Protein AF-A0A0F9J7R7-F1 (afdb_monomer_lite)

InterPro domains:
  IPR000182 GNAT domain [PF00583] (286-374)
  IPR000182 GNAT domain [PS51186] (246-392)
  IPR016181 Acyl-CoA N-acyltransferase [SSF55729] (292-378)

Sequence (401 aa):
MNINEILKNLDVWSNAIPILGFIITIIIFRVSQKKKKEIYKKLANREVYLKLELASIDLFRFEATNVEIIRPIWQANIEMPKKGTAEYLVIMNYVCQILNLFELAIKFRQSKDKILPPDLFSSWVAWFHSLATAPGFQYIWDDIHLHYIIDLRNIMYGGIRISKENSNPKIVEEKFYEYVSFALKCKIIKHWTSENEHKIYNNFRKSEKKELTSKSQYKIDSTIEINWIRDTTEIEEYVDFFIKNTTENYISHGEIQFGRATSANEWSKNLKSKLISDFNTVVENEKRGNLISAHTQDNILVGLILLEYFDSPNGVYATLADIVVADAYRKNGIGNQMVNWVFKEVEKKNITNLYAESNINNISAHNFLTKHGFNTISKVLKKDLKVKKTAENRVDGSAIK

Foldseek 3Di:
DDPVVVVVVVVVVVVVVVVVVVVVVVVVVVVVVVVVVVVVLLVVLVVLVVVLVVLVVVLVVCCVVCVVLQVCQADQPDDADDPPDPSNVVNLVSLVSLLVSLLSLLCCCLDPSNSDDLVNSLVSLVVLLSNLLGNCNVVSCVPCVVVGDPLSSQLSVQLVVLNVVDPDSLSSCLSSQVSNCVSSVRVVSNPSDCPVVCCVVVVVVVVVVVVVPDDDDDDPPQPKDKDWDQDLPCQLVVLVQVVVQDALQFQDVVCVVLQCAVDSHGGDPCNSVSSSVVQCVCSVPVQQWTKMFIAGPVRHTFWIWTKGWDQDPVGIAIEREDTTGHPVCPPVCPSVVNVVVVVVVCVVVVHPHYHYDGRPPPVVVVVVCVVVVDDDPDDDDDDDDDDDPDDDDPPPPPDDD

Secondary structure (DSSP, 8-state):
--HHHHHHHHHHHHHHHHHHHHHHHHHHHHHHHHHHHHHHHHHHHHHHHHHHHHHHHHHHHHHHH-HHHHHHHH-TTSPPPPTTSHHHHHHHHHHHHHHHHHHHHHHHHHSTT--S-HHHHHHHHHHHHHHHT-TTHHHHHHHHGGGS-HHHHHHHHHHHHHHHH---HHHHHHHHHHHHHHHTT-HHHHT-STHHHHHHHHHHHHHHHHHTT-----------EEEE---STTHHHHHHHHHHH--GGG--HHHHHTTSEEETTEE-TTHHHHHHHHHHHHHH-TTTEEEEEEE-TT--EEEEEEEEEEEETTEEEEEEEEEEE-GGGTTSSHHHHHHHHHHHHHHHTT---EEE---TT-HHHHHHHHHTT----------------------------

Radius of gyration: 31.22 Å; chains: 1; bounding box: 67×102×96 Å

Organism: NCBI:txid412755

pLDDT: mean 84.17, std 16.33, range [30.91, 98.12]

Structure (mmCIF, N/CA/C/O backbone):
data_AF-A0A0F9J7R7-F1
#
_entry.id   AF-A0A0F9J7R7-F1
#
loop_
_atom_site.group_PDB
_atom_site.id
_atom_site.type_symbol
_atom_site.label_atom_id
_atom_site.label_alt_id
_atom_site.label_comp_id
_atom_site.label_asym_id
_atom_site.label_entity_id
_atom_site.label_seq_id
_atom_site.pdbx_PDB_ins_code
_atom_site.Cartn_x
_atom_site.Cartn_y
_atom_site.Cartn_z
_atom_site.occupancy
_atom_site.B_iso_or_equiv
_atom_site.auth_seq_id
_atom_site.auth_comp_id
_atom_site.auth_asym_id
_atom_site.auth_atom_id
_atom_site.pdbx_PDB_model_num
ATOM 1 N N . MET A 1 1 ? -28.489 -5.078 71.597 1.00 56.84 1 MET A N 1
ATOM 2 C CA . MET A 1 1 ? -27.259 -4.974 70.783 1.00 56.84 1 MET A CA 1
ATOM 3 C C . MET A 1 1 ? -26.522 -3.726 71.246 1.00 56.84 1 MET A C 1
ATOM 5 O O . MET A 1 1 ? -27.146 -2.674 71.314 1.00 56.84 1 MET A O 1
ATOM 9 N N . ASN A 1 2 ? -25.289 -3.867 71.736 1.00 74.75 2 ASN A N 1
ATOM 10 C CA . ASN A 1 2 ? -24.606 -2.838 72.524 1.00 74.75 2 ASN A CA 1
ATOM 11 C C . ASN A 1 2 ? -24.060 -1.729 71.600 1.00 74.75 2 ASN A C 1
ATOM 13 O O . ASN A 1 2 ? -23.379 -2.026 70.621 1.00 74.75 2 ASN A O 1
ATOM 17 N N . ILE A 1 3 ? -24.352 -0.457 71.889 1.00 67.75 3 ILE A N 1
ATOM 18 C CA . ILE A 1 3 ? -23.943 0.697 71.058 1.00 67.75 3 ILE A CA 1
ATOM 19 C C . ILE A 1 3 ? -22.416 0.732 70.870 1.00 67.75 3 ILE A C 1
ATOM 21 O O . ILE A 1 3 ? -21.923 1.049 69.789 1.00 67.75 3 ILE A O 1
ATOM 25 N N . ASN A 1 4 ? -21.664 0.288 71.879 1.00 71.88 4 ASN A N 1
ATOM 26 C CA . ASN A 1 4 ? -20.204 0.189 71.818 1.00 71.88 4 ASN A CA 1
ATOM 27 C C . ASN A 1 4 ? -19.691 -0.888 70.841 1.00 71.88 4 ASN A C 1
ATOM 29 O O . ASN A 1 4 ? -18.584 -0.769 70.321 1.00 71.88 4 ASN A O 1
ATOM 33 N N . GLU A 1 5 ? -20.481 -1.925 70.560 1.00 67.19 5 GLU A N 1
ATOM 34 C CA . GLU A 1 5 ? -20.157 -2.962 69.567 1.00 67.19 5 GLU A CA 1
ATOM 35 C C . GLU A 1 5 ? -20.379 -2.455 68.136 1.00 67.19 5 GLU A C 1
ATOM 37 O O . GLU A 1 5 ? -19.592 -2.739 67.233 1.00 67.19 5 GLU A O 1
ATOM 42 N N . ILE A 1 6 ? -21.425 -1.647 67.940 1.00 65.38 6 ILE A N 1
ATOM 43 C CA . ILE A 1 6 ? -21.740 -1.008 66.657 1.00 65.38 6 ILE A CA 1
ATOM 44 C C . ILE A 1 6 ? -20.673 0.041 66.309 1.00 65.38 6 ILE A C 1
ATOM 46 O O . ILE A 1 6 ? -20.194 0.071 65.177 1.00 65.38 6 ILE A O 1
ATOM 50 N N . LEU A 1 7 ? -20.236 0.842 67.289 1.00 59.91 7 LEU A N 1
ATOM 51 C CA . LEU A 1 7 ? -19.182 1.846 67.106 1.00 59.91 7 LEU A CA 1
ATOM 52 C C . LEU A 1 7 ? -17.806 1.222 66.824 1.00 59.91 7 LEU A C 1
ATOM 54 O O . LEU A 1 7 ? -17.096 1.705 65.946 1.00 59.91 7 LEU A O 1
ATOM 58 N N . LYS A 1 8 ? -17.452 0.106 67.480 1.00 66.44 8 LYS A N 1
ATOM 59 C CA . LYS A 1 8 ? -16.220 -0.641 67.157 1.00 66.44 8 LYS A CA 1
ATOM 60 C C . LYS A 1 8 ? -16.223 -1.193 65.735 1.00 66.44 8 LYS A C 1
ATOM 62 O O . LYS A 1 8 ? -15.198 -1.138 65.064 1.00 66.44 8 LYS A O 1
ATOM 67 N N . ASN A 1 9 ? -17.359 -1.703 65.261 1.00 64.12 9 ASN A N 1
ATOM 68 C CA . ASN A 1 9 ? -17.468 -2.165 63.879 1.00 64.12 9 ASN A CA 1
ATOM 69 C C . ASN A 1 9 ? -17.352 -1.000 62.886 1.00 64.12 9 ASN A C 1
ATOM 71 O O . ASN A 1 9 ? -16.639 -1.129 61.897 1.00 64.12 9 ASN A O 1
ATOM 75 N N . LEU A 1 10 ? -17.974 0.151 63.161 1.00 61.34 10 LEU A N 1
ATOM 76 C CA . LEU A 1 10 ? -17.859 1.358 62.328 1.00 61.34 10 LEU A CA 1
ATOM 77 C C . LEU A 1 10 ? -16.407 1.837 62.156 1.00 61.34 10 LEU A C 1
ATOM 79 O O . LEU A 1 10 ? -16.037 2.234 61.053 1.00 61.34 10 LEU A O 1
ATOM 83 N N . ASP A 1 11 ? -15.576 1.731 63.194 1.00 67.06 11 ASP A N 1
ATOM 84 C CA . ASP A 1 11 ? -14.158 2.122 63.149 1.00 67.06 11 ASP A CA 1
ATOM 85 C C . ASP A 1 11 ? -13.268 1.126 62.377 1.00 67.06 11 ASP A C 1
ATOM 87 O O . ASP A 1 11 ? -12.252 1.478 61.775 1.00 67.06 11 ASP A O 1
ATOM 91 N N . VAL A 1 12 ? -13.670 -0.145 62.336 1.00 67.44 12 VAL A N 1
ATOM 92 C CA . VAL A 1 12 ? -13.029 -1.155 61.481 1.00 67.44 12 VAL A CA 1
ATOM 93 C C . VAL A 1 12 ? -13.393 -0.912 60.012 1.00 67.44 12 VAL A C 1
ATOM 95 O O . VAL A 1 12 ? -12.527 -0.985 59.138 1.00 67.44 12 VAL A O 1
ATOM 98 N N . TRP A 1 13 ? -14.649 -0.555 59.728 1.00 61.00 13 TRP A N 1
ATOM 99 C CA . TRP A 1 13 ? -15.103 -0.236 58.371 1.00 61.00 13 TRP A CA 1
ATOM 100 C C . TRP A 1 13 ? -14.531 1.092 57.848 1.00 61.00 13 TRP A C 1
ATOM 102 O O . TRP A 1 13 ? -14.191 1.167 56.665 1.00 61.00 13 TRP A O 1
ATOM 112 N N . SER A 1 14 ? -14.344 2.102 58.708 1.00 70.12 14 SER A N 1
ATOM 113 C CA . SER A 1 14 ? -13.751 3.399 58.335 1.00 70.12 14 SER A CA 1
ATOM 114 C C . SER A 1 14 ? -12.309 3.257 57.829 1.00 70.12 14 SER A C 1
ATOM 116 O O . SER A 1 14 ? -11.918 3.932 56.878 1.00 70.12 14 SER A O 1
ATOM 118 N N . ASN A 1 15 ? -11.552 2.311 58.394 1.00 69.94 15 ASN A N 1
ATOM 119 C CA . ASN A 1 15 ? -10.177 2.007 57.997 1.00 69.94 15 ASN A CA 1
ATOM 120 C C . ASN A 1 15 ? -10.080 0.981 56.852 1.00 69.94 15 ASN A C 1
ATOM 122 O O . ASN A 1 15 ? -9.116 1.001 56.085 1.00 69.94 15 ASN A O 1
ATOM 126 N N . ALA A 1 16 ? -11.076 0.107 56.682 1.00 66.56 16 ALA A N 1
ATOM 127 C CA . ALA A 1 16 ? -11.094 -0.892 55.611 1.00 66.56 16 ALA A CA 1
ATOM 128 C C . ALA A 1 16 ? -11.418 -0.295 54.226 1.00 66.56 16 ALA A C 1
ATOM 130 O O . ALA A 1 16 ? -10.856 -0.731 53.217 1.00 66.56 16 ALA A O 1
ATOM 131 N N . ILE A 1 17 ? -12.290 0.718 54.161 1.00 73.19 17 ILE A N 1
ATOM 132 C CA . ILE A 1 17 ? -12.722 1.349 52.899 1.00 73.19 17 ILE A CA 1
ATOM 133 C C . ILE A 1 17 ? -11.550 2.007 52.129 1.00 73.19 17 ILE A C 1
ATOM 135 O O . ILE A 1 17 ? -11.404 1.728 50.934 1.00 73.19 17 ILE A O 1
ATOM 139 N N . PRO A 1 18 ? -10.666 2.811 52.759 1.00 76.50 18 PRO A N 1
ATOM 140 C CA . PRO A 1 18 ? -9.504 3.398 52.087 1.00 76.50 18 PRO A CA 1
ATOM 141 C C . PRO A 1 18 ? -8.516 2.349 51.564 1.00 76.50 18 PRO A C 1
ATOM 143 O O . PRO A 1 18 ? -7.988 2.490 50.460 1.00 76.50 18 PRO A O 1
ATOM 146 N N . ILE A 1 19 ? -8.296 1.269 52.325 1.00 75.75 19 ILE A N 1
ATOM 147 C CA . ILE A 1 19 ? -7.395 0.170 51.944 1.00 75.75 19 ILE A CA 1
ATOM 148 C C . ILE A 1 19 ? -7.935 -0.551 50.704 1.00 75.75 19 ILE A C 1
ATOM 150 O O . ILE A 1 19 ? -7.189 -0.807 49.756 1.00 75.75 19 ILE A O 1
ATOM 154 N N . LEU A 1 20 ? -9.241 -0.828 50.669 1.00 73.06 20 LEU A N 1
ATOM 155 C CA . LEU A 1 20 ? -9.890 -1.455 49.520 1.00 73.06 20 LEU A CA 1
ATOM 156 C C . LEU A 1 20 ? -9.818 -0.554 48.274 1.00 73.06 20 LEU A C 1
ATOM 158 O O . LEU A 1 20 ? -9.479 -1.026 47.186 1.00 73.06 20 LEU A O 1
ATOM 162 N N . GLY A 1 21 ? -10.049 0.753 48.440 1.00 78.44 21 GLY A N 1
ATOM 163 C CA . GLY A 1 21 ? -9.902 1.745 47.370 1.00 78.44 21 GLY A CA 1
ATOM 164 C C . GLY A 1 21 ? -8.474 1.824 46.815 1.00 78.44 21 GLY A C 1
ATOM 165 O O . GLY A 1 21 ? -8.272 1.896 45.598 1.00 78.44 21 GLY A O 1
ATOM 166 N N . PHE A 1 22 ? -7.464 1.728 47.683 1.00 80.12 22 PHE A N 1
ATOM 167 C CA . PHE A 1 22 ? -6.056 1.705 47.285 1.00 80.12 22 PHE A CA 1
ATOM 168 C C . PHE A 1 22 ? -5.696 0.440 46.489 1.00 80.12 22 PHE A C 1
ATOM 170 O O . PHE A 1 22 ? -5.057 0.528 45.437 1.00 80.12 22 PHE A O 1
ATOM 177 N N . ILE A 1 23 ? -6.169 -0.734 46.924 1.00 79.06 23 ILE A N 1
ATOM 178 C CA . ILE A 1 23 ? -5.968 -2.005 46.208 1.00 79.06 23 ILE A CA 1
ATOM 179 C C . ILE A 1 23 ? -6.608 -1.954 44.814 1.00 79.06 23 ILE A C 1
ATOM 181 O O . ILE A 1 23 ? -5.960 -2.314 43.827 1.00 79.06 23 ILE A O 1
ATOM 185 N N . ILE A 1 24 ? -7.843 -1.454 44.706 1.00 84.12 24 ILE A N 1
ATOM 186 C CA . ILE A 1 24 ? -8.540 -1.283 43.421 1.00 84.12 24 ILE A CA 1
ATOM 187 C C . ILE A 1 24 ? -7.751 -0.344 42.501 1.00 84.12 24 ILE A C 1
ATOM 189 O O . ILE A 1 24 ? -7.550 -0.655 41.326 1.00 84.12 24 ILE A O 1
ATOM 193 N N . THR A 1 25 ? -7.222 0.758 43.036 1.00 79.50 25 THR A N 1
ATOM 194 C CA . THR A 1 25 ? -6.404 1.711 42.272 1.00 79.50 25 THR A CA 1
ATOM 195 C C . THR A 1 25 ? -5.122 1.064 41.742 1.00 79.50 25 THR A C 1
ATOM 197 O O . THR A 1 25 ? -4.789 1.237 40.569 1.00 79.50 25 THR A O 1
ATOM 200 N N . ILE A 1 26 ? -4.432 0.246 42.547 1.00 83.19 26 ILE A N 1
ATOM 201 C CA . ILE A 1 26 ? -3.249 -0.512 42.104 1.00 83.19 26 ILE A CA 1
ATOM 202 C C . ILE A 1 26 ? -3.609 -1.508 40.997 1.00 83.19 26 ILE A C 1
ATOM 204 O O . ILE A 1 26 ? -2.859 -1.648 40.026 1.00 83.19 26 ILE A O 1
ATOM 208 N N . ILE A 1 27 ? -4.745 -2.201 41.116 1.00 81.94 27 ILE A N 1
ATOM 209 C CA . ILE A 1 27 ? -5.214 -3.155 40.103 1.00 81.94 27 ILE A CA 1
ATOM 210 C C . ILE A 1 27 ? -5.523 -2.424 38.792 1.00 81.94 27 ILE A C 1
ATOM 212 O O . ILE A 1 27 ? -4.998 -2.815 37.746 1.00 81.94 27 ILE A O 1
ATOM 216 N N . ILE A 1 28 ? -6.293 -1.333 38.838 1.00 83.94 28 ILE A N 1
ATOM 217 C CA . ILE A 1 28 ? -6.615 -0.502 37.667 1.00 83.94 28 ILE A CA 1
ATOM 218 C C . ILE A 1 28 ? -5.333 0.047 37.034 1.00 83.94 28 ILE A C 1
ATOM 220 O O . ILE A 1 28 ? -5.162 -0.033 35.816 1.00 83.94 28 ILE A O 1
ATOM 224 N N . PHE A 1 29 ? -4.392 0.534 37.846 1.00 80.38 29 PHE A N 1
ATOM 225 C CA . PHE A 1 29 ? -3.101 1.021 37.372 1.00 80.38 29 PHE A CA 1
ATOM 226 C C . PHE A 1 29 ? -2.305 -0.087 36.672 1.00 80.38 29 PHE A C 1
ATOM 228 O O . PHE A 1 29 ? -1.834 0.113 35.554 1.00 80.38 29 PHE A O 1
ATOM 235 N N . ARG A 1 30 ? -2.211 -1.291 37.253 1.00 77.31 30 ARG A N 1
ATOM 236 C CA . ARG A 1 30 ? -1.522 -2.430 36.618 1.00 77.31 30 ARG A CA 1
ATOM 237 C C . ARG A 1 30 ? -2.192 -2.882 35.322 1.00 77.31 30 ARG A C 1
ATOM 239 O O . ARG A 1 30 ? -1.485 -3.198 34.364 1.00 77.31 30 ARG A O 1
ATOM 246 N N . VAL A 1 31 ? -3.523 -2.898 35.262 1.00 82.19 31 VAL A N 1
ATOM 247 C CA . VAL A 1 31 ? -4.278 -3.225 34.039 1.00 82.19 31 VAL A CA 1
ATOM 248 C C . VAL A 1 31 ? -4.048 -2.162 32.960 1.00 82.19 31 VAL A C 1
ATOM 250 O O . VAL A 1 31 ? -3.772 -2.505 31.811 1.00 82.19 31 VAL A O 1
ATOM 253 N N . SER A 1 32 ? -4.080 -0.880 33.329 1.00 76.31 32 SER A N 1
ATOM 254 C CA . SER A 1 32 ? -3.799 0.243 32.428 1.00 76.31 32 SER A CA 1
ATOM 255 C C . SER A 1 32 ? -2.367 0.192 31.883 1.00 76.31 32 SER A C 1
ATOM 257 O O . SER A 1 32 ? -2.158 0.311 30.677 1.00 76.31 32 SER A O 1
ATOM 259 N N . GLN A 1 33 ? -1.380 -0.097 32.737 1.00 78.31 33 GLN A N 1
ATOM 260 C CA . GLN A 1 33 ? 0.019 -0.260 32.327 1.00 78.31 33 GLN A CA 1
ATOM 261 C C . GLN A 1 33 ? 0.216 -1.454 31.383 1.00 78.31 33 GLN A C 1
ATOM 263 O O . GLN A 1 33 ? 0.923 -1.335 30.381 1.00 78.31 33 GLN A O 1
ATOM 268 N N . LYS A 1 34 ? -0.449 -2.591 31.641 1.00 76.62 34 LYS A N 1
ATOM 269 C CA . LYS A 1 34 ? -0.436 -3.741 30.721 1.00 76.62 34 LYS A CA 1
ATOM 270 C C . LYS A 1 34 ? -1.028 -3.384 29.355 1.00 76.62 34 LYS A C 1
ATOM 272 O O . LYS A 1 34 ? -0.381 -3.652 28.346 1.00 76.62 34 LYS A O 1
ATOM 277 N N . LYS A 1 35 ? -2.190 -2.718 29.315 1.00 73.88 35 LYS A N 1
ATOM 278 C CA . LYS A 1 35 ? -2.819 -2.266 28.059 1.00 73.88 35 LYS A CA 1
ATOM 279 C C . LYS A 1 35 ? -1.930 -1.293 27.285 1.00 73.88 35 LYS A C 1
ATOM 281 O O . LYS A 1 35 ? -1.747 -1.467 26.084 1.00 73.88 35 LYS A O 1
ATOM 286 N N . LYS A 1 36 ? -1.324 -0.310 27.963 1.00 71.88 36 LYS A N 1
ATOM 287 C CA . LYS A 1 36 ? -0.362 0.612 27.336 1.00 71.88 36 LYS A CA 1
ATOM 288 C C . LYS A 1 36 ? 0.808 -0.158 26.726 1.00 71.88 36 LYS A C 1
ATOM 290 O O . LYS A 1 36 ? 1.114 0.044 25.556 1.00 71.88 36 LYS A O 1
ATOM 295 N N . LYS A 1 37 ? 1.412 -1.091 27.471 1.00 71.50 37 LYS A N 1
ATOM 296 C CA . LYS A 1 37 ? 2.529 -1.916 26.983 1.00 71.50 37 LYS A CA 1
ATOM 297 C C . LYS A 1 37 ? 2.150 -2.754 25.755 1.00 71.50 37 LYS A C 1
ATOM 299 O O . LYS A 1 37 ? 2.950 -2.855 24.831 1.00 71.50 37 LYS A O 1
ATOM 304 N N . GLU A 1 38 ? 0.946 -3.322 25.713 1.00 74.38 38 GLU A N 1
ATOM 305 C CA . GLU A 1 38 ? 0.454 -4.061 24.541 1.00 74.38 38 GLU A CA 1
ATOM 306 C C . GLU A 1 38 ? 0.251 -3.166 23.316 1.00 74.38 38 GLU A C 1
ATOM 308 O O . GLU A 1 38 ? 0.621 -3.559 22.211 1.00 74.38 38 GLU A O 1
ATOM 313 N N . ILE A 1 39 ? -0.292 -1.960 23.497 1.00 70.06 39 ILE A N 1
ATOM 314 C CA . ILE A 1 39 ? -0.470 -0.993 22.406 1.00 70.06 39 ILE A CA 1
ATOM 315 C C . ILE A 1 39 ? 0.889 -0.541 21.867 1.00 70.06 39 ILE A C 1
ATOM 317 O O . ILE A 1 39 ? 1.112 -0.622 20.661 1.00 70.06 39 ILE A O 1
ATOM 321 N N . TYR A 1 40 ? 1.824 -0.154 22.741 1.00 67.25 40 TYR A N 1
ATOM 322 C CA . TYR A 1 40 ? 3.185 0.214 22.333 1.00 67.25 40 TYR A CA 1
ATOM 323 C C . TYR A 1 40 ? 3.892 -0.931 21.604 1.00 67.25 40 TYR A C 1
ATOM 325 O O . TYR A 1 40 ? 4.538 -0.701 20.588 1.00 67.25 40 TYR A O 1
ATOM 333 N N . LYS A 1 41 ? 3.711 -2.177 22.059 1.00 71.50 41 LYS A N 1
ATOM 334 C CA . LYS A 1 41 ? 4.244 -3.361 21.375 1.00 71.50 41 LYS A CA 1
ATOM 335 C C . LYS A 1 41 ? 3.632 -3.546 19.984 1.00 71.50 41 LYS A C 1
ATOM 337 O O . LYS A 1 41 ? 4.358 -3.817 19.035 1.00 71.50 41 LYS A O 1
ATOM 342 N N . LYS A 1 42 ? 2.312 -3.377 19.833 1.00 72.44 42 LYS A N 1
ATOM 343 C CA . LYS A 1 42 ? 1.641 -3.447 18.521 1.00 72.44 42 LYS A CA 1
ATOM 344 C C . LYS A 1 42 ? 2.124 -2.347 17.573 1.00 72.44 42 LYS A C 1
ATOM 346 O O . LYS A 1 42 ? 2.346 -2.629 16.399 1.00 72.44 42 LYS A O 1
ATOM 351 N N . LEU A 1 43 ? 2.308 -1.127 18.077 1.00 68.12 43 LEU A N 1
ATOM 352 C CA . LEU A 1 43 ? 2.829 -0.002 17.299 1.00 68.12 43 LEU A CA 1
ATOM 353 C C . LEU A 1 43 ? 4.274 -0.248 16.855 1.00 68.12 43 LEU A C 1
ATOM 355 O O . LEU A 1 43 ? 4.555 -0.136 15.666 1.00 68.12 43 LEU A O 1
ATOM 359 N N . ALA A 1 44 ? 5.149 -0.680 17.767 1.00 67.75 44 ALA A N 1
ATOM 360 C CA . ALA A 1 44 ? 6.533 -1.023 17.444 1.00 67.75 44 ALA A CA 1
ATOM 361 C C . ALA A 1 44 ? 6.613 -2.161 16.411 1.00 67.75 44 ALA A C 1
ATOM 363 O O . ALA A 1 44 ? 7.355 -2.065 15.438 1.00 67.75 44 ALA A O 1
ATOM 364 N N . ASN A 1 45 ? 5.792 -3.207 16.558 1.00 72.94 45 ASN A N 1
ATOM 365 C CA . ASN A 1 45 ? 5.731 -4.301 15.584 1.00 72.94 45 ASN A CA 1
ATOM 366 C C . ASN A 1 45 ? 5.266 -3.819 14.199 1.00 72.94 45 ASN A C 1
ATOM 368 O O . ASN A 1 45 ? 5.790 -4.274 13.183 1.00 72.94 45 ASN A O 1
ATOM 372 N N . ARG A 1 46 ? 4.305 -2.886 14.146 1.00 73.12 46 ARG A N 1
ATOM 373 C CA . ARG A 1 46 ? 3.831 -2.290 12.888 1.00 73.12 46 ARG A CA 1
ATOM 374 C C . ARG A 1 46 ? 4.904 -1.423 12.233 1.00 73.12 46 ARG A C 1
ATOM 376 O O . ARG A 1 46 ? 5.070 -1.493 11.022 1.00 73.12 46 ARG A O 1
ATOM 383 N N . GLU A 1 47 ? 5.633 -0.635 13.015 1.00 74.06 47 GLU A N 1
ATOM 384 C CA . GLU A 1 47 ? 6.737 0.194 12.522 1.00 74.06 47 GLU A CA 1
ATOM 385 C C . GLU A 1 47 ? 7.865 -0.664 11.933 1.00 74.06 47 GLU A C 1
ATOM 387 O O . GLU A 1 47 ? 8.369 -0.384 10.848 1.00 74.06 47 GLU A O 1
ATOM 392 N N . VAL A 1 48 ? 8.220 -1.750 12.621 1.00 72.44 48 VAL A N 1
ATOM 393 C CA . VAL A 1 48 ? 9.214 -2.723 12.156 1.00 72.44 48 VAL A CA 1
ATOM 394 C C . VAL A 1 48 ? 8.797 -3.357 10.825 1.00 72.44 48 VAL A C 1
ATOM 396 O O . VAL A 1 48 ? 9.618 -3.476 9.917 1.00 72.44 48 VAL A O 1
ATOM 399 N N . TYR A 1 49 ? 7.521 -3.721 10.684 1.00 75.25 49 TYR A N 1
ATOM 400 C CA . TYR A 1 49 ? 6.986 -4.251 9.430 1.00 75.25 49 TYR A CA 1
ATOM 401 C C . TYR A 1 49 ? 7.012 -3.213 8.298 1.00 75.25 49 TYR A C 1
ATOM 403 O O . TYR A 1 49 ? 7.480 -3.519 7.206 1.00 75.25 49 TYR A O 1
ATOM 411 N N . LEU A 1 50 ? 6.585 -1.975 8.565 1.00 74.88 50 LEU A N 1
ATOM 412 C CA . LEU A 1 50 ? 6.633 -0.889 7.580 1.00 74.88 50 LEU A CA 1
ATOM 413 C C . LEU A 1 50 ? 8.060 -0.645 7.076 1.00 74.88 50 LEU A C 1
ATOM 415 O O . LEU A 1 50 ? 8.265 -0.440 5.885 1.00 74.88 50 LEU A O 1
ATOM 419 N N . LYS A 1 51 ? 9.057 -0.716 7.963 1.00 76.56 51 LYS A N 1
ATOM 420 C CA . LYS A 1 51 ? 10.472 -0.596 7.586 1.00 76.56 51 LYS A CA 1
ATOM 421 C C . LYS A 1 51 ? 10.927 -1.727 6.660 1.00 76.56 51 LYS A C 1
ATOM 423 O O . LYS A 1 51 ? 11.648 -1.456 5.706 1.00 76.56 51 LYS A O 1
ATOM 428 N N . LEU A 1 52 ? 10.493 -2.965 6.910 1.00 80.12 52 LEU A N 1
ATOM 429 C CA . LEU A 1 52 ? 10.763 -4.097 6.016 1.00 80.12 52 LEU A CA 1
ATOM 430 C C . LEU A 1 52 ? 10.111 -3.914 4.642 1.00 80.12 52 LEU A C 1
ATOM 432 O O . LEU A 1 52 ? 10.753 -4.156 3.624 1.00 80.12 52 LEU A O 1
ATOM 436 N N . GLU A 1 53 ? 8.855 -3.468 4.615 1.00 78.06 53 GLU A N 1
ATOM 437 C CA . GLU A 1 53 ? 8.115 -3.230 3.375 1.00 78.06 53 GLU A CA 1
ATOM 438 C C . GLU A 1 53 ? 8.773 -2.121 2.543 1.00 78.06 53 GLU A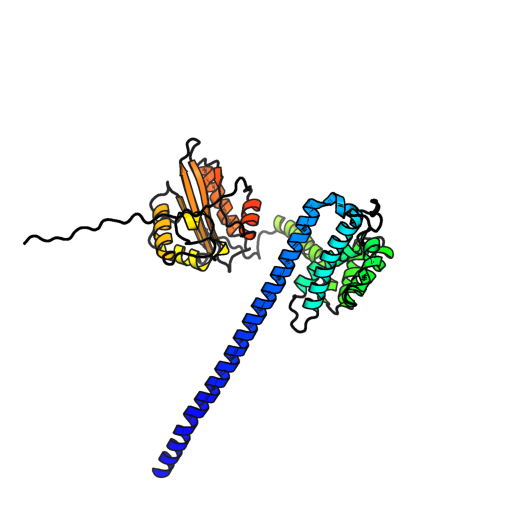 C 1
ATOM 440 O O . GLU A 1 53 ? 9.067 -2.328 1.367 1.00 78.06 53 GLU A O 1
ATOM 445 N N . LEU A 1 54 ? 9.121 -0.989 3.161 1.00 79.19 54 LEU A N 1
ATOM 446 C CA . LEU A 1 54 ? 9.829 0.105 2.489 1.00 79.19 54 LEU A CA 1
ATOM 447 C C . LEU A 1 54 ? 11.198 -0.330 1.950 1.00 79.19 54 LEU A C 1
ATOM 449 O O . LEU A 1 54 ? 11.512 -0.046 0.797 1.00 79.19 54 LEU A O 1
ATOM 453 N N . ALA A 1 55 ? 11.976 -1.079 2.734 1.00 81.81 55 ALA A N 1
ATOM 454 C CA . ALA A 1 55 ? 13.270 -1.583 2.280 1.00 81.81 55 ALA A CA 1
ATOM 455 C C . ALA A 1 55 ? 13.134 -2.572 1.105 1.00 81.81 55 ALA A C 1
ATOM 457 O O . ALA A 1 55 ? 13.964 -2.569 0.198 1.00 81.81 55 ALA A O 1
ATOM 458 N N . SER A 1 56 ? 12.067 -3.381 1.074 1.00 84.56 56 SER A N 1
ATOM 459 C CA . SER A 1 56 ? 11.778 -4.248 -0.077 1.00 84.56 56 SER A CA 1
ATOM 460 C C . SER A 1 56 ? 11.383 -3.457 -1.331 1.00 84.56 56 SER A C 1
ATOM 462 O O . SER A 1 56 ? 11.766 -3.824 -2.437 1.00 84.56 56 SER A O 1
ATOM 464 N N . ILE A 1 57 ? 10.683 -2.328 -1.173 1.00 82.31 57 ILE A N 1
ATOM 465 C CA . ILE A 1 57 ? 10.325 -1.439 -2.287 1.00 82.31 57 ILE A CA 1
ATOM 466 C C . ILE A 1 57 ? 11.574 -0.811 -2.907 1.00 82.31 57 ILE A C 1
ATOM 468 O O . ILE A 1 57 ? 11.667 -0.720 -4.132 1.00 82.31 57 ILE A O 1
ATOM 472 N N . ASP A 1 58 ? 12.535 -0.384 -2.091 1.00 82.06 58 ASP A N 1
ATOM 473 C CA . ASP A 1 58 ? 13.778 0.194 -2.605 1.00 82.06 58 ASP A CA 1
ATOM 474 C C . ASP A 1 58 ? 14.604 -0.836 -3.382 1.00 82.06 58 ASP A C 1
ATOM 476 O O . ASP A 1 58 ? 15.156 -0.510 -4.435 1.00 82.06 58 ASP A O 1
ATOM 480 N N . LEU A 1 59 ? 14.595 -2.098 -2.943 1.00 87.50 59 LEU A N 1
ATOM 481 C CA . LEU A 1 59 ? 15.180 -3.199 -3.700 1.00 87.50 59 LEU A CA 1
ATOM 482 C C . LEU A 1 59 ? 14.493 -3.368 -5.067 1.00 87.50 59 LEU A C 1
ATOM 484 O O . LEU A 1 59 ? 15.168 -3.419 -6.090 1.00 87.50 59 LEU A O 1
ATOM 488 N N . PHE A 1 60 ? 13.160 -3.364 -5.117 1.00 85.94 60 PHE A N 1
ATOM 489 C CA . PHE A 1 60 ? 12.431 -3.460 -6.386 1.00 85.94 60 PHE A CA 1
ATOM 490 C C . PHE A 1 60 ? 12.680 -2.285 -7.327 1.00 85.94 60 PHE A C 1
ATOM 492 O O . PHE A 1 60 ? 12.773 -2.462 -8.541 1.00 85.94 60 PHE A O 1
ATOM 499 N N . ARG A 1 61 ? 12.820 -1.072 -6.788 1.00 82.50 61 ARG A N 1
ATOM 500 C CA . ARG A 1 61 ? 13.214 0.097 -7.583 1.00 82.50 61 ARG A CA 1
ATOM 501 C C . ARG A 1 61 ? 14.617 -0.069 -8.151 1.00 82.50 61 ARG A C 1
ATOM 503 O O . ARG A 1 61 ? 14.850 0.288 -9.307 1.00 82.50 61 ARG A O 1
ATOM 510 N N . PHE A 1 62 ? 15.537 -0.615 -7.358 1.00 88.00 62 PHE A N 1
ATOM 511 C CA . PHE A 1 62 ? 16.880 -0.926 -7.824 1.00 88.00 62 PHE A CA 1
ATOM 512 C C . PHE A 1 62 ? 16.841 -1.954 -8.961 1.00 88.00 62 PHE A C 1
ATOM 514 O O . PHE A 1 62 ? 17.446 -1.714 -10.003 1.00 88.00 62 PHE A O 1
ATOM 521 N N . GLU A 1 63 ? 16.072 -3.038 -8.818 1.00 86.56 63 GLU A N 1
ATOM 522 C CA . GLU A 1 63 ? 15.897 -4.051 -9.868 1.00 86.56 63 GLU A CA 1
ATOM 523 C C . GLU A 1 63 ? 15.341 -3.451 -11.157 1.00 86.56 63 GLU A C 1
ATOM 525 O O . GLU A 1 63 ? 15.911 -3.654 -12.226 1.00 86.56 63 GLU A O 1
ATOM 530 N N . ALA A 1 64 ? 14.276 -2.651 -11.052 1.00 86.94 64 ALA A N 1
ATOM 531 C CA . ALA A 1 64 ? 13.628 -2.023 -12.198 1.00 86.94 64 ALA A CA 1
ATOM 532 C C . ALA A 1 64 ? 14.553 -1.055 -12.955 1.00 86.94 64 ALA A C 1
ATOM 534 O O . ALA A 1 64 ? 14.422 -0.898 -14.167 1.00 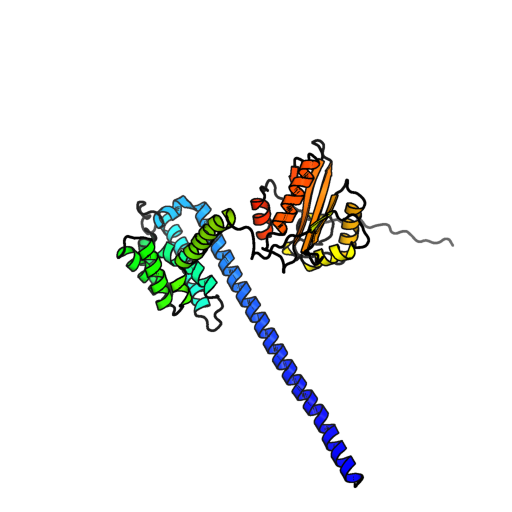86.94 64 ALA A O 1
ATOM 535 N N . THR A 1 65 ? 15.492 -0.411 -12.258 1.00 90.81 65 THR A N 1
ATOM 536 C CA . THR A 1 65 ? 16.436 0.546 -12.857 1.00 90.81 65 THR A CA 1
ATOM 537 C C . THR A 1 65 ? 17.742 -0.095 -13.326 1.00 90.81 65 THR A C 1
ATOM 539 O O . THR A 1 65 ? 18.404 0.468 -14.193 1.00 90.81 65 THR A O 1
ATOM 542 N N . ASN A 1 66 ? 18.104 -1.274 -12.808 1.00 91.62 66 ASN A N 1
ATOM 543 C CA . ASN A 1 66 ? 19.389 -1.936 -13.069 1.00 91.62 66 ASN A CA 1
ATOM 544 C C . ASN A 1 66 ? 19.230 -3.353 -13.644 1.00 91.62 66 ASN A C 1
ATOM 546 O O . ASN A 1 66 ? 20.100 -4.201 -13.438 1.00 91.62 66 ASN A O 1
ATOM 550 N N . VAL A 1 67 ? 18.140 -3.614 -14.379 1.00 91.50 67 VAL A N 1
ATOM 551 C CA . VAL A 1 67 ? 17.787 -4.941 -14.923 1.00 91.50 67 VAL A CA 1
ATOM 552 C C . VAL A 1 67 ? 18.962 -5.611 -15.637 1.00 91.50 67 VAL A C 1
ATOM 554 O O . VAL A 1 67 ? 19.227 -6.784 -15.396 1.00 91.50 67 VAL A O 1
ATOM 557 N N . GLU A 1 68 ? 19.683 -4.874 -16.487 1.00 91.62 68 GLU A N 1
ATOM 558 C CA . GLU A 1 68 ? 20.834 -5.393 -17.243 1.00 91.62 68 GLU A CA 1
ATOM 559 C C . GLU A 1 68 ? 21.954 -5.905 -16.327 1.00 91.62 68 GLU A C 1
ATOM 561 O O . GLU A 1 68 ? 22.533 -6.957 -16.588 1.00 91.62 68 GLU A O 1
ATOM 566 N N . ILE A 1 69 ? 22.229 -5.185 -15.234 1.00 91.88 69 ILE A N 1
ATOM 567 C CA . ILE A 1 69 ? 23.324 -5.492 -14.307 1.00 91.88 69 ILE A CA 1
ATOM 568 C C . ILE A 1 69 ? 23.005 -6.750 -13.499 1.00 91.88 69 ILE A C 1
ATOM 570 O O . ILE A 1 69 ? 23.880 -7.582 -13.293 1.00 91.88 69 ILE A O 1
ATOM 574 N N . ILE A 1 70 ? 21.758 -6.915 -13.049 1.00 93.94 70 ILE A N 1
ATOM 575 C CA . ILE A 1 70 ? 21.360 -8.056 -12.206 1.00 93.94 70 ILE A CA 1
ATOM 576 C C . ILE A 1 70 ? 20.905 -9.282 -13.005 1.00 93.94 70 ILE A C 1
ATOM 578 O O . ILE A 1 70 ? 20.737 -10.360 -12.437 1.00 93.94 70 ILE A O 1
ATOM 582 N N . ARG A 1 71 ? 20.715 -9.149 -14.323 1.00 93.69 71 ARG A N 1
ATOM 583 C CA . ARG A 1 71 ? 20.267 -10.234 -15.205 1.00 93.69 71 ARG A CA 1
ATOM 584 C C . ARG A 1 71 ? 21.071 -11.541 -15.077 1.00 93.69 71 ARG A C 1
ATOM 586 O O . ARG A 1 71 ? 20.420 -12.590 -15.076 1.00 93.69 71 ARG A O 1
ATOM 593 N N . PRO A 1 72 ? 22.415 -11.526 -14.928 1.00 95.50 72 PRO A N 1
ATOM 594 C CA . PRO A 1 72 ? 23.208 -12.748 -14.761 1.00 95.50 72 PRO A CA 1
ATOM 595 C C . PRO A 1 72 ? 22.783 -13.617 -13.567 1.00 95.50 72 PRO A C 1
ATOM 597 O O . PRO A 1 72 ? 22.959 -14.830 -13.588 1.00 95.50 72 PRO A O 1
ATOM 600 N N . ILE A 1 73 ? 22.175 -13.023 -12.534 1.00 95.62 73 ILE A N 1
ATOM 601 C CA . ILE A 1 73 ? 21.681 -13.763 -11.364 1.00 95.62 73 ILE A CA 1
ATOM 602 C C . ILE A 1 73 ? 20.488 -14.641 -11.754 1.00 95.62 73 ILE A C 1
ATOM 604 O O . ILE A 1 73 ? 20.392 -15.796 -11.339 1.00 95.62 73 ILE A O 1
ATOM 608 N N . TRP A 1 74 ? 19.572 -14.084 -12.547 1.00 94.44 74 TRP A N 1
ATOM 609 C CA . TRP A 1 74 ? 18.234 -14.632 -12.759 1.00 94.44 74 TRP A CA 1
ATOM 610 C C . TRP A 1 74 ? 18.104 -15.490 -14.026 1.00 94.44 74 TRP A C 1
ATOM 612 O O . TRP A 1 74 ? 17.145 -16.251 -14.139 1.00 94.44 74 TRP A O 1
ATOM 622 N N . GLN A 1 75 ? 19.034 -15.397 -14.984 1.00 92.81 75 GLN A N 1
ATOM 623 C CA . GLN A 1 75 ? 18.937 -16.089 -16.277 1.00 92.81 75 GLN A CA 1
ATOM 624 C C . GLN A 1 75 ? 20.043 -17.132 -16.478 1.00 92.81 75 GLN A C 1
ATOM 626 O O . GLN A 1 75 ? 21.225 -16.825 -16.394 1.00 92.81 75 GLN A O 1
ATOM 631 N N . ALA A 1 76 ? 19.655 -18.362 -16.834 1.00 83.38 76 ALA A N 1
ATOM 632 C CA . ALA A 1 76 ? 20.546 -19.529 -16.892 1.00 83.38 76 ALA A CA 1
ATOM 633 C C . ALA A 1 76 ? 21.621 -19.504 -18.001 1.00 83.38 76 ALA A C 1
ATOM 635 O O . ALA A 1 76 ? 22.488 -20.369 -18.014 1.00 83.38 76 ALA A O 1
ATOM 636 N N . ASN A 1 77 ? 21.586 -18.525 -18.911 1.00 88.88 77 ASN A N 1
ATOM 637 C CA . ASN A 1 77 ? 22.468 -18.452 -20.085 1.00 88.88 77 ASN A CA 1
ATOM 638 C C . ASN A 1 77 ? 23.322 -17.179 -20.126 1.00 88.88 77 ASN A C 1
ATOM 640 O O . ASN A 1 77 ? 23.848 -16.823 -21.179 1.00 88.88 77 ASN A O 1
ATOM 644 N N . ILE A 1 78 ? 23.420 -16.459 -19.010 1.00 91.56 78 ILE A N 1
ATOM 645 C CA . ILE A 1 78 ? 24.211 -15.235 -18.922 1.00 91.56 78 ILE A CA 1
ATOM 646 C C . ILE A 1 78 ? 25.335 -15.470 -17.929 1.00 91.56 78 ILE A C 1
ATOM 648 O O . ILE A 1 78 ? 25.099 -15.844 -16.784 1.00 91.56 78 ILE A O 1
ATOM 652 N N . GLU A 1 79 ? 26.564 -15.275 -18.395 1.00 92.75 79 GLU A N 1
ATOM 653 C CA . GLU A 1 79 ? 27.748 -15.484 -17.575 1.00 92.75 79 GLU A CA 1
ATOM 654 C C . GLU A 1 79 ? 27.822 -14.434 -16.461 1.00 92.75 79 GLU A C 1
ATOM 656 O O . GLU A 1 79 ? 27.564 -13.245 -16.670 1.00 92.75 79 GLU A O 1
ATOM 661 N N . MET A 1 80 ? 28.183 -14.883 -15.260 1.00 95.38 80 MET A N 1
ATOM 662 C CA . MET A 1 80 ? 28.414 -13.987 -14.135 1.00 95.38 80 MET A CA 1
ATOM 663 C C . MET A 1 80 ? 29.653 -13.120 -14.393 1.00 95.38 80 MET A C 1
ATOM 665 O O . MET A 1 80 ? 30.670 -13.635 -14.865 1.00 95.38 80 MET A O 1
ATOM 669 N N . PRO A 1 81 ? 29.631 -11.824 -14.030 1.00 94.50 81 PRO A N 1
ATOM 670 C CA . PRO A 1 81 ? 30.825 -10.995 -14.088 1.00 94.50 81 PRO A CA 1
ATOM 671 C C . PRO A 1 81 ? 31.981 -11.603 -13.284 1.00 94.50 81 PRO A C 1
ATOM 673 O O . PRO A 1 81 ? 31.786 -12.252 -12.248 1.00 94.50 81 PRO A O 1
ATOM 676 N N . LYS A 1 82 ? 33.212 -11.373 -13.752 1.00 95.06 82 LYS A N 1
ATOM 677 C CA . LYS A 1 82 ? 34.419 -11.845 -13.062 1.00 95.06 82 LYS A CA 1
ATOM 678 C C . LYS A 1 82 ? 34.485 -11.250 -11.656 1.00 95.06 82 LYS A C 1
ATOM 680 O O . LYS A 1 82 ? 34.195 -10.073 -11.451 1.00 95.06 82 LYS A O 1
ATOM 685 N N . LYS A 1 83 ? 34.910 -12.055 -10.680 1.00 94.81 83 LYS A N 1
ATOM 686 C CA . LYS A 1 83 ? 35.066 -11.582 -9.299 1.00 94.81 83 LYS A CA 1
ATOM 687 C C . LYS A 1 83 ? 36.018 -10.385 -9.251 1.00 94.81 83 LYS A C 1
ATOM 689 O O . LYS A 1 83 ? 37.058 -10.387 -9.906 1.00 94.81 83 LYS A O 1
ATOM 694 N N . GLY A 1 84 ? 35.646 -9.373 -8.471 1.00 91.56 84 GLY A N 1
ATOM 695 C CA . GLY A 1 84 ? 36.423 -8.144 -8.296 1.00 91.56 84 GLY A CA 1
ATOM 696 C C . GLY A 1 84 ? 36.150 -7.033 -9.316 1.00 91.56 84 GLY A C 1
ATOM 697 O O . GLY A 1 84 ? 36.683 -5.940 -9.137 1.00 91.56 84 GLY A O 1
ATOM 698 N N . THR A 1 85 ? 35.318 -7.249 -10.345 1.00 96.06 85 THR A N 1
ATOM 699 C CA . THR A 1 85 ? 34.867 -6.137 -11.203 1.00 96.06 85 THR A CA 1
ATOM 700 C C . THR A 1 85 ? 33.798 -5.292 -10.508 1.00 96.06 85 THR A C 1
ATOM 702 O O . THR A 1 85 ? 33.175 -5.720 -9.531 1.00 96.06 85 THR A O 1
ATOM 705 N N . ALA A 1 86 ? 33.561 -4.080 -11.014 1.00 93.19 86 ALA A N 1
ATOM 706 C CA . ALA A 1 86 ? 32.534 -3.193 -10.474 1.00 93.19 86 ALA A CA 1
ATOM 707 C C . ALA A 1 86 ? 31.132 -3.819 -10.575 1.00 93.19 86 ALA A C 1
ATOM 709 O O . ALA A 1 86 ? 30.359 -3.760 -9.622 1.00 93.19 86 ALA A O 1
ATOM 710 N N . GLU A 1 87 ? 30.825 -4.485 -11.689 1.00 93.62 87 GLU A N 1
ATOM 711 C CA . GLU A 1 87 ? 29.547 -5.161 -11.920 1.00 93.62 87 GLU A CA 1
ATOM 712 C C . GLU A 1 87 ? 29.338 -6.302 -10.922 1.00 93.62 87 GLU A C 1
ATOM 714 O O . GLU A 1 87 ? 28.259 -6.425 -10.342 1.00 93.62 87 GLU A O 1
ATOM 719 N N . TYR A 1 88 ? 30.388 -7.091 -10.657 1.00 95.62 88 TYR A N 1
ATOM 720 C CA . TYR A 1 88 ? 30.349 -8.136 -9.636 1.00 95.62 88 TYR A CA 1
ATOM 721 C C . TYR A 1 88 ? 30.029 -7.563 -8.253 1.00 95.62 88 TYR A C 1
ATOM 723 O O . TYR A 1 88 ? 29.167 -8.086 -7.551 1.00 95.62 88 TYR A O 1
ATOM 731 N N . LEU A 1 89 ? 30.690 -6.466 -7.866 1.00 94.31 89 LEU A N 1
ATOM 732 C CA . LEU A 1 89 ? 30.456 -5.815 -6.576 1.00 94.31 89 LEU A CA 1
ATOM 733 C C . LEU A 1 89 ? 29.026 -5.275 -6.454 1.00 94.31 89 LEU A C 1
ATOM 735 O O . LEU A 1 89 ? 28.421 -5.393 -5.388 1.00 94.31 89 LEU A O 1
ATOM 739 N N . VAL A 1 90 ? 28.466 -4.718 -7.531 1.00 93.38 90 VAL A N 1
ATOM 740 C CA . VAL A 1 90 ? 27.074 -4.244 -7.554 1.00 93.38 90 VAL A CA 1
ATOM 741 C C . VAL A 1 90 ? 26.099 -5.409 -7.378 1.00 93.38 90 VAL A C 1
ATOM 743 O O . VAL A 1 90 ? 25.222 -5.335 -6.516 1.00 93.38 90 VAL A O 1
ATOM 746 N N . ILE A 1 91 ? 26.283 -6.501 -8.125 1.00 95.44 91 ILE A N 1
ATOM 747 C CA . ILE A 1 91 ? 25.470 -7.719 -7.995 1.00 95.44 91 ILE A CA 1
ATOM 748 C C . ILE A 1 91 ? 25.568 -8.295 -6.580 1.00 95.44 91 ILE A C 1
ATOM 750 O O . ILE A 1 91 ? 24.547 -8.581 -5.956 1.00 95.44 91 ILE A O 1
ATOM 754 N N . MET A 1 92 ? 26.784 -8.437 -6.054 1.00 96.12 92 MET A N 1
ATOM 755 C CA . MET A 1 92 ? 27.019 -8.960 -4.712 1.00 96.12 92 MET A CA 1
ATOM 756 C C . MET A 1 92 ? 26.322 -8.095 -3.657 1.00 96.12 92 MET A C 1
ATOM 758 O O . MET A 1 92 ? 25.621 -8.628 -2.803 1.00 96.12 92 MET A O 1
ATOM 762 N N . ASN A 1 93 ? 26.438 -6.766 -3.742 1.00 93.44 93 ASN A N 1
ATOM 763 C CA . ASN A 1 93 ? 25.761 -5.848 -2.823 1.00 93.44 93 ASN A CA 1
ATOM 764 C C . ASN A 1 93 ? 24.236 -5.953 -2.904 1.00 93.44 93 ASN A C 1
ATOM 766 O O . ASN A 1 93 ? 23.563 -5.893 -1.875 1.00 93.44 93 ASN A O 1
ATOM 770 N N . TYR A 1 94 ? 23.691 -6.115 -4.106 1.00 95.00 94 TYR A N 1
ATOM 771 C CA . TYR A 1 94 ? 22.263 -6.328 -4.315 1.00 95.00 94 TYR A CA 1
ATOM 772 C C . TYR A 1 94 ? 21.786 -7.645 -3.674 1.00 95.00 94 TYR A C 1
ATOM 774 O O . TYR A 1 94 ? 20.846 -7.638 -2.879 1.00 95.00 94 TYR A O 1
ATOM 782 N N . VAL A 1 95 ? 22.490 -8.758 -3.910 1.00 96.25 95 VAL A N 1
ATOM 783 C CA . VAL A 1 95 ? 22.183 -10.053 -3.275 1.00 96.25 95 VAL A CA 1
ATOM 784 C C . VAL A 1 95 ? 22.307 -9.961 -1.751 1.00 96.25 95 VAL A C 1
ATOM 786 O O . VAL A 1 95 ? 21.434 -10.446 -1.030 1.00 96.25 95 VAL A O 1
ATOM 789 N N . CYS A 1 96 ? 23.337 -9.282 -1.239 1.00 95.31 96 CYS A N 1
ATOM 790 C CA . CYS A 1 96 ? 23.507 -9.061 0.195 1.00 95.31 96 CYS A CA 1
ATOM 791 C C . CYS A 1 96 ? 22.325 -8.301 0.813 1.00 95.31 96 CYS A C 1
ATOM 793 O O . CYS A 1 96 ? 21.901 -8.633 1.920 1.00 95.31 96 CYS A O 1
ATOM 795 N N . GLN A 1 97 ? 21.769 -7.304 0.117 1.00 93.94 97 GLN A N 1
ATOM 796 C CA . GLN A 1 97 ? 20.593 -6.566 0.588 1.00 93.94 97 GLN A CA 1
ATOM 797 C C . GLN A 1 97 ? 19.357 -7.465 0.687 1.00 93.94 97 GLN A C 1
ATOM 799 O O . GLN A 1 97 ? 18.666 -7.423 1.707 1.00 93.94 97 GLN A O 1
ATOM 804 N N . ILE A 1 98 ? 19.124 -8.333 -0.304 1.00 94.94 98 ILE A N 1
ATOM 805 C CA . ILE A 1 98 ? 18.048 -9.334 -0.243 1.00 94.94 98 ILE A CA 1
ATOM 806 C C . ILE A 1 98 ? 18.227 -10.238 0.977 1.00 94.94 98 ILE A C 1
ATOM 808 O O . ILE A 1 98 ? 17.313 -10.409 1.786 1.00 94.94 98 ILE A O 1
ATOM 812 N N . LEU A 1 99 ? 19.426 -10.793 1.143 1.00 96.44 99 LEU A N 1
ATOM 813 C CA . LEU A 1 99 ? 19.725 -11.724 2.226 1.00 96.44 99 LEU A CA 1
ATOM 814 C C . LEU A 1 99 ? 19.636 -11.060 3.608 1.00 96.44 99 LEU A C 1
ATOM 816 O O . LEU A 1 99 ? 19.174 -11.693 4.555 1.00 96.44 99 LEU A O 1
ATOM 820 N N . ASN A 1 100 ? 19.993 -9.778 3.729 1.00 92.94 100 ASN A N 1
ATOM 821 C CA . ASN A 1 100 ? 19.808 -9.008 4.962 1.00 92.94 100 ASN A CA 1
ATOM 822 C C . ASN A 1 100 ? 18.323 -8.888 5.333 1.00 92.94 100 ASN A C 1
ATOM 824 O O . ASN A 1 100 ? 17.964 -9.048 6.503 1.00 92.94 100 ASN A O 1
ATOM 828 N N . LEU A 1 101 ? 17.448 -8.652 4.349 1.00 93.38 101 LEU A N 1
ATOM 829 C CA . LEU A 1 101 ? 16.001 -8.637 4.573 1.00 93.38 101 LEU A CA 1
ATOM 830 C C . LEU A 1 101 ? 15.486 -10.018 4.991 1.00 93.38 101 LEU A C 1
ATOM 832 O O . LEU A 1 101 ? 14.689 -10.121 5.925 1.00 93.38 101 LEU A O 1
ATOM 836 N N . PHE A 1 102 ? 15.972 -11.083 4.352 1.00 95.00 102 PHE A N 1
ATOM 837 C CA . PHE A 1 102 ? 15.590 -12.456 4.685 1.00 95.00 102 PHE A CA 1
ATOM 838 C C . PHE A 1 102 ? 16.023 -12.840 6.100 1.00 95.00 102 PHE A C 1
ATOM 840 O O . PHE A 1 102 ? 15.232 -13.398 6.863 1.00 95.00 102 PHE A O 1
ATOM 847 N N . GLU A 1 103 ? 17.250 -12.489 6.486 1.00 94.25 103 GLU A N 1
ATOM 848 C CA . GLU A 1 103 ? 17.751 -12.703 7.840 1.00 94.25 103 GLU A CA 1
ATOM 849 C C . GLU A 1 103 ? 16.882 -11.976 8.871 1.00 94.25 103 GLU A C 1
ATOM 851 O O . GLU A 1 103 ? 16.512 -12.549 9.901 1.00 94.25 103 GLU A O 1
ATOM 856 N N . LEU A 1 104 ? 16.521 -10.724 8.589 1.00 90.81 104 LEU A N 1
ATOM 857 C CA . LEU A 1 104 ? 15.678 -9.930 9.470 1.00 90.81 104 LEU A CA 1
ATOM 858 C C . LEU A 1 104 ? 14.268 -10.532 9.599 1.00 90.81 104 LEU A C 1
ATOM 860 O O . LEU A 1 104 ? 13.746 -10.645 10.712 1.00 90.81 104 LEU A O 1
ATOM 864 N N . ALA A 1 105 ? 13.685 -10.999 8.492 1.00 91.00 105 ALA A N 1
ATOM 865 C CA . ALA A 1 105 ? 12.401 -11.695 8.487 1.00 91.00 105 ALA A CA 1
ATOM 866 C C . ALA A 1 105 ? 12.440 -12.981 9.334 1.00 91.00 105 ALA A C 1
ATOM 868 O O . ALA A 1 105 ? 11.539 -13.208 10.148 1.00 91.00 105 ALA A O 1
ATOM 869 N N . ILE A 1 106 ? 13.505 -13.787 9.219 1.00 92.56 106 ILE A N 1
ATOM 870 C CA . ILE A 1 106 ? 13.712 -14.989 10.046 1.00 92.56 106 ILE A CA 1
ATOM 871 C C . ILE A 1 106 ? 13.824 -14.608 11.527 1.00 92.56 106 ILE A C 1
ATOM 873 O O . ILE A 1 106 ? 13.105 -15.166 12.361 1.00 92.56 106 ILE A O 1
ATOM 877 N N . LYS A 1 107 ? 14.657 -13.614 11.865 1.00 91.00 107 LYS A N 1
ATOM 878 C CA . LYS A 1 107 ? 14.835 -13.136 13.247 1.00 91.00 107 LYS A CA 1
ATOM 879 C C . LYS A 1 107 ? 13.516 -12.666 13.858 1.00 91.00 107 LYS A C 1
ATOM 881 O O . LYS A 1 107 ? 13.187 -13.041 14.984 1.00 91.00 107 LYS A O 1
ATOM 886 N N . PHE A 1 108 ? 12.713 -11.894 13.126 1.00 89.00 108 PHE A N 1
ATOM 887 C CA . PHE A 1 108 ? 11.405 -11.451 13.614 1.00 89.00 108 PHE A CA 1
ATOM 888 C C . PHE A 1 108 ? 10.401 -12.586 13.739 1.00 89.00 108 PHE A C 1
ATOM 890 O O . PHE A 1 108 ? 9.592 -12.584 14.673 1.00 89.00 108 PHE A O 1
ATOM 897 N N . ARG A 1 109 ? 10.474 -13.584 12.859 1.00 89.19 109 ARG A N 1
ATOM 898 C CA . ARG A 1 109 ? 9.627 -14.768 12.942 1.00 89.19 109 ARG A CA 1
ATOM 899 C C . ARG A 1 109 ? 9.949 -15.627 14.165 1.00 89.19 109 ARG A C 1
ATOM 901 O O . ARG A 1 109 ? 9.030 -16.084 14.844 1.00 89.19 109 ARG A O 1
ATOM 908 N N . GLN A 1 110 ? 11.232 -15.832 14.445 1.00 88.00 110 GLN A N 1
ATOM 909 C CA . GLN A 1 110 ? 11.719 -16.646 15.561 1.00 88.00 110 GLN A CA 1
ATOM 910 C C . GLN A 1 110 ? 11.761 -15.892 16.896 1.00 88.00 110 GLN A C 1
ATOM 912 O O . GLN A 1 110 ? 11.914 -16.513 17.949 1.00 88.00 110 GLN A O 1
ATOM 917 N N . SER A 1 111 ? 11.611 -14.564 16.875 1.00 85.44 111 SER A N 1
ATOM 918 C CA . SER A 1 111 ? 11.542 -13.753 18.090 1.00 85.44 111 SER A CA 1
ATOM 919 C C . SER A 1 111 ? 10.455 -14.275 19.040 1.00 85.44 111 SER A C 1
ATOM 921 O O . SER A 1 111 ? 9.385 -14.715 18.610 1.00 85.44 111 SER A O 1
ATOM 923 N N . LYS A 1 112 ? 10.692 -14.188 20.358 1.00 79.38 112 LYS A N 1
ATOM 924 C CA . LYS A 1 112 ? 9.704 -14.596 21.382 1.00 79.38 112 LYS A CA 1
ATOM 925 C C . LYS A 1 112 ? 8.350 -13.907 21.196 1.00 79.38 112 LYS A C 1
ATOM 927 O O . LYS A 1 112 ? 7.309 -14.483 21.497 1.00 79.38 112 LYS A O 1
ATOM 932 N N . ASP A 1 113 ? 8.385 -12.687 20.674 1.00 76.12 113 ASP A N 1
ATOM 933 C CA . ASP A 1 113 ? 7.220 -11.846 20.444 1.00 76.12 113 ASP A CA 1
ATOM 934 C C . ASP A 1 113 ? 6.503 -12.128 19.120 1.00 76.12 113 ASP A C 1
ATOM 936 O O . ASP A 1 113 ? 5.442 -11.546 18.895 1.00 76.12 113 ASP A O 1
ATOM 940 N N . LYS A 1 114 ? 7.052 -13.020 18.277 1.00 76.69 114 LYS A N 1
ATOM 941 C CA . LYS A 1 114 ? 6.535 -13.391 16.950 1.00 76.69 114 LYS A CA 1
ATOM 942 C C . LYS A 1 114 ? 6.099 -12.161 16.157 1.00 76.69 114 LYS A C 1
ATOM 944 O O . LYS A 1 114 ? 4.983 -12.107 15.644 1.00 76.69 114 LYS A O 1
ATOM 949 N N . ILE A 1 115 ? 6.996 -11.172 16.110 1.00 81.06 115 ILE A N 1
ATOM 950 C CA . ILE A 1 115 ? 6.760 -9.850 15.515 1.00 81.06 115 ILE A CA 1
ATOM 951 C C . ILE A 1 115 ? 6.202 -9.989 14.098 1.00 81.06 115 ILE A C 1
ATOM 953 O O . ILE A 1 115 ? 5.285 -9.255 13.740 1.00 81.06 115 ILE A O 1
ATOM 957 N N . LEU A 1 116 ? 6.712 -10.960 13.332 1.00 81.94 116 LEU A N 1
ATOM 958 C CA . LEU A 1 116 ? 6.223 -11.270 11.995 1.00 81.94 116 LEU A CA 1
ATOM 959 C C . LEU A 1 116 ? 5.186 -12.418 12.027 1.00 81.94 116 LEU A C 1
ATOM 961 O O . LEU A 1 116 ? 5.534 -13.568 12.356 1.00 81.94 116 LEU A O 1
ATOM 965 N N . PRO A 1 117 ? 3.910 -12.138 11.682 1.00 83.38 117 PRO A N 1
ATOM 966 C CA . PRO A 1 117 ? 2.863 -13.148 11.568 1.00 83.38 117 PRO A CA 1
ATOM 967 C C . PRO A 1 117 ? 3.238 -14.268 10.588 1.00 83.38 117 PRO A C 1
ATOM 969 O O . PRO A 1 117 ? 3.949 -14.020 9.616 1.00 83.38 117 PRO A O 1
ATOM 972 N N . PRO A 1 118 ? 2.770 -15.508 10.822 1.00 82.12 118 PRO A N 1
ATOM 973 C CA . PRO A 1 118 ? 3.137 -16.654 9.991 1.00 82.12 118 PRO A CA 1
ATOM 974 C C . PRO A 1 118 ? 2.696 -16.513 8.535 1.00 82.12 118 PRO A C 1
ATOM 976 O O . PRO A 1 118 ? 3.450 -16.894 7.646 1.00 82.12 118 PRO A O 1
ATOM 979 N N . ASP A 1 119 ? 1.509 -15.960 8.296 1.00 79.31 119 ASP A N 1
ATOM 980 C CA . ASP A 1 119 ? 0.956 -15.823 6.946 1.00 79.31 119 ASP A CA 1
ATOM 981 C C . ASP A 1 119 ? 1.771 -14.811 6.136 1.00 79.31 119 ASP A C 1
ATOM 983 O O . ASP A 1 119 ? 2.159 -15.082 5.005 1.00 79.31 119 ASP A O 1
ATOM 987 N N . LEU A 1 120 ? 2.139 -13.687 6.763 1.00 81.62 120 LEU A N 1
ATOM 988 C CA . LEU A 1 120 ? 3.037 -12.706 6.156 1.00 81.62 120 LEU A CA 1
ATOM 989 C C . LEU A 1 120 ? 4.423 -13.299 5.926 1.00 81.62 120 LEU A C 1
ATOM 991 O O . LEU A 1 120 ? 4.961 -13.169 4.842 1.00 81.62 120 LEU A O 1
ATOM 995 N N . PHE A 1 121 ? 5.004 -14.001 6.898 1.00 89.06 121 PHE A N 1
ATOM 996 C CA . PHE A 1 121 ? 6.305 -14.636 6.686 1.00 89.06 121 PHE A CA 1
ATOM 997 C C . PHE A 1 121 ? 6.283 -15.646 5.527 1.00 89.06 121 PHE A C 1
ATOM 999 O O . PHE A 1 121 ? 7.259 -15.760 4.795 1.00 89.06 121 PHE A O 1
ATOM 1006 N N . SER A 1 122 ? 5.166 -16.346 5.321 1.00 85.00 122 SER A N 1
ATOM 1007 C CA . SER A 1 122 ? 5.037 -17.335 4.246 1.00 85.00 122 SER A CA 1
ATOM 1008 C C . SER A 1 122 ? 5.080 -16.703 2.849 1.00 85.00 122 SER A C 1
ATOM 1010 O O . SER A 1 122 ? 5.622 -17.323 1.937 1.00 85.00 122 SER A O 1
ATOM 1012 N N . SER A 1 123 ? 4.626 -15.452 2.678 1.00 84.81 123 SER A N 1
ATOM 1013 C CA . SER A 1 123 ? 4.795 -14.738 1.402 1.00 84.81 123 SER A CA 1
ATOM 1014 C C . SER A 1 123 ? 6.259 -14.394 1.105 1.00 84.81 123 SER A C 1
ATOM 1016 O O . SER A 1 123 ? 6.658 -14.393 -0.056 1.00 84.81 123 SER A O 1
ATOM 1018 N N . TRP A 1 124 ? 7.085 -14.177 2.134 1.00 89.44 124 TRP A N 1
ATOM 1019 C CA . TRP A 1 124 ? 8.527 -13.951 1.975 1.00 89.44 124 TRP A CA 1
ATOM 1020 C C . TRP A 1 124 ? 9.277 -15.231 1.598 1.00 89.44 124 TRP A C 1
ATOM 1022 O O . TRP A 1 124 ? 10.248 -15.171 0.849 1.00 89.44 124 TRP A O 1
ATOM 1032 N N . VAL A 1 125 ? 8.811 -16.401 2.051 1.00 92.56 125 VAL A N 1
ATOM 1033 C CA . VAL A 1 125 ? 9.414 -17.698 1.686 1.00 92.56 125 VAL A CA 1
ATOM 1034 C C . VAL A 1 125 ? 9.382 -17.930 0.172 1.00 92.56 125 VAL A C 1
ATOM 1036 O O . VAL A 1 125 ? 10.311 -18.532 -0.363 1.00 92.56 125 VAL A O 1
ATOM 1039 N N . ALA A 1 126 ? 8.388 -17.386 -0.536 1.00 91.19 126 ALA A N 1
ATOM 1040 C CA . ALA A 1 126 ? 8.357 -17.415 -1.999 1.00 91.19 126 ALA A CA 1
ATOM 1041 C C . ALA A 1 126 ? 9.590 -16.743 -2.617 1.00 91.19 126 ALA A C 1
ATOM 1043 O O . ALA A 1 126 ? 10.163 -17.245 -3.576 1.00 91.19 126 ALA A O 1
ATOM 1044 N N . TRP A 1 127 ? 10.056 -15.634 -2.042 1.00 93.12 127 TRP A N 1
ATOM 1045 C CA . TRP A 1 127 ? 11.255 -14.958 -2.537 1.00 93.12 127 TRP A CA 1
ATOM 1046 C C . TRP A 1 127 ? 12.529 -15.693 -2.143 1.00 93.12 127 TRP A C 1
ATOM 1048 O O . TRP A 1 127 ? 13.502 -15.673 -2.893 1.00 93.12 127 TRP A O 1
ATOM 1058 N N . PHE A 1 128 ? 12.522 -16.372 -0.993 1.00 95.94 128 PHE A N 1
ATOM 1059 C CA . PHE A 1 128 ? 13.638 -17.222 -0.586 1.00 95.94 128 PHE A CA 1
ATOM 1060 C C . PHE A 1 128 ? 13.816 -18.340 -1.614 1.00 95.94 128 PHE A C 1
ATOM 1062 O O . PHE A 1 128 ? 14.938 -18.612 -2.028 1.00 95.94 128 PHE A O 1
ATOM 1069 N N . HIS A 1 129 ? 12.703 -18.939 -2.050 1.00 95.75 129 HIS A N 1
ATOM 1070 C CA . HIS A 1 129 ? 12.677 -19.925 -3.122 1.00 95.75 129 HIS A CA 1
ATOM 1071 C C . HIS A 1 129 ? 13.219 -19.337 -4.428 1.00 95.75 129 HIS A C 1
ATOM 1073 O O . HIS A 1 129 ? 14.147 -19.903 -5.004 1.00 95.75 129 HIS A O 1
ATOM 1079 N N . SER A 1 130 ? 12.700 -18.184 -4.864 1.00 94.44 130 SER A N 1
ATOM 1080 C CA . SER A 1 130 ? 13.143 -17.539 -6.105 1.00 94.44 130 SER A CA 1
ATOM 1081 C C . SER A 1 130 ? 14.647 -17.277 -6.114 1.00 94.44 130 SER A C 1
ATOM 1083 O O . SER A 1 130 ? 15.315 -17.633 -7.078 1.00 94.44 130 SER A O 1
ATOM 1085 N N . LEU A 1 131 ? 15.203 -16.707 -5.039 1.00 96.62 131 LEU A N 1
ATOM 1086 C CA . LEU A 1 131 ? 16.640 -16.442 -4.966 1.00 96.62 131 LEU A CA 1
ATOM 1087 C C . LEU A 1 131 ? 17.454 -17.740 -4.894 1.00 96.62 131 LEU A C 1
ATOM 1089 O O . LEU A 1 131 ? 18.422 -17.893 -5.631 1.00 96.62 131 LEU A O 1
ATOM 1093 N N . ALA A 1 132 ? 17.064 -18.691 -4.040 1.00 96.50 132 ALA A N 1
ATOM 1094 C CA . ALA A 1 132 ? 17.819 -19.930 -3.841 1.00 96.50 132 ALA A CA 1
ATOM 1095 C C . ALA A 1 132 ? 17.847 -20.837 -5.085 1.00 96.50 132 ALA A C 1
ATOM 1097 O O . ALA A 1 132 ? 18.743 -21.670 -5.213 1.00 96.50 132 ALA A O 1
ATOM 1098 N N . THR A 1 133 ? 16.872 -20.678 -5.983 1.00 95.06 133 THR A N 1
ATOM 1099 C CA . THR A 1 133 ? 16.780 -21.392 -7.267 1.00 95.06 133 THR A CA 1
ATOM 1100 C C . THR A 1 133 ? 17.325 -20.581 -8.446 1.00 95.06 133 THR A C 1
ATOM 1102 O O . THR A 1 133 ? 17.399 -21.098 -9.561 1.00 95.06 133 THR A O 1
ATOM 1105 N N . ALA A 1 134 ? 17.736 -19.327 -8.226 1.00 95.44 134 ALA A N 1
ATOM 1106 C CA . ALA A 1 134 ? 18.259 -18.477 -9.284 1.00 95.44 134 ALA A CA 1
ATOM 1107 C C . ALA A 1 134 ? 19.623 -19.003 -9.787 1.00 95.44 134 ALA A C 1
ATOM 1109 O O . ALA A 1 134 ? 20.512 -19.270 -8.970 1.00 95.44 134 ALA A O 1
ATOM 1110 N N . PRO A 1 135 ? 19.838 -19.132 -11.112 1.00 94.06 135 PRO A N 1
ATOM 1111 C CA . PRO A 1 135 ? 21.029 -19.781 -11.669 1.00 94.06 135 PRO A CA 1
ATOM 1112 C C . PRO A 1 135 ? 22.362 -19.174 -11.213 1.00 94.06 135 PRO A C 1
ATOM 1114 O O . PRO A 1 135 ? 23.294 -19.905 -10.877 1.00 94.06 135 PRO A O 1
ATOM 1117 N N . GLY A 1 136 ? 22.453 -17.843 -11.169 1.00 94.62 136 GLY A N 1
ATOM 1118 C CA . GLY A 1 136 ? 23.670 -17.129 -10.779 1.00 94.62 136 GLY A CA 1
ATOM 1119 C C . GLY A 1 136 ? 23.826 -16.936 -9.269 1.00 94.62 136 GLY A C 1
ATOM 1120 O O . GLY A 1 136 ? 24.874 -16.473 -8.820 1.00 94.62 136 GLY A O 1
ATOM 1121 N N . PHE A 1 137 ? 22.822 -17.293 -8.457 1.00 97.12 137 PHE A N 1
ATOM 1122 C CA . PHE A 1 137 ? 22.865 -17.049 -7.013 1.00 97.12 137 PHE A CA 1
ATOM 1123 C C . PHE A 1 137 ? 23.975 -17.837 -6.321 1.00 97.12 137 PHE A C 1
ATOM 1125 O O . PHE A 1 137 ? 24.691 -17.264 -5.501 1.00 97.12 137 PHE A O 1
ATOM 1132 N N . GLN A 1 138 ? 24.168 -19.116 -6.667 1.00 95.81 138 GLN A N 1
ATOM 1133 C CA . GLN A 1 138 ? 25.188 -19.940 -6.012 1.00 95.81 138 GLN A CA 1
ATOM 1134 C C . GLN A 1 138 ? 26.592 -19.327 -6.150 1.00 95.81 138 GLN A C 1
ATOM 1136 O O . GLN A 1 138 ? 27.351 -19.320 -5.186 1.00 95.81 138 GLN A O 1
ATOM 1141 N N . TYR A 1 139 ? 26.900 -18.746 -7.312 1.00 95.69 139 TYR A N 1
ATOM 1142 C CA . TYR A 1 139 ? 28.193 -18.111 -7.574 1.00 95.69 139 TYR A CA 1
ATOM 1143 C C . TYR A 1 139 ? 28.509 -16.974 -6.590 1.00 95.69 139 TYR A C 1
ATOM 1145 O O . TYR A 1 139 ? 29.661 -16.810 -6.192 1.00 95.69 139 TYR A O 1
ATOM 1153 N N . ILE A 1 140 ? 27.486 -16.216 -6.179 1.00 97.00 140 ILE A N 1
ATOM 1154 C CA . ILE A 1 140 ? 27.600 -15.167 -5.155 1.00 97.00 140 ILE A CA 1
ATOM 1155 C C . ILE A 1 140 ? 27.568 -15.769 -3.750 1.00 97.00 140 ILE A C 1
ATOM 1157 O O . ILE A 1 140 ? 28.358 -15.390 -2.887 1.00 97.00 140 ILE A O 1
ATOM 1161 N N . TRP A 1 141 ? 26.655 -16.711 -3.510 1.00 97.44 141 TRP A N 1
ATOM 1162 C CA . TRP A 1 141 ? 26.438 -17.333 -2.206 1.00 97.44 141 TRP A CA 1
ATOM 1163 C C . TRP A 1 141 ? 27.701 -17.998 -1.651 1.00 97.44 141 TRP A C 1
ATOM 1165 O O . TRP A 1 141 ? 27.994 -17.856 -0.461 1.00 97.44 141 TRP A O 1
ATOM 1175 N N . ASP A 1 142 ? 28.484 -18.651 -2.511 1.00 95.75 142 ASP A N 1
ATOM 1176 C CA . ASP A 1 142 ? 29.738 -19.303 -2.132 1.00 95.75 142 ASP A CA 1
ATOM 1177 C C . ASP A 1 142 ? 30.720 -18.324 -1.451 1.00 95.75 142 ASP A C 1
ATOM 1179 O O . ASP A 1 142 ? 31.426 -18.726 -0.525 1.00 95.75 142 ASP A O 1
ATOM 1183 N N . ASP A 1 143 ? 30.685 -17.031 -1.796 1.00 95.38 143 ASP A N 1
ATOM 1184 C CA . ASP A 1 143 ? 31.563 -16.007 -1.210 1.00 95.38 143 ASP A CA 1
ATOM 1185 C C . ASP A 1 143 ? 31.022 -15.395 0.091 1.00 95.38 143 ASP A C 1
ATOM 1187 O O . ASP A 1 143 ? 31.801 -15.007 0.961 1.00 95.38 143 ASP A O 1
ATOM 1191 N N . ILE A 1 144 ? 29.698 -15.280 0.240 1.00 96.88 144 ILE A N 1
ATOM 1192 C CA . ILE A 1 144 ? 29.091 -14.450 1.300 1.00 96.88 144 ILE A CA 1
ATOM 1193 C C . ILE A 1 144 ? 28.343 -15.239 2.374 1.00 96.88 144 ILE A C 1
ATOM 1195 O O . ILE A 1 144 ? 27.966 -14.667 3.397 1.00 96.88 144 ILE A O 1
ATOM 1199 N N . HIS A 1 145 ? 28.110 -16.540 2.182 1.00 97.56 145 HIS A N 1
ATOM 1200 C CA . HIS A 1 145 ? 27.246 -17.329 3.064 1.00 97.56 145 HIS A CA 1
ATOM 1201 C C . HIS A 1 145 ? 27.661 -17.274 4.540 1.00 97.56 145 HIS A C 1
ATOM 1203 O O . HIS A 1 145 ? 26.801 -17.315 5.417 1.00 97.56 145 HIS A O 1
ATOM 1209 N N . LEU A 1 146 ? 28.958 -17.152 4.845 1.00 97.12 146 LEU A N 1
ATOM 1210 C CA . LEU A 1 146 ? 29.461 -17.099 6.221 1.00 97.12 146 LEU A CA 1
ATOM 1211 C C . LEU A 1 146 ? 29.049 -15.835 6.990 1.00 97.12 146 LEU A C 1
ATOM 1213 O O . LEU A 1 146 ? 29.101 -15.859 8.219 1.00 97.12 146 LEU A O 1
ATOM 1217 N N . HIS A 1 147 ? 28.590 -14.781 6.309 1.00 97.00 147 HIS A N 1
ATOM 1218 C CA . HIS A 1 147 ? 28.128 -13.539 6.939 1.00 97.00 147 HIS A CA 1
ATOM 1219 C C . HIS A 1 147 ? 26.742 -13.656 7.590 1.00 97.00 147 HIS A C 1
ATOM 1221 O O . HIS A 1 147 ? 26.340 -12.761 8.330 1.00 97.00 147 HIS A O 1
ATOM 1227 N N . TYR A 1 148 ? 26.021 -14.749 7.333 1.00 97.69 148 TYR A N 1
ATOM 1228 C CA . TYR A 1 148 ? 24.619 -14.903 7.712 1.00 97.69 148 TYR A CA 1
ATOM 1229 C C . TYR A 1 148 ? 24.403 -15.931 8.825 1.00 97.69 148 TYR A C 1
ATOM 1231 O O . TYR A 1 148 ? 25.173 -16.885 8.993 1.00 97.69 148 TYR A O 1
ATOM 1239 N N . ILE A 1 149 ? 23.307 -15.764 9.574 1.00 96.75 149 ILE A N 1
ATOM 1240 C CA . ILE A 1 149 ? 22.906 -16.705 10.628 1.00 96.75 149 ILE A CA 1
ATOM 1241 C C . ILE A 1 149 ? 22.695 -18.125 10.087 1.00 96.75 149 ILE A C 1
ATOM 1243 O O . ILE A 1 149 ? 22.265 -18.329 8.951 1.00 96.75 149 ILE A O 1
ATOM 1247 N N . ILE A 1 150 ? 22.934 -19.119 10.949 1.00 96.31 150 ILE A N 1
ATOM 1248 C CA . ILE A 1 150 ? 22.834 -20.552 10.622 1.00 96.31 150 ILE A CA 1
ATOM 1249 C C . ILE A 1 150 ? 21.499 -20.897 9.952 1.00 96.31 150 ILE A C 1
ATOM 1251 O O . ILE A 1 150 ? 21.495 -21.630 8.967 1.00 96.31 150 ILE A O 1
ATOM 1255 N N . ASP A 1 151 ? 20.389 -20.344 10.439 1.00 96.19 151 ASP A N 1
ATOM 1256 C CA . ASP A 1 151 ? 19.063 -20.648 9.900 1.00 96.19 151 ASP A CA 1
ATOM 1257 C C . ASP A 1 151 ? 18.892 -20.177 8.454 1.00 96.19 151 ASP A C 1
ATOM 1259 O O . ASP A 1 151 ? 18.418 -20.945 7.618 1.00 96.19 151 ASP A O 1
ATOM 1263 N N . LEU A 1 152 ? 19.342 -18.960 8.124 1.00 97.44 152 LEU A N 1
ATOM 1264 C CA . LEU A 1 152 ? 19.319 -18.473 6.745 1.00 97.44 152 LEU A CA 1
ATOM 1265 C C . LEU A 1 152 ? 20.230 -19.326 5.858 1.00 97.44 152 LEU A C 1
ATOM 1267 O O . LEU A 1 152 ? 19.827 -19.712 4.761 1.00 97.44 152 LEU A O 1
ATOM 1271 N N . ARG A 1 153 ? 21.422 -19.688 6.353 1.00 98.06 153 ARG A N 1
ATOM 1272 C CA . ARG A 1 153 ? 22.348 -20.548 5.604 1.00 98.06 153 ARG A CA 1
ATOM 1273 C C . ARG A 1 153 ? 21.732 -21.900 5.280 1.00 98.06 153 ARG A C 1
ATOM 1275 O O . ARG A 1 153 ? 21.795 -22.335 4.135 1.00 98.06 153 ARG A O 1
ATOM 1282 N N . ASN A 1 154 ? 21.105 -22.537 6.266 1.00 97.12 154 ASN A N 1
ATOM 1283 C CA . ASN A 1 154 ? 20.425 -23.815 6.083 1.00 97.12 154 ASN A CA 1
ATOM 1284 C C . ASN A 1 154 ? 19.322 -23.705 5.028 1.00 97.12 154 ASN A C 1
ATOM 1286 O O . ASN A 1 154 ? 19.234 -24.562 4.154 1.00 97.12 154 ASN A O 1
ATOM 1290 N N . ILE A 1 155 ? 18.527 -22.631 5.061 1.00 97.31 155 ILE A N 1
ATOM 1291 C CA . ILE A 1 155 ? 17.465 -22.408 4.074 1.00 97.31 155 ILE A CA 1
ATOM 1292 C C . ILE A 1 155 ? 18.032 -22.255 2.658 1.00 97.31 155 ILE A C 1
ATOM 1294 O O . ILE A 1 155 ? 17.572 -22.952 1.754 1.00 97.31 155 ILE A O 1
ATOM 1298 N N . MET A 1 156 ? 19.045 -21.404 2.467 1.00 98.12 156 MET A N 1
ATOM 1299 C CA . MET A 1 156 ? 19.652 -21.185 1.148 1.00 98.12 156 MET A CA 1
ATOM 1300 C C . MET A 1 156 ? 20.320 -22.456 0.609 1.00 98.12 156 MET A C 1
ATOM 1302 O O . MET A 1 156 ? 20.071 -22.842 -0.531 1.00 98.12 156 MET A O 1
ATOM 1306 N N . TYR A 1 157 ? 21.090 -23.172 1.438 1.00 97.62 157 TYR A N 1
ATOM 1307 C CA . TYR A 1 157 ? 21.685 -24.454 1.045 1.00 97.62 157 TYR A CA 1
ATOM 1308 C C . TYR A 1 157 ? 20.634 -25.513 0.708 1.00 97.62 157 TYR A C 1
ATOM 1310 O O . TYR A 1 157 ? 20.789 -26.247 -0.269 1.00 97.62 157 TYR A O 1
ATOM 1318 N N . GLY A 1 158 ? 19.556 -25.582 1.491 1.00 96.00 158 GLY A N 1
ATOM 1319 C CA . GLY A 1 158 ? 18.425 -26.456 1.212 1.00 96.00 158 GLY A CA 1
ATOM 1320 C C . GLY A 1 158 ? 17.797 -26.161 -0.146 1.00 96.00 158 GLY A C 1
ATOM 1321 O O . GLY A 1 158 ? 17.603 -27.090 -0.925 1.00 96.00 158 GLY A O 1
ATOM 1322 N N . GLY A 1 159 ? 17.549 -24.887 -0.462 1.00 95.81 159 GLY A N 1
ATOM 1323 C CA . GLY A 1 159 ? 17.003 -24.472 -1.757 1.00 95.81 159 GLY A CA 1
ATOM 1324 C C . GLY A 1 159 ? 17.911 -24.795 -2.934 1.00 95.81 159 GLY A C 1
ATOM 1325 O O . GLY A 1 159 ? 17.458 -25.445 -3.874 1.00 95.81 159 GLY A O 1
ATOM 1326 N N . ILE A 1 160 ? 19.202 -24.463 -2.838 1.00 96.19 160 ILE A N 1
ATOM 1327 C CA . ILE A 1 160 ? 20.190 -24.793 -3.877 1.00 96.19 160 ILE A CA 1
ATOM 1328 C C . ILE A 1 160 ? 20.231 -26.309 -4.117 1.00 96.19 160 ILE A C 1
ATOM 1330 O O . ILE A 1 160 ? 20.223 -26.763 -5.261 1.00 96.19 160 ILE A O 1
ATOM 1334 N N . ARG A 1 161 ? 20.249 -27.117 -3.048 1.00 96.50 161 ARG A N 1
ATOM 1335 C CA . ARG A 1 161 ? 20.265 -28.582 -3.158 1.00 96.50 161 ARG A CA 1
ATOM 1336 C C . ARG A 1 161 ? 18.988 -29.119 -3.810 1.00 96.50 161 ARG A C 1
ATOM 1338 O O . ARG A 1 161 ? 19.075 -29.884 -4.766 1.00 96.50 161 ARG A O 1
ATOM 1345 N N . ILE A 1 162 ? 17.818 -28.694 -3.333 1.00 95.62 162 ILE A N 1
ATOM 1346 C CA . ILE A 1 162 ? 16.517 -29.135 -3.860 1.00 95.62 162 ILE A CA 1
ATOM 1347 C C . ILE A 1 162 ? 16.384 -28.776 -5.346 1.00 95.62 162 ILE A C 1
ATOM 1349 O O . ILE A 1 162 ? 15.908 -29.603 -6.126 1.00 95.62 162 ILE A O 1
ATOM 1353 N N . SER A 1 163 ? 16.859 -27.591 -5.741 1.00 93.94 163 SER A N 1
ATOM 1354 C CA . SER A 1 163 ? 16.864 -27.128 -7.132 1.00 93.94 163 SER A CA 1
ATOM 1355 C C . SER A 1 163 ? 17.737 -27.980 -8.053 1.00 93.94 163 SER A C 1
ATOM 1357 O O . SER A 1 163 ? 17.421 -28.120 -9.229 1.00 93.94 163 SER A O 1
ATOM 1359 N N . LYS A 1 164 ? 18.842 -28.541 -7.547 1.00 92.94 164 LYS A N 1
ATOM 1360 C CA . LYS A 1 164 ? 19.738 -29.411 -8.330 1.00 92.94 164 LYS A CA 1
ATOM 1361 C C . LYS A 1 164 ? 19.207 -30.833 -8.466 1.00 92.94 164 LYS A C 1
ATOM 1363 O O . LYS A 1 164 ? 19.414 -31.473 -9.490 1.00 92.94 164 LYS A O 1
ATOM 1368 N N . GLU A 1 165 ? 18.539 -31.332 -7.432 1.00 92.75 165 GLU A N 1
ATOM 1369 C CA . GLU A 1 165 ? 18.032 -32.708 -7.377 1.00 92.75 165 GLU A CA 1
ATOM 1370 C C . GLU A 1 165 ? 16.729 -32.912 -8.167 1.00 92.75 165 GLU A C 1
ATOM 1372 O O . GLU A 1 165 ? 16.322 -34.050 -8.392 1.00 92.75 165 GLU A O 1
ATOM 1377 N N . ASN A 1 166 ? 16.037 -31.838 -8.563 1.00 89.62 166 ASN A N 1
ATOM 1378 C CA . ASN A 1 166 ? 14.722 -31.925 -9.193 1.00 89.62 166 ASN A CA 1
ATOM 1379 C C . ASN A 1 166 ? 14.630 -30.961 -10.378 1.00 89.62 166 ASN A C 1
ATOM 1381 O O . ASN A 1 166 ? 14.826 -29.763 -10.224 1.00 89.62 166 ASN A O 1
ATOM 1385 N N . SER A 1 167 ? 14.255 -31.467 -11.554 1.00 85.00 167 SER A N 1
ATOM 1386 C CA . SER A 1 167 ? 14.097 -30.634 -12.758 1.00 85.00 167 SER A CA 1
ATOM 1387 C C . SER A 1 167 ? 12.704 -30.012 -12.898 1.00 85.00 167 SER A C 1
ATOM 1389 O O . SER A 1 167 ? 12.522 -29.109 -13.706 1.00 85.00 167 SER A O 1
ATOM 1391 N N . ASN A 1 168 ? 11.705 -30.500 -12.152 1.00 90.12 168 ASN A N 1
ATOM 1392 C CA . ASN A 1 168 ? 10.338 -29.979 -12.208 1.00 90.12 168 ASN A CA 1
ATOM 1393 C C . ASN A 1 168 ? 10.182 -28.791 -11.237 1.00 90.12 168 ASN A C 1
ATOM 1395 O O . ASN A 1 168 ? 10.230 -29.022 -10.024 1.00 90.12 168 ASN A O 1
ATOM 1399 N N . PRO A 1 169 ? 9.920 -27.561 -11.727 1.00 86.81 169 PRO A N 1
ATOM 1400 C CA . PRO A 1 169 ? 9.829 -26.365 -10.886 1.00 86.81 169 PRO A CA 1
ATOM 1401 C C . PRO A 1 169 ? 8.796 -26.470 -9.761 1.00 86.81 169 PRO A C 1
ATOM 1403 O O . PRO A 1 169 ? 9.047 -26.011 -8.653 1.00 86.81 169 PRO A O 1
ATOM 1406 N N . LYS A 1 170 ? 7.663 -27.138 -10.006 1.00 87.38 170 LYS A N 1
ATOM 1407 C CA . LYS A 1 170 ? 6.609 -27.297 -8.996 1.00 87.38 170 LYS A CA 1
ATOM 1408 C C . LYS A 1 170 ? 7.054 -28.203 -7.846 1.00 87.38 170 LYS A C 1
ATOM 1410 O O . LYS A 1 170 ? 6.771 -27.926 -6.686 1.00 87.38 170 LYS A O 1
ATOM 1415 N N . ILE A 1 171 ? 7.787 -29.270 -8.167 1.00 89.31 171 ILE A N 1
ATOM 1416 C CA . ILE A 1 171 ? 8.343 -30.187 -7.162 1.00 89.31 171 ILE A CA 1
ATOM 1417 C C . ILE A 1 171 ? 9.445 -29.488 -6.360 1.00 89.31 171 ILE A C 1
ATOM 1419 O O . ILE A 1 171 ? 9.532 -29.690 -5.149 1.00 89.31 171 ILE A O 1
ATOM 1423 N N . VAL A 1 172 ? 10.280 -28.676 -7.021 1.00 90.25 172 VAL A N 1
ATOM 1424 C CA . VAL A 1 172 ? 11.308 -27.856 -6.358 1.00 90.25 172 VAL A CA 1
ATOM 1425 C C . VAL A 1 172 ? 10.653 -26.924 -5.343 1.00 90.25 172 VAL A C 1
ATOM 1427 O O . VAL A 1 172 ? 11.057 -26.915 -4.181 1.00 90.25 172 VAL A O 1
ATOM 1430 N N . GLU A 1 173 ? 9.603 -26.216 -5.757 1.00 91.56 173 GLU A N 1
ATOM 1431 C CA . GLU A 1 173 ? 8.848 -25.309 -4.901 1.00 91.56 173 GLU A CA 1
ATOM 1432 C C . GLU A 1 173 ? 8.233 -26.052 -3.705 1.00 91.56 173 GLU A C 1
ATOM 1434 O O . GLU A 1 173 ? 8.557 -25.756 -2.559 1.00 91.56 173 GLU A O 1
ATOM 1439 N N . GLU A 1 174 ? 7.424 -27.089 -3.925 1.00 90.81 174 GLU A N 1
ATOM 1440 C CA . GLU A 1 174 ? 6.781 -27.847 -2.839 1.00 90.81 174 GLU A CA 1
ATOM 1441 C C . GLU A 1 174 ? 7.788 -28.405 -1.821 1.00 90.81 174 GLU A C 1
ATOM 1443 O O . GLU A 1 174 ? 7.616 -28.231 -0.608 1.00 90.81 174 GLU A O 1
ATOM 1448 N N . LYS A 1 175 ? 8.885 -29.008 -2.300 1.00 93.25 175 LYS A N 1
ATOM 1449 C CA . LYS A 1 175 ? 9.954 -29.519 -1.431 1.00 93.25 175 LYS A CA 1
ATOM 1450 C C . LYS A 1 175 ? 10.663 -28.400 -0.677 1.00 93.25 175 LYS A C 1
ATOM 1452 O O . LYS A 1 175 ? 11.022 -28.590 0.487 1.00 93.25 175 LYS A O 1
ATOM 1457 N N . PHE A 1 176 ? 10.869 -27.243 -1.303 1.00 95.12 176 PHE A N 1
ATOM 1458 C CA . PHE A 1 176 ? 11.482 -26.095 -0.646 1.00 95.12 176 PHE A CA 1
ATOM 1459 C C . PHE A 1 176 ? 10.619 -25.588 0.511 1.00 95.12 176 PHE A C 1
ATOM 1461 O O . PHE A 1 176 ? 11.115 -25.409 1.624 1.00 95.12 176 PHE A O 1
ATOM 1468 N N . TYR A 1 177 ? 9.316 -25.423 0.292 1.00 93.12 177 TYR A N 1
ATOM 1469 C CA . TYR A 1 177 ? 8.390 -24.973 1.331 1.00 93.12 177 TYR A CA 1
ATOM 1470 C C . TYR A 1 177 ? 8.284 -25.978 2.482 1.00 93.12 177 TYR A C 1
ATOM 1472 O O . TYR A 1 177 ? 8.284 -25.586 3.654 1.00 93.12 177 TYR A O 1
ATOM 1480 N N . GLU A 1 178 ? 8.254 -27.279 2.180 1.00 93.00 178 GLU A N 1
ATOM 1481 C CA . GLU A 1 178 ? 8.309 -28.324 3.202 1.00 93.00 178 GLU A CA 1
ATOM 1482 C C . GLU A 1 178 ? 9.611 -28.257 4.015 1.00 93.00 178 GLU A C 1
ATOM 1484 O O . GLU A 1 178 ? 9.575 -28.292 5.251 1.00 93.00 178 GLU A O 1
ATOM 1489 N N . TYR A 1 179 ? 10.748 -28.081 3.338 1.00 95.25 179 TYR A N 1
ATOM 1490 C CA . TYR A 1 179 ? 12.051 -27.946 3.976 1.00 95.25 179 TYR A CA 1
ATOM 1491 C C . TYR A 1 179 ? 12.120 -26.724 4.902 1.00 95.25 179 TYR A C 1
ATOM 1493 O O . TYR A 1 179 ? 12.523 -26.852 6.060 1.00 95.25 179 TYR A O 1
ATOM 1501 N N . VAL A 1 180 ? 11.671 -25.551 4.448 1.00 93.94 180 VAL A N 1
ATOM 1502 C CA . VAL A 1 180 ? 11.676 -24.323 5.263 1.00 93.94 180 VAL A CA 1
ATOM 1503 C C . VAL A 1 180 ? 10.702 -24.433 6.438 1.00 93.94 180 VAL A C 1
ATOM 1505 O O . VAL A 1 180 ? 11.035 -24.034 7.558 1.00 93.94 180 VAL A O 1
ATOM 1508 N N . SER A 1 181 ? 9.523 -25.027 6.225 1.00 92.06 181 SER A N 1
ATOM 1509 C CA . SER A 1 181 ? 8.569 -25.336 7.297 1.00 92.06 181 SER A CA 1
ATOM 1510 C C . SER A 1 181 ? 9.213 -26.188 8.393 1.00 92.06 181 SER A C 1
ATOM 1512 O O . SER A 1 181 ? 9.026 -25.908 9.581 1.00 92.06 181 SER A O 1
ATOM 1514 N N . PHE A 1 182 ? 9.982 -27.211 8.009 1.00 93.00 182 PHE A N 1
ATOM 1515 C CA . PHE A 1 182 ? 10.723 -28.055 8.943 1.00 93.00 182 PHE A CA 1
ATOM 1516 C C . PHE A 1 182 ? 11.834 -27.273 9.657 1.00 93.00 182 PHE A C 1
ATOM 1518 O O . PHE A 1 182 ? 11.856 -27.245 10.890 1.00 93.00 182 PHE A O 1
ATOM 1525 N N . ALA A 1 183 ? 12.697 -26.584 8.904 1.00 91.44 183 ALA A N 1
ATOM 1526 C CA . ALA A 1 183 ? 13.846 -25.848 9.432 1.00 91.44 183 ALA A CA 1
ATOM 1527 C C . ALA A 1 183 ? 13.437 -24.790 10.471 1.00 91.44 183 ALA A C 1
ATOM 1529 O O . ALA A 1 183 ? 14.045 -24.684 11.533 1.00 91.44 183 ALA A O 1
ATOM 1530 N N . LEU A 1 184 ? 12.354 -24.053 10.208 1.00 90.19 184 LEU A N 1
ATOM 1531 C CA . LEU A 1 184 ? 11.870 -22.979 11.081 1.00 90.19 184 LEU A CA 1
ATOM 1532 C C . LEU A 1 184 ? 10.739 -23.404 12.027 1.00 90.19 184 LEU A C 1
ATOM 1534 O O . LEU A 1 184 ? 10.193 -22.564 12.748 1.00 90.19 184 LEU A O 1
ATOM 1538 N N . LYS A 1 185 ? 10.357 -24.689 12.031 1.00 88.56 185 LYS A N 1
ATOM 1539 C CA . LYS A 1 185 ? 9.233 -25.234 12.818 1.00 88.56 185 LYS A CA 1
ATOM 1540 C C . LYS A 1 185 ? 7.922 -24.457 12.594 1.00 88.56 185 LYS A C 1
ATOM 1542 O O . LYS A 1 185 ? 7.157 -24.212 13.530 1.00 88.56 185 LYS A O 1
ATOM 1547 N N . CYS A 1 186 ? 7.649 -24.057 11.351 1.00 84.44 186 CYS A N 1
ATOM 1548 C CA . CYS A 1 186 ? 6.527 -23.191 10.987 1.00 84.44 186 CYS A CA 1
ATOM 1549 C C . CYS A 1 186 ? 5.583 -23.880 9.990 1.00 84.44 186 CYS A C 1
ATOM 1551 O O . CYS A 1 186 ? 5.693 -23.705 8.781 1.00 84.44 186 CYS A O 1
ATOM 1553 N N . LYS A 1 187 ? 4.606 -24.623 10.529 1.00 83.25 187 LYS A N 1
ATOM 1554 C CA . LYS A 1 187 ? 3.696 -25.500 9.765 1.00 83.25 187 LYS A CA 1
ATOM 1555 C C . LYS A 1 187 ? 2.880 -24.806 8.669 1.00 83.25 187 LYS A C 1
ATOM 1557 O O . LYS A 1 187 ? 2.499 -25.461 7.709 1.00 83.25 187 LYS A O 1
ATOM 1562 N N . ILE A 1 188 ? 2.604 -23.509 8.815 1.00 80.44 188 ILE A N 1
ATOM 1563 C CA . ILE A 1 188 ? 1.810 -22.741 7.840 1.00 80.44 188 ILE A CA 1
ATOM 1564 C C . ILE A 1 188 ? 2.520 -22.676 6.480 1.00 80.44 188 ILE A C 1
ATOM 1566 O O . ILE A 1 188 ? 1.860 -22.745 5.450 1.00 80.44 188 ILE A O 1
ATOM 1570 N N . ILE A 1 189 ? 3.858 -22.667 6.473 1.00 83.38 189 ILE A N 1
ATOM 1571 C CA . ILE A 1 189 ? 4.662 -22.590 5.247 1.00 83.38 189 ILE A CA 1
ATOM 1572 C C . ILE A 1 189 ? 4.447 -23.837 4.377 1.00 83.38 189 ILE A C 1
ATOM 1574 O O . ILE A 1 189 ? 4.341 -23.722 3.163 1.00 83.38 189 ILE A O 1
ATOM 1578 N N . LYS A 1 190 ? 4.300 -25.026 4.980 1.00 80.19 190 LYS A N 1
ATOM 1579 C CA . LYS A 1 190 ? 4.141 -26.289 4.238 1.00 80.19 190 LYS A CA 1
ATOM 1580 C C . LYS A 1 190 ? 2.932 -26.290 3.292 1.00 80.19 190 LYS A C 1
ATOM 1582 O O . LYS A 1 190 ? 2.969 -26.962 2.272 1.00 80.19 190 LYS A O 1
ATOM 1587 N N . HIS A 1 191 ? 1.871 -25.560 3.632 1.00 75.56 191 HIS A N 1
ATOM 1588 C CA . HIS A 1 191 ? 0.612 -25.536 2.875 1.00 75.56 191 HIS A CA 1
ATOM 1589 C C . HIS A 1 191 ? 0.419 -24.245 2.073 1.00 75.56 191 HIS A C 1
ATOM 1591 O O . HIS A 1 191 ? -0.701 -23.919 1.677 1.00 75.56 191 HIS A O 1
ATOM 1597 N N . TRP A 1 192 ? 1.494 -23.483 1.882 1.00 74.00 192 TRP A N 1
ATOM 1598 C CA . TRP A 1 192 ? 1.439 -22.222 1.154 1.00 74.00 192 TRP A CA 1
ATOM 1599 C C . TRP A 1 192 ? 1.399 -22.412 -0.367 1.00 74.00 192 TRP A C 1
ATOM 1601 O O . TRP A 1 192 ? 0.936 -21.528 -1.080 1.00 74.00 192 TRP A O 1
ATOM 1611 N N . THR A 1 193 ? 1.849 -23.563 -0.873 1.00 64.12 193 THR A N 1
ATOM 1612 C CA . THR A 1 193 ? 1.873 -23.852 -2.310 1.00 64.12 193 THR A CA 1
ATOM 1613 C C . THR A 1 193 ? 0.467 -24.051 -2.896 1.00 64.12 193 THR A C 1
ATOM 1615 O O . THR A 1 193 ? -0.516 -24.263 -2.183 1.00 64.12 193 THR A O 1
ATOM 1618 N N . SER A 1 194 ? 0.399 -23.958 -4.229 1.00 53.03 194 SER A N 1
ATOM 1619 C CA . SER A 1 194 ? -0.763 -23.859 -5.137 1.00 53.03 194 SER A CA 1
ATOM 1620 C C . SER A 1 194 ? -2.046 -24.673 -4.869 1.00 53.03 194 SER A C 1
ATOM 1622 O O . SER A 1 194 ? -3.035 -24.448 -5.562 1.00 53.03 194 SER A O 1
ATOM 1624 N N . GLU A 1 195 ? -2.130 -25.580 -3.892 1.00 47.50 195 GLU A N 1
ATOM 1625 C CA . GLU A 1 195 ? -3.386 -26.277 -3.567 1.00 47.50 195 GLU A CA 1
ATOM 1626 C C . GLU A 1 195 ? -4.463 -25.339 -2.998 1.00 47.50 195 GLU A C 1
ATOM 1628 O O . GLU A 1 195 ? -5.654 -25.546 -3.254 1.00 47.50 195 GLU A O 1
ATOM 1633 N N . ASN A 1 196 ? -4.077 -24.269 -2.293 1.00 46.25 196 ASN A N 1
ATOM 1634 C CA . ASN A 1 196 ? -5.026 -23.241 -1.849 1.00 46.25 196 ASN A CA 1
ATOM 1635 C C . ASN A 1 196 ? -5.468 -22.329 -3.003 1.00 46.25 196 ASN A C 1
ATOM 1637 O O . ASN A 1 196 ? -6.652 -22.006 -3.104 1.00 46.25 196 ASN A O 1
ATOM 1641 N N . GLU A 1 197 ? -4.571 -21.997 -3.932 1.00 48.22 197 GLU A N 1
ATOM 1642 C CA . GLU A 1 197 ? -4.908 -21.217 -5.128 1.00 48.22 197 GLU A CA 1
ATOM 1643 C C . GLU A 1 197 ? -5.729 -22.022 -6.131 1.00 48.22 197 GLU A C 1
ATOM 1645 O O . GLU A 1 197 ? -6.668 -21.489 -6.702 1.00 48.22 197 GLU A O 1
ATOM 1650 N N . HIS A 1 198 ? -5.464 -23.319 -6.306 1.00 45.91 198 HIS A N 1
ATOM 1651 C CA . HIS A 1 198 ? -6.298 -24.202 -7.115 1.00 45.91 198 HIS A CA 1
ATOM 1652 C C . HIS A 1 198 ? -7.625 -24.515 -6.441 1.00 45.91 198 HIS A C 1
ATOM 1654 O O . HIS A 1 198 ? -8.606 -24.686 -7.152 1.00 45.91 198 HIS A O 1
ATOM 1660 N N . LYS A 1 199 ? -7.735 -24.544 -5.109 1.00 49.31 199 LYS A N 1
ATOM 1661 C CA . LYS A 1 199 ? -9.057 -24.540 -4.465 1.00 49.31 199 LYS A CA 1
ATOM 1662 C C . LYS A 1 199 ? -9.793 -23.242 -4.751 1.00 49.31 199 LYS A C 1
ATOM 1664 O O . LYS A 1 199 ? -10.940 -23.322 -5.153 1.00 49.31 199 LYS A O 1
ATOM 1669 N N . ILE A 1 200 ? -9.163 -22.076 -4.622 1.00 52.00 200 ILE A N 1
ATOM 1670 C CA . ILE A 1 200 ? -9.803 -20.784 -4.917 1.00 52.00 200 ILE A CA 1
ATOM 1671 C C . ILE A 1 200 ? -10.170 -20.677 -6.403 1.00 52.00 200 ILE A C 1
ATOM 1673 O O . ILE A 1 200 ? -11.307 -20.351 -6.710 1.00 52.00 200 ILE A O 1
ATOM 1677 N N . TYR A 1 201 ? -9.271 -21.039 -7.317 1.00 45.34 201 TYR A N 1
ATOM 1678 C CA . TYR A 1 201 ? -9.468 -21.006 -8.767 1.00 45.34 201 TYR A CA 1
ATOM 1679 C C . TYR A 1 201 ? -10.442 -22.083 -9.258 1.00 45.34 201 TYR A C 1
ATOM 1681 O O . TYR A 1 201 ? -11.299 -21.804 -10.085 1.00 45.34 201 TYR A O 1
ATOM 1689 N N . ASN A 1 202 ? -10.387 -23.312 -8.736 1.00 47.56 202 ASN A N 1
ATOM 1690 C CA . ASN A 1 202 ? -11.370 -24.345 -9.075 1.00 47.56 202 ASN A CA 1
ATOM 1691 C C . ASN A 1 202 ? -12.717 -24.087 -8.399 1.00 47.56 202 ASN A C 1
ATOM 1693 O O . ASN A 1 202 ? -13.736 -24.453 -8.973 1.00 47.56 202 ASN A O 1
ATOM 1697 N N . ASN A 1 203 ? -12.755 -23.451 -7.224 1.00 53.88 203 ASN A N 1
ATOM 1698 C CA . ASN A 1 203 ? -13.995 -22.953 -6.626 1.00 53.88 203 ASN A CA 1
ATOM 1699 C C . ASN A 1 203 ? -14.548 -21.775 -7.434 1.00 53.88 203 ASN A C 1
ATOM 1701 O O . ASN A 1 203 ? -15.751 -21.749 -7.644 1.00 53.88 203 ASN A O 1
ATOM 1705 N N . PHE A 1 204 ? -13.693 -20.890 -7.955 1.00 47.19 204 PHE A N 1
ATOM 1706 C CA . PHE A 1 204 ? -14.040 -19.800 -8.873 1.00 47.19 204 PHE A CA 1
ATOM 1707 C C . PHE A 1 204 ? -14.577 -20.335 -10.212 1.00 47.19 204 PHE A C 1
ATOM 1709 O O . PHE A 1 204 ? -15.627 -19.930 -10.691 1.00 47.19 204 PHE A O 1
ATOM 1716 N N . ARG A 1 205 ? -13.936 -21.353 -10.791 1.00 45.84 205 ARG A N 1
ATOM 1717 C CA . ARG A 1 205 ? -14.378 -21.984 -12.043 1.00 45.84 205 ARG A CA 1
ATOM 1718 C C . ARG A 1 205 ? -15.629 -22.849 -11.857 1.00 45.84 205 ARG A C 1
ATOM 1720 O O . ARG A 1 205 ? -16.480 -22.936 -12.743 1.00 45.84 205 ARG A O 1
ATOM 1727 N N . LYS A 1 206 ? -15.763 -23.504 -10.697 1.00 51.44 206 LYS A N 1
ATOM 1728 C CA . LYS A 1 206 ? -17.010 -24.168 -10.291 1.00 51.44 206 LYS A CA 1
ATOM 1729 C C . LYS A 1 206 ? -18.106 -23.138 -10.026 1.00 51.44 206 LYS A C 1
ATOM 1731 O O . LYS A 1 206 ? -19.243 -23.443 -10.361 1.00 51.44 206 LYS A O 1
ATOM 1736 N N . SER A 1 207 ? -17.794 -21.950 -9.498 1.00 47.00 207 SER A N 1
ATOM 1737 C CA . SER A 1 207 ? -18.765 -20.869 -9.312 1.00 47.00 207 SER A CA 1
ATOM 1738 C C . SER A 1 207 ? -19.166 -20.204 -10.624 1.00 47.00 207 SER A C 1
ATOM 1740 O O . SER A 1 207 ? -20.343 -19.930 -10.756 1.00 47.00 207 SER A O 1
ATOM 1742 N N . GLU A 1 208 ? -18.296 -20.079 -11.632 1.00 43.53 208 GLU A N 1
ATOM 1743 C CA . GLU A 1 208 ? -18.679 -19.606 -12.979 1.00 43.53 208 GLU A CA 1
ATOM 1744 C C . GLU A 1 208 ? -19.655 -20.573 -13.674 1.00 43.53 208 GLU A C 1
ATOM 1746 O O . GLU A 1 208 ? -20.677 -20.163 -14.225 1.00 43.53 208 GLU A O 1
ATOM 1751 N N . LYS A 1 209 ? -19.398 -21.891 -13.602 1.00 44.06 209 LYS A N 1
ATOM 1752 C CA . LYS A 1 209 ? -20.339 -22.902 -14.128 1.00 44.06 209 LYS A CA 1
ATOM 1753 C C . LYS A 1 209 ? -21.659 -22.940 -13.352 1.00 44.06 209 LYS A C 1
ATOM 1755 O O . LYS A 1 209 ? -22.695 -23.255 -13.939 1.00 44.06 209 LYS A O 1
ATOM 1760 N N . LYS A 1 210 ? -21.627 -22.617 -12.056 1.00 39.88 210 LYS A N 1
ATOM 1761 C CA . LYS A 1 210 ? -22.817 -22.500 -11.206 1.00 39.88 210 LYS A CA 1
ATOM 1762 C C . LYS A 1 210 ? -23.533 -21.153 -11.396 1.00 39.88 210 LYS A C 1
ATOM 1764 O O . LYS A 1 210 ? -24.746 -21.124 -11.299 1.00 39.88 210 LYS A O 1
ATOM 1769 N N . GLU A 1 211 ? -22.849 -20.067 -11.756 1.00 35.22 211 GLU A N 1
ATOM 1770 C CA . GLU A 1 211 ? -23.439 -18.749 -12.064 1.00 35.22 211 GLU A CA 1
ATOM 1771 C C . GLU A 1 211 ? -24.199 -18.745 -13.394 1.00 35.22 211 GLU A C 1
ATOM 1773 O O . GLU A 1 211 ? -25.212 -18.061 -13.518 1.00 35.22 211 GLU A O 1
ATOM 1778 N N . LEU A 1 212 ? -23.791 -19.578 -14.356 1.00 39.22 212 LEU A N 1
ATOM 1779 C CA . LEU A 1 212 ? -24.547 -19.815 -15.592 1.00 39.22 212 LEU A CA 1
ATOM 1780 C C . LEU A 1 212 ? -25.811 -20.675 -15.390 1.00 39.22 212 LEU A C 1
ATOM 1782 O O . LEU A 1 212 ? -26.634 -20.753 -16.297 1.00 39.22 212 LEU A O 1
ATOM 1786 N N . THR A 1 213 ? -25.992 -21.311 -14.224 1.00 37.22 213 THR A N 1
ATOM 1787 C CA . THR A 1 213 ? -27.122 -22.231 -13.968 1.00 37.22 213 THR A CA 1
ATOM 1788 C C . THR A 1 213 ? -27.893 -21.992 -12.665 1.00 37.22 213 THR A C 1
ATOM 1790 O O . THR A 1 213 ? -28.989 -22.520 -12.504 1.00 37.22 213 THR A O 1
ATOM 1793 N N . SER A 1 214 ? -27.407 -21.153 -11.754 1.00 33.09 214 SER A N 1
ATOM 1794 C CA . SER A 1 214 ? -28.109 -20.775 -10.531 1.00 33.09 214 SER A CA 1
ATOM 1795 C C . SER A 1 214 ? -27.670 -19.383 -10.072 1.00 33.09 214 SER A C 1
ATOM 1797 O O . SER A 1 214 ? -26.710 -19.224 -9.316 1.00 33.09 214 SER A O 1
ATOM 1799 N N . LYS A 1 215 ? -28.418 -18.359 -10.492 1.00 41.22 215 LYS A N 1
ATOM 1800 C CA . LYS A 1 215 ? -28.589 -17.159 -9.666 1.00 41.22 215 LYS A CA 1
ATOM 1801 C C . LYS A 1 215 ? -28.988 -17.610 -8.251 1.00 41.22 215 LYS A C 1
ATOM 1803 O O . LYS A 1 215 ? -29.912 -18.412 -8.140 1.00 41.22 215 LYS A O 1
ATOM 1808 N N . SER A 1 216 ? -28.324 -17.057 -7.229 1.00 34.50 216 SER A N 1
ATOM 1809 C CA . SER A 1 216 ? -28.732 -16.949 -5.808 1.00 34.50 216 SER A CA 1
ATOM 1810 C C . SER A 1 216 ? -27.761 -17.559 -4.773 1.00 34.50 216 SER A C 1
ATOM 1812 O O . SER A 1 216 ? -27.591 -18.774 -4.717 1.00 34.50 216 SER A O 1
ATOM 1814 N N . GLN A 1 217 ? -27.254 -16.668 -3.895 1.00 33.94 217 GLN A N 1
ATOM 1815 C CA . GLN A 1 217 ? -26.817 -16.854 -2.487 1.00 33.94 217 GLN A CA 1
ATOM 1816 C C . GLN A 1 217 ? -25.512 -17.648 -2.227 1.00 33.94 217 GLN A C 1
ATOM 1818 O O . GLN A 1 217 ? -25.430 -18.833 -2.514 1.00 33.94 217 GLN A O 1
ATOM 1823 N N . TYR A 1 218 ? -24.424 -17.117 -1.644 1.00 30.91 218 TYR A N 1
ATOM 1824 C CA . TYR A 1 218 ? -24.223 -16.031 -0.671 1.00 30.91 218 TYR A CA 1
ATOM 1825 C C . TYR A 1 218 ? -22.981 -15.186 -1.022 1.00 30.91 218 TYR A C 1
ATOM 1827 O O . TYR A 1 218 ? -21.847 -15.663 -0.992 1.00 30.91 218 TYR A O 1
ATOM 1835 N N . LYS A 1 219 ? -23.220 -13.903 -1.277 1.00 35.25 219 LYS A N 1
ATOM 1836 C CA . LYS A 1 219 ? -22.276 -12.783 -1.313 1.00 35.25 219 LYS A CA 1
ATOM 1837 C C . LYS A 1 219 ? -22.854 -11.804 -0.291 1.00 35.25 219 LYS A C 1
ATOM 1839 O O . LYS A 1 219 ? -24.077 -11.672 -0.244 1.00 35.25 219 LYS A O 1
ATOM 1844 N N . ILE A 1 220 ? -22.048 -11.132 0.529 1.00 37.94 220 ILE A N 1
ATOM 1845 C CA . ILE A 1 220 ? -22.553 -9.883 1.112 1.00 37.94 220 ILE A CA 1
ATOM 1846 C C . ILE A 1 220 ? -22.583 -8.912 -0.068 1.00 37.94 220 ILE A C 1
ATOM 1848 O O . ILE A 1 220 ? -21.587 -8.262 -0.381 1.00 37.94 220 ILE A O 1
ATOM 1852 N N . ASP A 1 221 ? -23.692 -8.931 -0.806 1.00 41.91 221 ASP A N 1
ATOM 1853 C CA . ASP A 1 221 ? -24.053 -7.874 -1.734 1.00 41.91 221 ASP A CA 1
ATOM 1854 C C . ASP A 1 221 ? -24.250 -6.633 -0.871 1.00 41.91 221 ASP A C 1
ATOM 1856 O O . ASP A 1 221 ? -25.305 -6.405 -0.289 1.00 41.91 221 ASP A O 1
ATOM 1860 N N . SER A 1 222 ? -23.195 -5.837 -0.737 1.00 54.56 222 SER A N 1
ATOM 1861 C CA . SER A 1 222 ? -23.356 -4.445 -0.338 1.00 54.56 222 SER A CA 1
ATOM 1862 C C . SER A 1 222 ? -23.786 -3.681 -1.586 1.00 54.56 222 SER A C 1
ATOM 1864 O O . SER A 1 222 ? -23.012 -2.932 -2.182 1.00 54.56 222 SER A O 1
ATOM 1866 N N . THR A 1 223 ? -25.021 -3.931 -2.031 1.00 72.62 223 THR A N 1
ATOM 1867 C CA . THR A 1 223 ? -25.720 -2.967 -2.878 1.00 72.62 223 THR A CA 1
ATOM 1868 C C . THR A 1 223 ? -25.826 -1.698 -2.050 1.00 72.62 223 THR A C 1
ATOM 1870 O O . THR A 1 223 ? -26.516 -1.679 -1.029 1.00 72.62 223 THR A O 1
ATOM 1873 N N . ILE A 1 224 ? -25.053 -0.696 -2.440 1.00 90.00 224 ILE A N 1
ATOM 1874 C CA . ILE A 1 224 ? -25.107 0.634 -1.854 1.00 90.00 224 ILE A CA 1
ATOM 1875 C C . ILE A 1 224 ? -26.044 1.496 -2.686 1.00 90.00 224 ILE A C 1
ATOM 1877 O O . ILE A 1 224 ? -26.128 1.342 -3.906 1.00 90.00 224 ILE A O 1
ATOM 1881 N N . GLU A 1 225 ? -26.725 2.412 -2.023 1.00 94.75 225 GLU A N 1
ATOM 1882 C CA . GLU A 1 225 ? -27.463 3.477 -2.678 1.00 94.75 225 GLU A CA 1
ATOM 1883 C C . GLU A 1 225 ? -26.535 4.684 -2.822 1.00 94.75 225 GLU A C 1
ATOM 1885 O O . GLU A 1 225 ? -25.943 5.125 -1.836 1.00 94.75 225 GLU A O 1
ATOM 1890 N N . ILE A 1 226 ? -26.349 5.176 -4.049 1.00 96.12 226 ILE A N 1
ATOM 1891 C CA . ILE A 1 226 ? -25.487 6.326 -4.348 1.00 96.12 226 ILE A CA 1
ATOM 1892 C C . ILE A 1 226 ? -26.380 7.462 -4.823 1.00 96.12 226 ILE A C 1
ATOM 1894 O O . ILE A 1 226 ? -27.059 7.314 -5.840 1.00 96.12 226 ILE A O 1
ATOM 1898 N N . ASN A 1 227 ? -26.345 8.586 -4.111 1.00 95.50 227 ASN A N 1
ATOM 1899 C CA . ASN A 1 227 ? -27.240 9.713 -4.346 1.00 95.50 227 ASN A CA 1
ATOM 1900 C C . ASN A 1 227 ? -26.488 11.045 -4.367 1.00 95.50 227 ASN A C 1
ATOM 1902 O O . ASN A 1 227 ? -25.489 11.238 -3.671 1.00 95.50 227 ASN A O 1
ATOM 1906 N N . TRP A 1 228 ? -27.020 11.992 -5.142 1.00 95.31 228 TRP A N 1
ATOM 1907 C CA . TRP A 1 228 ? -26.668 13.402 -5.009 1.00 95.31 228 TRP A CA 1
ATOM 1908 C C . TRP A 1 228 ? -27.193 13.934 -3.677 1.00 95.31 228 TRP A C 1
ATOM 1910 O O . TRP A 1 228 ? -28.373 13.764 -3.369 1.00 95.31 228 TRP A O 1
ATOM 1920 N N . ILE A 1 229 ? -26.351 14.637 -2.927 1.00 94.62 229 ILE A N 1
ATOM 1921 C CA . ILE A 1 229 ? -26.804 15.411 -1.773 1.00 94.62 229 ILE A CA 1
ATOM 1922 C C . ILE A 1 229 ? -27.343 16.741 -2.300 1.00 94.62 229 ILE A C 1
ATOM 1924 O O . ILE A 1 229 ? -26.633 17.495 -2.968 1.00 94.62 229 ILE A O 1
ATOM 1928 N N . ARG A 1 230 ? -28.628 16.991 -2.042 1.00 90.75 230 ARG A N 1
ATOM 1929 C CA . ARG A 1 230 ? -29.365 18.182 -2.499 1.00 90.75 230 ARG A CA 1
ATOM 1930 C C . ARG A 1 230 ? -29.854 19.067 -1.356 1.00 90.75 230 ARG A C 1
ATOM 1932 O O . ARG A 1 230 ? -30.288 20.183 -1.611 1.00 90.75 230 ARG A O 1
ATOM 1939 N N . ASP A 1 231 ? -29.806 18.557 -0.130 1.00 88.19 231 ASP A N 1
ATOM 1940 C CA . ASP A 1 231 ? -30.261 19.253 1.067 1.00 88.19 231 ASP A CA 1
ATOM 1941 C C . ASP A 1 231 ? -29.060 19.614 1.945 1.00 88.19 231 ASP A C 1
ATOM 1943 O O . ASP A 1 231 ? -28.139 18.812 2.120 1.00 88.19 231 ASP A O 1
ATOM 1947 N N . THR A 1 232 ? -29.066 20.833 2.477 1.00 88.56 232 THR A N 1
ATOM 1948 C CA . THR A 1 232 ? -28.024 21.339 3.370 1.00 88.56 232 THR A CA 1
ATOM 1949 C C . THR A 1 232 ? -28.296 21.024 4.844 1.00 88.56 232 THR A C 1
ATOM 1951 O O . THR A 1 232 ? -27.404 21.203 5.675 1.00 88.56 232 THR A O 1
ATOM 1954 N N . THR A 1 233 ? -29.485 20.510 5.190 1.00 87.06 233 THR A N 1
ATOM 1955 C CA . THR A 1 233 ? -29.877 20.192 6.579 1.00 87.06 233 THR A CA 1
ATOM 1956 C C . THR A 1 233 ? -28.942 19.189 7.266 1.00 87.06 233 THR A C 1
ATOM 1958 O O . THR A 1 233 ? -28.691 19.312 8.464 1.00 87.06 233 THR A O 1
ATOM 1961 N N . GLU A 1 234 ? -28.370 18.247 6.514 1.00 87.69 234 GLU A N 1
ATOM 1962 C CA . GLU A 1 234 ? -27.524 17.154 7.022 1.00 87.69 234 GLU A CA 1
ATOM 1963 C C . G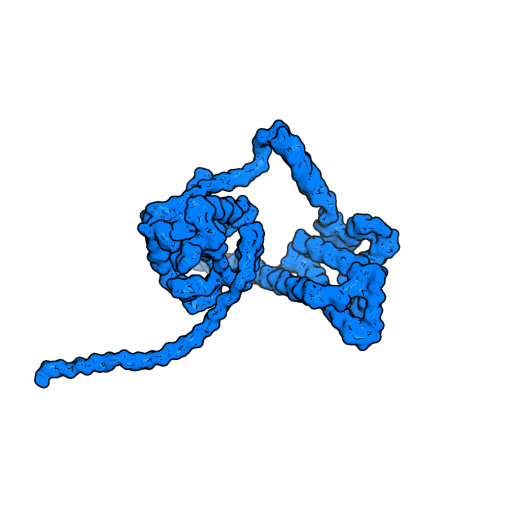LU A 1 234 ? -26.019 17.371 6.771 1.00 87.69 234 GLU A C 1
ATOM 1965 O O . GLU A 1 234 ? -25.205 16.463 6.939 1.00 87.69 234 GLU A O 1
ATOM 1970 N N . ILE A 1 235 ? -25.597 18.581 6.387 1.00 95.25 235 ILE A N 1
ATOM 1971 C CA . ILE A 1 235 ? -24.196 18.852 6.006 1.00 95.25 235 ILE A CA 1
ATOM 1972 C C . ILE A 1 235 ? -23.210 18.552 7.128 1.00 95.25 235 ILE A C 1
ATOM 1974 O O . ILE A 1 235 ? -22.117 18.044 6.868 1.00 95.25 235 ILE A O 1
ATOM 1978 N N . GLU A 1 236 ? -23.596 18.799 8.379 1.00 95.25 236 GLU A N 1
ATOM 1979 C CA . GLU A 1 236 ? -22.750 18.463 9.523 1.00 95.25 236 GLU A CA 1
ATOM 1980 C C . GLU A 1 236 ? -22.430 16.965 9.610 1.00 95.25 236 GLU A C 1
ATOM 1982 O O . GLU A 1 236 ? -21.300 16.622 9.960 1.00 95.25 236 GLU A O 1
ATOM 1987 N N . GLU A 1 237 ? -23.361 16.079 9.238 1.00 94.94 237 GLU A N 1
ATOM 1988 C CA . GLU A 1 237 ? -23.129 14.631 9.242 1.00 94.94 237 GLU A CA 1
ATOM 1989 C C . GLU A 1 237 ? -22.066 14.239 8.210 1.00 94.94 237 GLU A C 1
ATOM 1991 O O . GLU A 1 237 ? -21.126 13.504 8.528 1.00 94.94 237 GLU A O 1
ATOM 1996 N N . TYR A 1 238 ? -22.154 14.782 6.993 1.00 96.69 238 TYR A N 1
ATOM 1997 C CA . TYR A 1 238 ? -21.171 14.527 5.938 1.00 96.69 238 TYR A CA 1
ATOM 1998 C C . TYR A 1 238 ? -19.785 15.079 6.300 1.00 96.69 238 TYR A C 1
ATOM 2000 O O . TYR A 1 238 ? -18.763 14.446 6.016 1.00 96.69 238 TYR A O 1
ATOM 2008 N N . VAL A 1 239 ? -19.731 16.229 6.976 1.00 97.38 239 VAL A N 1
ATOM 2009 C CA . VAL A 1 239 ? -18.475 16.810 7.472 1.00 97.38 239 VAL A CA 1
ATOM 2010 C C . VAL A 1 239 ? -17.871 15.961 8.587 1.00 97.38 239 VAL A C 1
ATOM 2012 O O . VAL A 1 239 ? -16.676 15.655 8.549 1.00 97.38 239 VAL A O 1
ATOM 2015 N N . ASP A 1 240 ? -18.673 15.529 9.558 1.00 96.56 240 ASP A N 1
ATOM 2016 C CA . ASP A 1 240 ? -18.200 14.665 10.640 1.00 96.56 240 ASP A CA 1
ATOM 2017 C C . ASP A 1 240 ? -17.745 13.301 10.096 1.00 96.56 240 ASP A C 1
ATOM 2019 O O . ASP A 1 240 ? -16.724 12.761 10.537 1.00 96.56 240 ASP A O 1
ATOM 2023 N N . PHE A 1 241 ? -18.427 12.776 9.074 1.00 96.62 241 PHE A N 1
ATOM 2024 C CA . PHE A 1 241 ? -17.997 11.593 8.336 1.00 96.62 241 PHE A CA 1
ATOM 2025 C C . PHE A 1 241 ? -16.633 11.796 7.667 1.00 96.62 241 PHE A C 1
ATOM 2027 O O . PHE A 1 241 ? -15.755 10.937 7.803 1.00 96.62 241 PHE A O 1
ATOM 2034 N N . PHE A 1 242 ? -16.429 12.919 6.974 1.00 96.81 242 PHE A N 1
ATOM 2035 C CA . PHE A 1 242 ? -15.155 13.245 6.335 1.00 96.81 242 PHE A CA 1
ATOM 2036 C C . PHE A 1 242 ? -14.020 13.302 7.363 1.00 96.81 242 PHE A C 1
ATOM 2038 O O . PHE A 1 242 ? -13.019 12.595 7.229 1.00 96.81 242 PHE A O 1
ATOM 2045 N N . ILE A 1 243 ? -14.195 14.081 8.434 1.00 96.25 243 ILE A N 1
ATOM 2046 C CA . ILE A 1 243 ? -13.182 14.267 9.485 1.00 96.25 243 ILE A CA 1
ATOM 2047 C C . ILE A 1 243 ? -12.839 12.933 10.152 1.00 96.25 243 ILE A C 1
ATOM 2049 O O . ILE A 1 243 ? -11.670 12.621 10.365 1.00 96.25 243 ILE A O 1
ATOM 2053 N N . LYS A 1 244 ? -13.847 12.109 10.454 1.00 95.31 244 LYS A N 1
ATOM 2054 C CA . LYS A 1 244 ? -13.652 10.808 11.104 1.00 95.31 244 LYS A CA 1
ATOM 2055 C C . LYS A 1 244 ? -12.841 9.824 10.256 1.00 95.31 244 LYS A C 1
ATOM 2057 O O . LYS A 1 244 ? -12.175 8.958 10.820 1.00 95.31 244 LYS A O 1
ATOM 2062 N N . ASN A 1 245 ? -12.930 9.909 8.929 1.00 93.81 245 ASN A N 1
ATOM 2063 C CA . ASN A 1 245 ? -12.377 8.906 8.011 1.00 93.81 245 ASN A CA 1
ATOM 2064 C C . ASN A 1 245 ? -11.148 9.386 7.219 1.00 93.81 245 ASN A C 1
ATOM 2066 O O . ASN A 1 245 ? -10.637 8.646 6.367 1.00 93.81 245 ASN A O 1
ATOM 2070 N N . THR A 1 246 ? -10.656 10.589 7.514 1.00 92.44 246 THR A N 1
ATOM 2071 C CA . THR A 1 246 ? -9.443 11.169 6.930 1.00 92.44 246 THR A CA 1
ATOM 2072 C C . THR A 1 246 ? -8.338 11.313 7.977 1.00 92.44 246 THR A C 1
ATOM 2074 O O . THR A 1 246 ? -8.569 11.364 9.182 1.00 92.44 246 THR A O 1
ATOM 2077 N N . THR A 1 247 ? -7.090 11.303 7.513 1.00 90.12 247 THR A N 1
ATOM 2078 C CA . THR A 1 247 ? -5.886 11.472 8.342 1.00 90.12 247 THR A CA 1
ATOM 2079 C C . THR A 1 247 ? -4.935 12.443 7.651 1.00 90.12 247 THR A C 1
ATOM 2081 O O . THR A 1 247 ? -5.203 12.879 6.537 1.00 90.12 247 THR A O 1
ATOM 2084 N N . GLU A 1 248 ? -3.810 12.783 8.275 1.00 90.06 248 GLU A N 1
ATOM 2085 C CA . GLU A 1 248 ? -2.798 13.678 7.686 1.00 90.06 248 GLU A CA 1
ATOM 2086 C C . GLU A 1 248 ? -2.285 13.189 6.317 1.00 90.06 248 GLU A C 1
ATOM 2088 O O . GLU A 1 248 ? -1.997 14.000 5.446 1.00 90.06 248 GLU A O 1
ATOM 2093 N N . ASN A 1 249 ? -2.277 11.872 6.066 1.00 88.50 249 ASN A N 1
ATOM 2094 C CA . ASN A 1 249 ? -1.909 11.299 4.762 1.00 88.50 249 ASN A CA 1
ATOM 2095 C C . ASN A 1 249 ? -2.882 11.662 3.628 1.00 88.50 249 ASN A C 1
ATOM 2097 O O . ASN A 1 249 ? -2.583 11.403 2.463 1.00 88.50 249 ASN A O 1
ATOM 2101 N N . TYR A 1 250 ? -4.057 12.194 3.962 1.00 92.12 250 TYR A N 1
ATOM 2102 C CA . TYR A 1 250 ? -5.028 12.685 2.996 1.00 92.12 250 TYR A CA 1
ATOM 2103 C C . TYR A 1 250 ? -4.655 14.085 2.490 1.00 92.12 250 TYR A C 1
ATOM 2105 O O . TYR A 1 250 ? -4.864 14.369 1.319 1.00 92.12 250 TYR A O 1
ATOM 2113 N N . ILE A 1 251 ? -4.024 14.913 3.333 1.00 94.06 251 ILE A N 1
ATOM 2114 C CA . ILE A 1 251 ? -3.749 16.326 3.049 1.00 94.06 251 ILE A CA 1
ATOM 2115 C C . ILE A 1 251 ? -2.908 16.460 1.782 1.00 94.06 251 ILE A C 1
ATOM 2117 O O . ILE A 1 251 ? -1.727 16.111 1.770 1.00 94.06 251 ILE A O 1
ATOM 2121 N N . SER A 1 252 ? -3.484 17.011 0.723 1.00 92.81 252 SER A N 1
ATOM 2122 C CA . SER A 1 252 ? -2.781 17.335 -0.510 1.00 92.81 252 SER A CA 1
ATOM 2123 C C . SER A 1 252 ? -2.592 18.853 -0.639 1.00 92.81 252 SER A C 1
ATOM 2125 O O . SER A 1 252 ? -2.652 19.604 0.340 1.00 92.81 252 SER A O 1
ATOM 2127 N N . HIS A 1 253 ? -2.274 19.325 -1.843 1.00 91.94 253 HIS A N 1
ATOM 2128 C CA . HIS A 1 253 ? -2.158 20.756 -2.093 1.00 91.94 253 HIS A CA 1
ATOM 2129 C C . HIS A 1 253 ? -3.510 21.481 -2.036 1.00 91.94 253 HIS A C 1
ATOM 2131 O O . HIS A 1 253 ? -3.528 22.604 -1.523 1.00 91.94 253 HIS A O 1
ATOM 2137 N N . GLY A 1 254 ? -4.609 20.852 -2.478 1.00 91.25 254 GLY A N 1
ATOM 2138 C CA . GLY A 1 254 ? -5.952 21.425 -2.412 1.00 91.25 254 GLY A CA 1
ATOM 2139 C C . GLY A 1 254 ? -6.325 21.826 -0.985 1.00 91.25 254 GLY A C 1
ATOM 2140 O O . GLY A 1 254 ? -6.639 22.982 -0.711 1.00 91.25 254 GLY A O 1
ATOM 2141 N N . GLU A 1 255 ? -6.147 20.934 -0.015 1.00 95.12 255 GLU A N 1
ATOM 2142 C CA . GLU A 1 255 ? -6.465 21.186 1.392 1.00 95.12 255 GLU A CA 1
ATOM 2143 C C . GLU A 1 255 ? -5.689 22.369 1.970 1.00 95.12 255 GLU A C 1
ATOM 2145 O O . GLU A 1 255 ? -6.217 23.107 2.803 1.00 95.12 255 GLU A O 1
ATOM 2150 N N . ILE A 1 256 ? -4.453 22.588 1.522 1.00 93.31 256 ILE A N 1
ATOM 2151 C CA . ILE A 1 256 ? -3.654 23.749 1.924 1.00 93.31 256 ILE A CA 1
ATOM 2152 C C . ILE A 1 256 ? -4.186 25.023 1.250 1.00 93.31 256 ILE A C 1
ATOM 2154 O O . ILE A 1 256 ? -4.300 26.057 1.907 1.00 93.31 256 ILE A O 1
ATOM 2158 N N . GLN A 1 257 ? -4.537 24.967 -0.037 1.00 92.19 257 GLN A N 1
ATOM 2159 C CA . GLN A 1 257 ? -5.038 26.114 -0.806 1.00 92.19 257 GLN A CA 1
ATOM 2160 C C . GLN A 1 257 ? -6.408 26.600 -0.317 1.00 92.19 257 GLN A C 1
ATOM 2162 O O . GLN A 1 257 ? -6.596 27.800 -0.123 1.00 92.19 257 GLN A O 1
ATOM 2167 N N . PHE A 1 258 ? -7.324 25.678 -0.022 1.00 89.94 258 PHE A N 1
ATOM 2168 C CA . PHE A 1 258 ? -8.620 25.976 0.602 1.00 89.94 258 PHE A CA 1
ATOM 2169 C C . PHE A 1 258 ? -8.489 26.244 2.116 1.00 89.94 258 PHE A C 1
ATOM 2171 O O . PHE A 1 258 ? -9.427 26.633 2.817 1.00 89.94 258 PHE A O 1
ATOM 2178 N N . GLY A 1 259 ? -7.283 26.065 2.661 1.00 93.62 259 GLY A N 1
ATOM 2179 C CA . GLY A 1 259 ? -6.951 26.287 4.060 1.00 93.62 259 GLY A CA 1
ATOM 2180 C C . GLY A 1 259 ? -7.640 25.317 5.023 1.00 93.62 259 GLY A C 1
ATOM 2181 O O . GLY A 1 259 ? -7.725 25.622 6.218 1.00 93.62 259 GLY A O 1
ATOM 2182 N N . ARG A 1 260 ? -8.133 24.176 4.531 1.00 95.62 260 ARG A N 1
ATOM 2183 C CA . ARG A 1 260 ? -8.534 23.021 5.347 1.00 95.62 260 ARG A CA 1
ATOM 2184 C C . ARG A 1 260 ? -7.344 22.508 6.163 1.00 95.62 260 ARG A C 1
ATOM 2186 O O . ARG A 1 260 ? -7.527 22.083 7.298 1.00 95.62 260 ARG A O 1
ATOM 2193 N N . ALA A 1 261 ? -6.126 22.652 5.641 1.00 96.31 261 ALA A N 1
ATOM 2194 C CA . ALA A 1 261 ? -4.861 22.344 6.299 1.00 96.31 261 ALA A CA 1
ATOM 2195 C C . ALA A 1 261 ? -3.945 23.579 6.407 1.00 96.31 261 ALA A C 1
ATOM 2197 O O . ALA A 1 261 ? -4.009 24.494 5.586 1.00 96.31 261 ALA A O 1
ATOM 2198 N N . THR A 1 262 ? -3.087 23.616 7.430 1.00 94.06 262 THR A N 1
ATOM 2199 C CA . THR A 1 262 ? -2.036 24.643 7.606 1.00 94.06 262 THR A CA 1
ATOM 2200 C C . THR A 1 262 ? -0.708 24.212 6.990 1.00 94.06 262 THR A C 1
ATOM 2202 O O . THR A 1 262 ? 0.110 25.050 6.609 1.00 94.06 262 THR A O 1
ATOM 2205 N N . SER A 1 263 ? -0.484 22.903 6.879 1.00 91.19 263 SER A N 1
ATOM 2206 C CA . SER A 1 263 ? 0.688 22.296 6.254 1.00 91.19 263 SER A CA 1
ATOM 2207 C C . SER A 1 263 ? 0.337 20.908 5.718 1.00 91.19 263 SER A C 1
ATOM 2209 O O . SER A 1 263 ? -0.746 20.405 5.988 1.00 91.19 263 SER A O 1
ATOM 2211 N N . ALA A 1 264 ? 1.265 20.255 5.014 1.00 86.81 264 ALA A N 1
ATOM 2212 C CA . ALA A 1 264 ? 1.062 18.901 4.487 1.00 86.81 264 ALA A CA 1
ATOM 2213 C C . ALA A 1 264 ? 0.828 17.821 5.566 1.00 86.81 264 ALA A C 1
ATOM 2215 O O . ALA A 1 264 ? 0.444 16.712 5.220 1.00 86.81 264 ALA A O 1
ATOM 2216 N N . ASN A 1 265 ? 1.067 18.135 6.845 1.00 90.81 265 ASN A N 1
ATOM 2217 C CA . ASN A 1 265 ? 0.927 17.199 7.963 1.00 90.81 265 ASN A CA 1
ATOM 2218 C C . ASN A 1 265 ? 0.032 17.754 9.085 1.00 90.81 265 ASN A C 1
ATOM 2220 O O . ASN A 1 265 ? 0.041 17.223 10.188 1.00 90.81 265 ASN A O 1
ATOM 2224 N N . GLU A 1 266 ? -0.682 18.862 8.866 1.00 94.62 266 GLU A N 1
ATOM 2225 C CA . GLU A 1 266 ? -1.472 19.486 9.929 1.00 94.62 266 GLU A CA 1
ATOM 2226 C C . GLU A 1 266 ? -2.781 20.062 9.387 1.00 94.62 266 GLU A C 1
ATOM 2228 O O . GLU A 1 266 ? -2.793 20.966 8.545 1.00 94.62 266 GLU A O 1
ATOM 2233 N N . TRP A 1 267 ? -3.893 19.550 9.913 1.00 96.69 267 TRP A N 1
ATOM 2234 C CA . TRP A 1 267 ? -5.225 20.089 9.670 1.00 96.69 267 TRP A CA 1
ATOM 2235 C C . TRP A 1 267 ? -5.427 21.434 10.373 1.00 96.69 267 TRP A C 1
ATOM 2237 O O . TRP A 1 267 ? -4.916 21.687 11.463 1.00 96.69 267 TRP A O 1
ATOM 2247 N N . SER A 1 268 ? -6.242 22.300 9.777 1.00 96.38 268 SER A N 1
ATOM 2248 C CA . SER A 1 268 ? -6.639 23.557 10.399 1.00 96.38 268 SER A CA 1
ATOM 2249 C C . SER A 1 268 ? -7.472 23.308 11.656 1.00 96.38 268 SER A C 1
ATOM 2251 O O . SER A 1 268 ? -8.372 22.470 11.670 1.00 96.38 268 SER A O 1
ATOM 2253 N N . LYS A 1 269 ? -7.274 24.133 12.688 1.00 95.12 269 LYS A N 1
ATOM 2254 C CA . LYS A 1 269 ? -8.147 24.149 13.878 1.00 95.12 269 LYS A CA 1
ATOM 2255 C C . LYS A 1 269 ? -9.609 24.462 13.541 1.00 95.12 269 LYS A C 1
ATOM 2257 O O . LYS A 1 269 ? -10.500 24.085 14.290 1.00 95.12 269 LYS A O 1
ATOM 2262 N N . ASN A 1 270 ? -9.843 25.115 12.402 1.00 95.00 270 ASN A N 1
ATOM 2263 C CA . ASN A 1 270 ? -11.166 25.479 11.901 1.00 95.00 270 ASN A CA 1
ATOM 2264 C C . ASN A 1 270 ? -11.634 24.540 10.772 1.00 95.00 270 ASN A C 1
ATOM 2266 O O . ASN A 1 270 ? -12.442 24.943 9.942 1.00 95.00 270 ASN A O 1
ATOM 2270 N N . LEU A 1 271 ? -11.113 23.307 10.695 1.00 95.88 271 LEU A N 1
ATOM 2271 C CA . LEU A 1 271 ? -11.430 22.364 9.614 1.00 95.88 271 LEU A CA 1
ATOM 2272 C C . LEU A 1 271 ? -12.942 22.150 9.448 1.00 95.88 271 LEU A C 1
ATOM 2274 O O . LEU A 1 271 ? -13.445 22.274 8.336 1.00 95.88 271 LEU A O 1
ATOM 2278 N N . LYS A 1 272 ? -13.670 21.889 10.545 1.00 96.81 272 LYS A N 1
ATOM 2279 C CA . LYS A 1 272 ? -15.121 21.632 10.501 1.00 96.81 272 LYS A CA 1
ATOM 2280 C C . LYS A 1 272 ? -15.893 22.801 9.885 1.00 96.81 272 LYS A C 1
ATOM 2282 O O . LYS A 1 272 ? -16.676 22.588 8.970 1.00 96.81 272 LYS A O 1
ATOM 2287 N N . SER A 1 273 ? -15.643 24.035 10.326 1.00 96.50 273 SER A N 1
ATOM 2288 C CA . SER A 1 273 ? -16.359 25.200 9.789 1.00 96.50 273 SER A CA 1
ATOM 2289 C C . SER A 1 273 ? -16.019 25.482 8.325 1.00 96.50 273 SER A C 1
ATOM 2291 O O . SER A 1 273 ? -16.900 25.884 7.568 1.00 96.50 273 SER A O 1
ATOM 2293 N N . LYS A 1 274 ? -14.776 25.225 7.902 1.00 96.00 274 LYS A N 1
ATOM 2294 C CA . LYS A 1 274 ? -14.385 25.326 6.489 1.00 96.00 274 LYS A CA 1
ATOM 2295 C C . LYS A 1 274 ? -15.085 24.285 5.623 1.00 96.00 274 LYS A C 1
ATOM 2297 O O . LYS A 1 274 ? -15.672 24.650 4.616 1.00 96.00 274 LYS A O 1
ATOM 2302 N N . LEU A 1 275 ? -15.096 23.023 6.051 1.00 96.44 275 LEU A N 1
ATOM 2303 C CA . LEU A 1 275 ? -15.785 21.952 5.331 1.00 96.44 275 LEU A CA 1
ATOM 2304 C C . LEU A 1 275 ? -17.295 22.196 5.228 1.00 96.44 275 LEU A C 1
ATOM 2306 O O . LEU A 1 275 ? -17.855 21.987 4.161 1.00 96.44 275 LEU A O 1
ATOM 2310 N N . ILE A 1 276 ? -17.943 22.697 6.290 1.00 96.38 276 ILE A N 1
ATOM 2311 C CA . ILE A 1 276 ? -19.364 23.086 6.237 1.00 96.38 276 ILE A CA 1
ATOM 2312 C C . ILE A 1 276 ? -19.584 24.148 5.152 1.00 96.38 276 ILE A C 1
ATOM 2314 O O . ILE A 1 276 ? -20.488 24.013 4.332 1.00 96.38 276 ILE A O 1
ATOM 2318 N N . SER A 1 277 ? -18.742 25.185 5.114 1.00 94.38 277 SER A N 1
ATOM 2319 C CA . SER A 1 277 ? -18.828 26.240 4.097 1.00 94.38 277 SER A CA 1
ATOM 2320 C C . SER A 1 277 ? -18.626 25.698 2.678 1.00 94.38 277 SER A C 1
ATOM 2322 O O . SER A 1 277 ? -19.377 26.059 1.770 1.00 94.38 277 SER A O 1
ATOM 2324 N N . ASP A 1 278 ? -17.626 24.838 2.481 1.00 93.00 278 ASP A N 1
ATOM 2325 C CA . ASP A 1 278 ? -17.305 24.255 1.177 1.00 93.00 278 ASP A CA 1
ATOM 2326 C C . ASP A 1 278 ? -18.443 23.346 0.686 1.00 93.00 278 ASP A C 1
ATOM 2328 O O . ASP A 1 278 ? -18.900 23.476 -0.450 1.00 93.00 278 ASP A O 1
ATOM 2332 N N . PHE A 1 279 ? -18.949 22.467 1.557 1.00 95.50 279 PHE A N 1
ATOM 2333 C CA . PHE A 1 279 ? -20.016 21.524 1.224 1.00 95.50 279 PHE A CA 1
ATOM 2334 C C . PHE A 1 279 ? -21.342 22.243 0.952 1.00 95.50 279 PHE A C 1
ATOM 2336 O O . PHE A 1 279 ? -21.992 21.941 -0.047 1.00 95.50 279 PHE A O 1
ATOM 2343 N N . ASN A 1 280 ? -21.705 23.252 1.752 1.00 94.94 280 ASN A N 1
ATOM 2344 C CA . ASN A 1 280 ? -22.872 24.093 1.464 1.00 94.94 280 ASN A CA 1
ATOM 2345 C C . ASN A 1 280 ? -22.747 24.769 0.096 1.00 94.94 280 ASN A C 1
ATOM 2347 O O . ASN A 1 280 ? -23.682 24.732 -0.696 1.00 94.94 280 ASN A O 1
ATOM 2351 N N . THR A 1 281 ? -21.568 25.314 -0.225 1.00 92.12 281 THR A N 1
ATOM 2352 C CA . THR A 1 281 ? -21.343 26.016 -1.497 1.00 92.12 281 THR A CA 1
ATOM 2353 C C . THR A 1 281 ? -21.610 25.122 -2.709 1.00 92.12 281 THR A C 1
ATOM 2355 O O . THR A 1 281 ? -22.182 25.591 -3.694 1.00 92.12 281 THR A O 1
ATOM 2358 N N . VAL A 1 282 ? -21.195 23.851 -2.672 1.00 92.69 282 VAL A N 1
ATOM 2359 C CA . VAL A 1 282 ? -21.412 22.928 -3.801 1.00 92.69 282 VAL A CA 1
ATOM 2360 C C . VAL A 1 282 ? -22.826 22.357 -3.844 1.00 92.69 282 VAL A C 1
ATOM 2362 O O . VAL A 1 282 ? -23.330 22.107 -4.935 1.00 92.69 282 VAL A O 1
ATOM 2365 N N . VAL A 1 283 ? -23.488 22.182 -2.696 1.00 93.38 283 VAL A N 1
ATOM 2366 C CA . VAL A 1 283 ? -24.885 21.719 -2.649 1.00 93.38 283 VAL A CA 1
ATOM 2367 C C . VAL A 1 283 ? -25.840 22.817 -3.121 1.00 93.38 283 VAL A C 1
ATOM 2369 O O . VAL A 1 283 ? -26.751 22.544 -3.897 1.00 93.38 283 VAL A O 1
ATOM 2372 N N . GLU A 1 284 ? -25.596 24.071 -2.737 1.00 93.38 284 GLU A N 1
ATOM 2373 C CA . GLU A 1 284 ? -26.399 25.224 -3.165 1.00 93.38 284 GLU A CA 1
ATOM 2374 C C . GLU A 1 284 ? -26.142 25.626 -4.625 1.00 93.38 284 GLU A C 1
ATOM 2376 O O . GLU A 1 284 ? -26.992 26.254 -5.262 1.00 93.38 284 GLU A O 1
ATOM 2381 N N . ASN A 1 285 ? -24.972 25.288 -5.178 1.00 92.25 285 ASN A N 1
ATOM 2382 C CA . ASN A 1 285 ? -24.591 25.659 -6.536 1.00 92.25 285 ASN A CA 1
ATOM 2383 C C . ASN A 1 285 ? -24.004 24.483 -7.323 1.00 92.25 285 ASN A C 1
ATOM 2385 O O . ASN A 1 285 ? -22.786 24.345 -7.469 1.00 92.25 285 ASN A O 1
ATOM 2389 N N . GLU A 1 286 ? -24.894 23.726 -7.965 1.00 87.69 286 GLU A N 1
ATOM 2390 C CA . GLU A 1 286 ? -24.546 22.566 -8.797 1.00 87.69 286 GLU A CA 1
ATOM 2391 C C . GLU A 1 286 ? -23.606 22.879 -9.976 1.00 87.69 286 GLU A C 1
ATOM 2393 O O . GLU A 1 286 ? -23.029 21.964 -10.570 1.00 87.69 286 GLU A O 1
ATOM 2398 N N . LYS A 1 287 ? -23.455 24.161 -10.354 1.00 88.62 287 LYS A N 1
ATOM 2399 C CA . LYS A 1 287 ? -22.499 24.578 -11.393 1.00 88.62 287 LYS A CA 1
ATOM 2400 C C . LYS A 1 287 ? -21.058 24.580 -10.894 1.00 88.62 287 LYS A C 1
ATOM 2402 O O . LYS A 1 287 ? -20.157 24.496 -11.715 1.00 88.62 287 LYS A O 1
ATOM 2407 N N . ARG A 1 288 ? -20.837 24.696 -9.581 1.00 88.62 288 ARG A N 1
ATOM 2408 C CA . ARG A 1 288 ? -19.500 24.662 -8.965 1.00 88.62 288 ARG A CA 1
ATOM 2409 C C . ARG A 1 288 ? -19.064 23.258 -8.581 1.00 88.62 288 ARG A C 1
ATOM 2411 O O . ARG A 1 288 ? -17.871 22.992 -8.511 1.00 88.62 288 ARG A O 1
ATOM 2418 N N . GLY A 1 289 ? -20.010 22.361 -8.345 1.00 93.19 289 GLY A N 1
ATOM 2419 C CA . GLY A 1 289 ? -19.707 20.999 -7.950 1.00 93.19 289 GLY A CA 1
ATOM 2420 C C . GLY A 1 289 ? -20.943 20.264 -7.472 1.00 93.19 289 GLY A C 1
ATOM 2421 O O . GLY A 1 289 ? -22.056 20.756 -7.603 1.00 93.19 289 GLY A O 1
ATOM 2422 N N . ASN A 1 290 ? -20.748 19.062 -6.953 1.00 94.62 290 ASN A N 1
ATOM 2423 C CA . ASN A 1 290 ? -21.770 18.288 -6.270 1.00 94.62 290 ASN A CA 1
ATOM 2424 C C . ASN A 1 290 ? -21.125 17.465 -5.155 1.00 94.62 290 ASN A C 1
ATOM 2426 O O . ASN A 1 290 ? -19.998 16.984 -5.291 1.00 94.62 290 ASN A O 1
ATOM 2430 N N . LEU A 1 291 ? -21.892 17.247 -4.091 1.00 96.62 291 LEU A N 1
ATOM 2431 C CA . LEU A 1 291 ? -21.562 16.301 -3.038 1.00 96.62 291 LEU A CA 1
ATOM 2432 C C . LEU A 1 291 ? -22.389 15.023 -3.239 1.00 96.62 291 LEU A C 1
ATOM 2434 O O . LEU A 1 291 ? -23.570 15.081 -3.589 1.00 96.62 291 LEU A O 1
ATOM 2438 N N . ILE A 1 292 ? -21.758 13.866 -3.068 1.00 97.25 292 ILE A N 1
ATOM 2439 C CA . ILE A 1 292 ? -22.349 12.553 -3.347 1.00 97.25 292 ILE A CA 1
ATOM 2440 C C . ILE A 1 292 ? -22.176 11.672 -2.121 1.00 97.25 292 ILE A C 1
ATOM 2442 O O . ILE A 1 292 ? -21.054 11.514 -1.639 1.00 97.25 292 ILE A O 1
ATOM 2446 N N . SER A 1 293 ? -23.255 11.046 -1.660 1.00 97.12 293 SER A N 1
ATOM 2447 C CA . SER A 1 293 ? -23.217 10.063 -0.578 1.00 97.12 293 SER A CA 1
ATOM 2448 C C . SER A 1 293 ? -23.425 8.645 -1.091 1.00 97.12 293 SER A C 1
ATOM 2450 O O . SER A 1 293 ? -24.071 8.408 -2.112 1.00 97.12 293 SER A O 1
ATOM 2452 N N . ALA A 1 294 ? -22.869 7.689 -0.351 1.00 96.62 294 ALA A N 1
ATOM 2453 C CA . ALA A 1 294 ? -23.159 6.273 -0.494 1.00 96.62 294 ALA A CA 1
ATOM 2454 C C . ALA A 1 294 ? -23.670 5.709 0.830 1.00 96.62 294 ALA A C 1
ATOM 2456 O O . ALA A 1 294 ? -22.984 5.828 1.849 1.00 96.62 294 ALA A O 1
ATOM 2457 N N . HIS A 1 295 ? -24.821 5.043 0.790 1.00 93.88 295 HIS A N 1
ATOM 2458 C CA . HIS A 1 295 ? -25.468 4.434 1.947 1.00 93.88 295 HIS A CA 1
ATOM 2459 C C . HIS A 1 295 ? -25.620 2.920 1.779 1.00 93.88 295 HIS A C 1
ATOM 2461 O O . HIS A 1 295 ? -25.753 2.416 0.665 1.00 93.88 295 HIS A O 1
ATOM 2467 N N . THR A 1 296 ? -25.583 2.169 2.880 1.00 89.56 296 THR A N 1
ATOM 2468 C CA . THR A 1 296 ? -26.014 0.760 2.880 1.00 89.56 296 THR A CA 1
ATOM 2469 C C . THR A 1 296 ? -27.540 0.659 2.784 1.00 89.56 296 THR A C 1
ATOM 2471 O O . THR A 1 296 ? -28.242 1.649 2.963 1.00 89.56 296 THR A O 1
ATOM 2474 N N . GLN A 1 297 ? -28.069 -0.552 2.573 1.00 85.00 297 GLN A N 1
ATOM 2475 C CA . GLN A 1 297 ? -29.517 -0.812 2.633 1.00 85.00 297 GLN A CA 1
ATOM 2476 C C . GLN A 1 297 ? -30.148 -0.424 3.983 1.00 85.00 297 GLN A C 1
ATOM 2478 O O . GLN A 1 297 ? -31.312 -0.045 4.031 1.00 85.00 297 GLN A O 1
ATOM 2483 N N . ASP A 1 298 ? -29.367 -0.475 5.066 1.00 83.62 298 ASP A N 1
ATOM 2484 C CA . ASP A 1 298 ? -29.780 -0.052 6.410 1.00 83.62 298 ASP A CA 1
ATOM 2485 C C . ASP A 1 298 ? -29.631 1.470 6.624 1.00 83.62 298 ASP A C 1
ATOM 2487 O O . ASP A 1 298 ? -29.598 1.938 7.761 1.00 83.62 298 ASP A O 1
ATOM 2491 N N . ASN A 1 299 ? -29.490 2.241 5.540 1.00 86.81 299 ASN A N 1
ATOM 2492 C CA . ASN A 1 299 ? -29.303 3.692 5.532 1.00 86.81 299 ASN A CA 1
ATOM 2493 C C . ASN A 1 299 ? -28.063 4.180 6.309 1.00 86.81 299 ASN A C 1
ATOM 2495 O O . ASN A 1 299 ? -28.067 5.248 6.914 1.00 86.81 299 ASN A O 1
ATOM 2499 N N . ILE A 1 300 ? -26.979 3.396 6.318 1.00 90.25 300 ILE A N 1
ATOM 2500 C CA . ILE A 1 300 ? -25.725 3.789 6.977 1.00 90.25 300 ILE A CA 1
ATOM 2501 C C . ILE A 1 300 ? -24.825 4.491 5.964 1.00 90.25 300 ILE A C 1
ATOM 2503 O O . ILE A 1 300 ? -24.455 3.876 4.963 1.00 90.25 300 ILE A O 1
ATOM 2507 N N . LEU A 1 301 ? -24.404 5.727 6.250 1.00 93.69 301 LEU A N 1
ATOM 2508 C CA . LEU A 1 301 ? -23.424 6.452 5.439 1.00 93.69 301 LEU A CA 1
ATOM 2509 C C . LEU A 1 301 ? -22.068 5.726 5.446 1.00 93.69 301 LEU A C 1
ATOM 2511 O O . LEU A 1 301 ? -21.427 5.548 6.486 1.00 93.69 301 LEU A O 1
ATOM 2515 N N . VAL A 1 302 ? -21.616 5.305 4.265 1.00 95.50 302 VAL A N 1
ATOM 2516 C CA . VAL A 1 302 ? -20.386 4.516 4.074 1.00 95.50 302 VAL A CA 1
ATOM 2517 C C . VAL A 1 302 ? -19.396 5.139 3.103 1.00 95.50 302 VAL A C 1
ATOM 2519 O O . VAL A 1 302 ? -18.233 4.722 3.082 1.00 95.50 302 VAL A O 1
ATOM 2522 N N . GLY A 1 303 ? -19.805 6.150 2.341 1.00 96.50 303 GLY A N 1
ATOM 2523 C CA . GLY A 1 303 ? -18.903 6.882 1.467 1.00 96.50 303 GLY A CA 1
ATOM 2524 C C . GLY A 1 303 ? -19.390 8.282 1.128 1.00 96.50 303 GLY A C 1
ATOM 2525 O O . GLY A 1 303 ? -20.586 8.557 1.148 1.00 96.50 303 GLY A O 1
ATOM 2526 N N . LEU A 1 304 ? -18.434 9.145 0.799 1.00 97.94 304 LEU A N 1
ATOM 2527 C CA . LEU A 1 304 ? -18.642 10.528 0.399 1.00 97.94 304 LEU A CA 1
ATOM 2528 C C . LEU A 1 304 ? -17.695 10.872 -0.760 1.00 97.94 304 LEU A C 1
ATOM 2530 O O . LEU A 1 304 ? -16.514 10.515 -0.709 1.00 97.94 304 LEU A O 1
ATOM 2534 N N . ILE A 1 305 ? -18.196 11.555 -1.790 1.00 97.62 305 ILE A N 1
ATOM 2535 C CA . ILE A 1 305 ? -17.381 12.151 -2.857 1.00 97.62 305 ILE A CA 1
ATOM 2536 C C . ILE A 1 305 ? -17.717 13.633 -3.001 1.00 97.62 305 ILE A C 1
ATOM 2538 O O . ILE A 1 305 ? -18.892 13.992 -3.074 1.00 97.62 305 ILE A O 1
ATOM 2542 N N . LEU A 1 306 ? -16.680 14.466 -3.109 1.00 96.19 306 LEU A N 1
ATOM 2543 C CA . LEU A 1 306 ? -16.780 15.837 -3.602 1.00 96.19 306 LEU A CA 1
ATOM 2544 C C . LEU A 1 306 ? -16.315 15.877 -5.059 1.00 96.19 306 LEU A C 1
ATOM 2546 O O . LEU A 1 306 ? -15.175 15.523 -5.368 1.00 96.19 306 LEU A O 1
ATOM 2550 N N . LEU A 1 307 ? -17.204 16.319 -5.942 1.00 96.31 307 LEU A N 1
ATOM 2551 C CA . LEU A 1 307 ? -16.921 16.560 -7.351 1.00 96.31 307 LEU A CA 1
ATOM 2552 C C . LEU A 1 307 ? -17.005 18.061 -7.612 1.00 96.31 307 LEU A C 1
ATOM 2554 O O . LEU A 1 307 ? -18.036 18.666 -7.338 1.00 96.31 307 LEU A O 1
ATOM 2558 N N . GLU A 1 308 ? -15.964 18.654 -8.176 1.00 94.56 308 GLU A N 1
ATOM 2559 C CA . GLU A 1 308 ? -15.910 20.086 -8.484 1.00 94.56 308 GLU A CA 1
ATOM 2560 C C . GLU A 1 308 ? -15.865 20.314 -9.994 1.00 94.56 308 GLU A C 1
ATOM 2562 O O . GLU A 1 308 ? -15.301 19.501 -10.729 1.00 94.56 308 GLU A O 1
ATOM 2567 N N . TYR A 1 309 ? -16.453 21.415 -10.459 1.00 95.06 309 TYR A N 1
ATOM 2568 C CA . TYR A 1 309 ? -16.453 21.813 -11.866 1.00 95.06 309 TYR A CA 1
ATOM 2569 C C . TYR A 1 309 ? -15.752 23.148 -12.056 1.00 95.06 309 TYR A C 1
ATOM 2571 O O . TYR A 1 309 ? -15.924 24.083 -11.272 1.00 95.06 309 TYR A O 1
ATOM 2579 N N . PHE A 1 310 ? -15.016 23.249 -13.156 1.00 93.25 310 PHE A N 1
ATOM 2580 C CA . PHE A 1 310 ? -14.234 24.425 -13.487 1.00 93.25 310 PHE A CA 1
ATOM 2581 C C . PHE A 1 310 ? -14.427 24.800 -14.950 1.00 93.25 310 PHE A C 1
ATOM 2583 O O . PHE A 1 310 ? -14.294 23.966 -15.850 1.00 93.25 310 PHE A O 1
ATOM 2590 N N . ASP A 1 311 ? -14.691 26.082 -15.183 1.00 93.25 311 ASP A N 1
ATOM 2591 C CA . ASP A 1 311 ? -14.717 26.651 -16.522 1.00 93.25 311 ASP A CA 1
ATOM 2592 C C . ASP A 1 311 ? -13.286 26.842 -17.041 1.00 93.25 311 ASP A C 1
ATOM 2594 O O . ASP A 1 311 ? -12.410 27.373 -16.353 1.00 93.25 311 ASP A O 1
ATOM 2598 N N . SER A 1 312 ? -13.050 26.441 -18.288 1.00 91.00 312 SER A N 1
ATOM 2599 C CA . SER A 1 312 ? -11.811 26.725 -19.008 1.00 91.00 312 SER A CA 1
ATOM 2600 C C . SER A 1 312 ? -12.111 27.196 -20.433 1.00 91.00 312 SER A C 1
ATOM 2602 O O . SER A 1 312 ? -13.201 26.937 -20.951 1.00 91.00 312 SER A O 1
ATOM 2604 N N . PRO A 1 313 ? -11.144 27.826 -21.126 1.00 92.19 313 PRO A N 1
ATOM 2605 C CA . PRO A 1 313 ? -11.301 28.168 -22.540 1.00 92.19 313 PRO A CA 1
ATOM 2606 C C . PRO A 1 313 ? -11.616 26.966 -23.447 1.00 92.19 313 PRO A C 1
ATOM 2608 O O . PRO A 1 313 ? -12.206 27.146 -24.506 1.00 92.19 313 PRO A O 1
ATOM 2611 N N . ASN A 1 314 ? -11.254 25.747 -23.029 1.00 87.69 314 ASN A N 1
ATOM 2612 C CA . ASN A 1 314 ? -11.494 24.505 -23.771 1.00 87.69 314 ASN A CA 1
ATOM 2613 C C . ASN A 1 314 ? -12.786 23.786 -23.339 1.00 87.69 314 ASN A C 1
ATOM 2615 O O . ASN A 1 314 ? -12.991 22.627 -23.693 1.00 87.69 314 ASN A O 1
ATOM 2619 N N . GLY A 1 315 ? -13.644 24.455 -22.564 1.00 91.12 315 GLY A N 1
ATOM 2620 C CA . GLY A 1 315 ? -14.863 23.892 -21.990 1.00 91.12 315 GLY A CA 1
ATOM 2621 C C . GLY A 1 315 ? -14.737 23.585 -20.498 1.00 91.12 315 GLY A C 1
ATOM 2622 O O . GLY A 1 315 ? -13.735 23.905 -19.854 1.00 91.12 315 GLY A O 1
ATOM 2623 N N . VAL A 1 316 ? -15.784 22.979 -19.945 1.00 94.56 316 VAL A N 1
ATOM 2624 C CA . VAL A 1 316 ? -15.856 22.612 -18.525 1.00 94.56 316 VAL A CA 1
ATOM 2625 C C . VAL A 1 316 ? -15.064 21.330 -18.280 1.00 94.56 316 VAL A C 1
ATOM 2627 O O . VAL A 1 316 ? -15.205 20.356 -19.022 1.00 94.56 316 VAL A O 1
ATOM 2630 N N . TYR A 1 317 ? -14.260 21.311 -17.220 1.00 95.94 317 TYR A N 1
ATOM 2631 C CA . TYR A 1 317 ? -13.645 20.092 -16.697 1.00 95.94 317 TYR A CA 1
ATOM 2632 C C . TYR A 1 317 ? -14.093 19.831 -15.261 1.00 95.94 317 TYR A C 1
ATOM 2634 O O . TYR A 1 317 ? -14.628 20.721 -14.595 1.00 95.94 317 TYR A O 1
ATOM 2642 N N . ALA A 1 318 ? -13.885 18.603 -14.793 1.00 96.88 318 ALA A N 1
ATOM 2643 C CA . ALA A 1 318 ? -14.225 18.204 -13.435 1.00 96.88 318 ALA A CA 1
ATOM 2644 C C . ALA A 1 318 ? -13.001 17.722 -12.654 1.00 96.88 318 ALA A C 1
ATOM 2646 O O . ALA A 1 318 ? -12.052 17.191 -13.236 1.00 96.88 318 ALA A O 1
ATOM 2647 N N . THR A 1 319 ? -13.065 17.843 -11.333 1.00 95.81 319 THR A N 1
ATOM 2648 C CA . THR A 1 319 ? -12.082 17.283 -10.403 1.00 95.81 319 THR A CA 1
ATOM 2649 C C . THR A 1 319 ? -12.797 16.434 -9.358 1.00 95.81 319 THR A C 1
ATOM 2651 O O . THR A 1 319 ? -13.711 16.910 -8.686 1.00 95.81 319 THR A O 1
ATOM 2654 N N . LEU A 1 320 ? -12.381 15.175 -9.199 1.00 95.31 320 LEU A N 1
ATOM 2655 C CA . LEU A 1 320 ? -12.670 14.374 -8.008 1.00 95.31 320 LEU A CA 1
ATOM 2656 C C . LEU A 1 320 ? -11.805 14.910 -6.864 1.00 95.31 320 LEU A C 1
ATOM 2658 O O . LEU A 1 320 ? -10.682 14.443 -6.668 1.00 95.31 320 LEU A O 1
ATOM 2662 N N . ALA A 1 321 ? -12.313 15.931 -6.178 1.00 91.88 321 ALA A N 1
ATOM 2663 C CA . ALA A 1 321 ? -11.591 16.645 -5.132 1.00 91.88 321 ALA A CA 1
ATOM 2664 C C . ALA A 1 321 ? -11.468 15.794 -3.865 1.00 91.88 321 ALA A C 1
ATOM 2666 O O . ALA A 1 321 ? -10.379 15.656 -3.320 1.00 91.88 321 ALA A O 1
ATOM 2667 N N . ASP A 1 322 ? -12.566 15.151 -3.446 1.00 94.31 322 ASP A N 1
ATOM 2668 C CA . ASP A 1 322 ? -12.559 14.271 -2.282 1.00 94.31 322 ASP A CA 1
ATOM 2669 C C . ASP A 1 322 ? -13.189 12.913 -2.569 1.00 94.31 322 ASP A C 1
ATOM 2671 O O . ASP A 1 322 ? -14.256 12.828 -3.173 1.00 94.31 322 ASP A O 1
ATOM 2675 N N . ILE A 1 323 ? -12.553 11.843 -2.083 1.00 95.19 323 ILE A N 1
ATOM 2676 C CA . ILE A 1 323 ? -13.092 10.478 -2.127 1.00 95.19 323 ILE A CA 1
ATOM 2677 C C . ILE A 1 323 ? -12.820 9.805 -0.786 1.00 95.19 323 ILE A C 1
ATOM 2679 O O . ILE A 1 323 ? -11.691 9.417 -0.472 1.00 95.19 323 ILE A O 1
ATOM 2683 N N . VAL A 1 324 ? -13.875 9.608 -0.001 1.00 95.81 324 VAL A N 1
ATOM 2684 C CA . VAL A 1 324 ? -13.777 9.023 1.334 1.00 95.81 324 VAL A CA 1
ATOM 2685 C C . VAL A 1 324 ? -14.716 7.833 1.444 1.00 95.81 324 VAL A C 1
ATOM 2687 O O . VAL A 1 324 ? -15.912 7.936 1.207 1.00 95.81 324 VAL A O 1
ATOM 2690 N N . VAL A 1 325 ? -14.173 6.688 1.851 1.00 95.06 325 VAL A N 1
ATOM 2691 C CA . VAL A 1 325 ? -14.950 5.502 2.240 1.00 95.06 325 VAL A CA 1
ATOM 2692 C C . VAL A 1 325 ? -14.639 5.194 3.694 1.00 95.06 325 VAL A C 1
ATOM 2694 O O . VAL A 1 325 ? -13.469 5.241 4.096 1.00 95.06 325 VAL A O 1
ATOM 2697 N N . ALA A 1 326 ? -15.670 4.860 4.466 1.00 91.06 326 ALA A N 1
ATOM 2698 C CA . ALA A 1 326 ? -15.532 4.524 5.874 1.00 91.06 326 ALA A CA 1
ATOM 2699 C C . ALA A 1 326 ? -14.585 3.338 6.079 1.00 91.06 326 ALA A C 1
ATOM 2701 O O . ALA A 1 326 ? -14.702 2.327 5.386 1.00 91.06 326 ALA A O 1
ATOM 2702 N N . ASP A 1 327 ? -13.673 3.431 7.053 1.00 84.75 327 ASP A N 1
ATOM 2703 C CA . ASP A 1 327 ? -12.614 2.429 7.270 1.00 84.75 327 ASP A CA 1
ATOM 2704 C C . ASP A 1 327 ? -13.142 0.993 7.382 1.00 84.75 327 ASP A C 1
ATOM 2706 O O . ASP A 1 327 ? -12.597 0.078 6.763 1.00 84.75 327 ASP A O 1
ATOM 2710 N N . ALA A 1 328 ? -14.244 0.809 8.115 1.00 82.25 328 ALA A N 1
ATOM 2711 C CA . ALA A 1 328 ? -14.888 -0.489 8.316 1.00 82.25 328 ALA A CA 1
ATOM 2712 C C . ALA A 1 328 ? -15.452 -1.109 7.022 1.00 82.25 328 ALA A C 1
ATOM 2714 O O . ALA A 1 328 ? -15.675 -2.316 6.964 1.00 82.25 328 ALA A O 1
ATOM 2715 N N . TYR A 1 329 ? -15.656 -0.295 5.986 1.00 84.81 329 TYR A N 1
ATOM 2716 C CA . TYR A 1 329 ? -16.291 -0.679 4.728 1.00 84.81 329 TYR A CA 1
ATOM 2717 C C . TYR A 1 329 ? -15.330 -0.630 3.527 1.00 84.81 329 TYR A C 1
ATOM 2719 O O . TYR A 1 329 ? -15.708 -0.980 2.403 1.00 84.81 329 TYR A O 1
ATOM 2727 N N . ARG A 1 330 ? -14.062 -0.254 3.744 1.00 85.19 330 ARG A N 1
ATOM 2728 C CA . ARG A 1 330 ? -13.016 -0.290 2.711 1.00 85.19 330 ARG A CA 1
ATOM 2729 C C . ARG A 1 330 ? -12.768 -1.722 2.224 1.00 85.19 330 ARG A C 1
ATOM 2731 O O . ARG A 1 330 ? -13.023 -2.697 2.921 1.00 85.19 330 ARG A O 1
ATOM 2738 N N . LYS A 1 331 ? -12.232 -1.843 1.003 1.00 80.38 331 LYS A N 1
ATOM 2739 C CA . LYS A 1 331 ? -11.938 -3.116 0.305 1.00 80.38 331 LYS A CA 1
ATOM 2740 C C . LYS A 1 331 ? -13.159 -3.983 -0.060 1.00 80.38 331 LYS A C 1
ATOM 2742 O O . LYS A 1 331 ? -12.967 -5.044 -0.638 1.00 80.38 331 LYS A O 1
ATOM 2747 N N . ASN A 1 332 ? -14.386 -3.491 0.136 1.00 79.94 332 ASN A N 1
ATOM 2748 C CA . ASN A 1 332 ? -15.628 -4.151 -0.305 1.00 79.94 332 ASN A CA 1
ATOM 2749 C C . ASN A 1 332 ? -16.152 -3.646 -1.666 1.00 79.94 332 ASN A C 1
ATOM 2751 O O . ASN A 1 332 ? -17.300 -3.869 -2.027 1.00 79.94 332 ASN A O 1
ATOM 2755 N N . GLY A 1 333 ? -15.330 -2.919 -2.430 1.00 89.31 333 GLY A N 1
ATOM 2756 C CA . GLY A 1 333 ? -15.703 -2.416 -3.759 1.00 89.31 333 GLY A CA 1
ATOM 2757 C C . GLY A 1 333 ? -16.569 -1.150 -3.777 1.00 89.31 333 GLY A C 1
ATOM 2758 O O . GLY A 1 333 ? -16.804 -0.630 -4.861 1.00 89.31 333 GLY A O 1
ATOM 2759 N N . ILE A 1 334 ? -16.974 -0.610 -2.621 1.00 91.56 334 ILE A N 1
ATOM 2760 C CA . ILE A 1 334 ? -17.773 0.630 -2.500 1.00 91.56 334 ILE A CA 1
ATOM 2761 C C . ILE A 1 334 ? -17.135 1.799 -3.256 1.00 91.56 334 ILE A C 1
ATOM 2763 O O . ILE A 1 334 ? -17.791 2.410 -4.090 1.00 91.56 334 ILE A O 1
ATOM 2767 N N . GLY A 1 335 ? -15.836 2.051 -3.057 1.00 93.00 335 GLY A N 1
ATOM 2768 C CA . GLY A 1 335 ? -15.133 3.117 -3.783 1.00 93.00 335 GLY A CA 1
ATOM 2769 C C . GLY A 1 335 ? -15.200 2.951 -5.306 1.00 93.00 335 GLY A C 1
ATOM 2770 O O . GLY A 1 335 ? -15.421 3.927 -6.013 1.00 93.00 335 GLY A O 1
ATOM 2771 N N . ASN A 1 336 ? -15.099 1.714 -5.815 1.00 93.69 336 ASN A N 1
ATOM 2772 C CA . ASN A 1 336 ? -15.232 1.453 -7.254 1.00 93.69 336 ASN A CA 1
ATOM 2773 C C . ASN A 1 336 ? -16.661 1.743 -7.735 1.00 93.69 336 ASN A C 1
ATOM 2775 O O . ASN A 1 336 ? -16.845 2.302 -8.809 1.00 93.69 336 ASN A O 1
ATOM 2779 N N . GLN A 1 337 ? -17.676 1.346 -6.958 1.00 94.44 337 GLN A N 1
ATOM 2780 C CA . GLN A 1 337 ? -19.078 1.605 -7.293 1.00 94.44 337 GLN A CA 1
ATOM 2781 C C . GLN A 1 337 ? -19.348 3.113 -7.374 1.00 94.44 337 GLN A C 1
ATOM 2783 O O . GLN A 1 337 ? -19.915 3.572 -8.362 1.00 94.44 337 GLN A O 1
ATOM 2788 N N . MET A 1 338 ? -18.871 3.879 -6.389 1.00 96.31 338 MET A N 1
ATOM 2789 C CA . MET A 1 338 ? -19.029 5.333 -6.348 1.00 96.31 338 MET A CA 1
ATOM 2790 C C . MET A 1 338 ? -18.312 6.037 -7.506 1.00 96.31 338 MET A C 1
ATOM 2792 O O . MET A 1 338 ? -18.924 6.844 -8.197 1.00 96.31 338 MET A O 1
ATOM 2796 N N . VAL A 1 339 ? -17.044 5.711 -7.775 1.00 95.69 339 VAL A N 1
ATOM 2797 C CA . VAL A 1 339 ? -16.286 6.348 -8.867 1.00 95.69 339 VAL A CA 1
ATOM 2798 C C . VAL A 1 339 ? -16.861 5.998 -10.240 1.00 95.69 339 VAL A C 1
ATOM 2800 O O . VAL A 1 339 ? -17.033 6.883 -11.071 1.00 95.69 339 VAL A O 1
ATOM 2803 N N . ASN A 1 340 ? -17.248 4.740 -10.471 1.00 95.38 340 ASN A N 1
ATOM 2804 C CA . ASN A 1 340 ? -17.897 4.351 -11.727 1.00 95.38 340 ASN A CA 1
ATOM 2805 C C . ASN A 1 340 ? -19.258 5.028 -11.917 1.00 95.38 340 ASN A C 1
ATOM 2807 O O . ASN A 1 340 ? -19.664 5.290 -13.049 1.00 95.38 340 ASN A O 1
ATOM 2811 N N . TRP A 1 341 ? -19.983 5.284 -10.827 1.00 96.06 341 TRP A N 1
ATOM 2812 C CA . TRP A 1 341 ? -21.204 6.076 -10.880 1.00 96.06 341 TRP A CA 1
ATOM 2813 C C . TRP A 1 341 ? -20.888 7.519 -11.290 1.00 96.06 341 TRP A C 1
ATOM 2815 O O . TRP A 1 341 ? -21.494 8.011 -12.237 1.00 96.06 341 TRP A O 1
ATOM 2825 N N . VAL A 1 342 ? -19.864 8.144 -10.693 1.00 96.25 342 VAL A N 1
ATOM 2826 C CA . VAL A 1 342 ? -19.420 9.495 -11.083 1.00 96.25 342 VAL A CA 1
ATOM 2827 C C . VAL A 1 342 ? -19.033 9.559 -12.555 1.00 96.25 342 VAL A C 1
ATOM 2829 O O . VAL A 1 342 ? -19.451 10.490 -13.233 1.00 96.25 342 VAL A O 1
ATOM 2832 N N . PHE A 1 343 ? -18.292 8.574 -13.070 1.00 95.25 343 PHE A N 1
ATOM 2833 C CA . PHE A 1 343 ? -17.899 8.524 -14.482 1.00 95.25 343 PHE A CA 1
ATOM 2834 C C . PHE A 1 343 ? -19.107 8.612 -15.414 1.00 95.25 343 PHE A C 1
ATOM 2836 O O . PHE A 1 343 ? -19.139 9.461 -16.300 1.00 95.25 343 PHE A O 1
ATOM 2843 N N . LYS A 1 344 ? -20.153 7.826 -15.143 1.00 95.31 344 LYS A N 1
ATOM 2844 C CA . LYS A 1 344 ? -21.397 7.878 -15.922 1.00 95.31 344 LYS A CA 1
ATOM 2845 C C . LYS A 1 344 ? -22.074 9.245 -15.841 1.00 95.31 344 LYS A C 1
ATOM 2847 O O . LYS A 1 344 ? -22.651 9.701 -16.824 1.00 95.31 344 LYS A O 1
ATOM 2852 N N . GLU A 1 345 ? -22.034 9.897 -14.683 1.00 94.19 345 GLU A N 1
ATOM 2853 C CA . GLU A 1 345 ? -22.658 11.209 -14.495 1.00 94.19 345 GLU A CA 1
ATOM 2854 C C . GLU A 1 345 ? -21.885 12.344 -15.183 1.00 94.19 345 GLU A C 1
ATOM 2856 O O . GLU A 1 345 ? -22.503 13.224 -15.788 1.00 94.19 345 GLU A O 1
ATOM 2861 N N . VAL A 1 346 ? -20.548 12.323 -15.160 1.00 93.62 346 VAL A N 1
ATOM 2862 C CA . VAL A 1 346 ? -19.737 13.322 -15.879 1.00 93.62 346 VAL A CA 1
ATOM 2863 C C . VAL A 1 346 ? -19.783 13.110 -17.395 1.00 93.62 346 VAL A C 1
ATOM 2865 O O . VAL A 1 346 ? -19.857 14.089 -18.139 1.00 93.62 346 VAL A O 1
ATOM 2868 N N . GLU A 1 347 ? -19.855 11.858 -17.859 1.00 93.38 347 GLU A N 1
ATOM 2869 C CA . GLU A 1 347 ? -20.064 11.518 -19.274 1.00 93.38 347 GLU A CA 1
ATOM 2870 C C . GLU A 1 347 ? -21.396 12.072 -19.794 1.00 93.38 347 GLU A C 1
ATOM 2872 O O . GLU A 1 347 ? -21.430 12.706 -20.848 1.00 93.38 347 GLU A O 1
ATOM 2877 N N . LYS A 1 348 ? -22.491 11.934 -19.029 1.00 94.00 348 LYS A N 1
ATOM 2878 C CA . LYS A 1 348 ? -23.799 12.530 -19.372 1.00 94.00 348 LYS A CA 1
ATOM 2879 C C . LYS A 1 348 ? -23.751 14.055 -19.503 1.00 94.00 348 LYS A C 1
ATOM 2881 O O . LYS A 1 348 ? -24.558 14.629 -20.231 1.00 94.00 348 LYS A O 1
ATOM 2886 N N . LYS A 1 349 ? -22.826 14.715 -18.799 1.00 91.06 349 LYS A N 1
ATOM 2887 C CA . LYS A 1 349 ? -22.591 16.167 -18.874 1.00 91.06 349 LYS A CA 1
ATOM 2888 C C . LYS A 1 349 ? -21.628 16.565 -20.003 1.00 91.06 349 LYS A C 1
ATOM 2890 O O . LYS A 1 349 ? -21.317 17.746 -20.121 1.00 91.06 349 LYS A O 1
ATOM 2895 N N . ASN A 1 350 ? -21.186 15.620 -20.839 1.00 93.00 350 ASN A N 1
ATOM 2896 C CA . ASN A 1 350 ? -20.180 15.812 -21.892 1.00 93.00 350 ASN A CA 1
ATOM 2897 C C . ASN A 1 350 ? -18.839 16.360 -21.369 1.00 93.00 350 ASN A C 1
ATOM 2899 O O . ASN A 1 350 ? -18.127 17.064 -22.086 1.00 93.00 350 ASN A O 1
ATOM 2903 N N . ILE A 1 351 ? -18.485 16.052 -20.119 1.00 94.12 351 ILE A N 1
ATOM 2904 C CA . ILE A 1 351 ? -17.193 16.436 -19.551 1.00 94.12 351 ILE A CA 1
ATOM 2905 C C . ILE A 1 351 ? -16.157 15.405 -19.995 1.00 94.12 351 ILE A C 1
ATOM 2907 O O . ILE A 1 351 ? -16.242 14.232 -19.643 1.00 94.12 351 ILE A O 1
ATOM 2911 N N . THR A 1 352 ? -15.166 15.848 -20.764 1.00 92.25 352 THR A N 1
ATOM 2912 C CA . THR A 1 352 ? -14.138 14.964 -21.340 1.00 92.25 352 THR A CA 1
ATOM 2913 C C . THR A 1 352 ? -12.872 14.870 -20.495 1.00 92.25 352 THR A C 1
ATOM 2915 O O . THR A 1 352 ? -12.046 13.994 -20.727 1.00 92.25 352 THR A O 1
ATOM 2918 N N . ASN A 1 353 ? -12.689 15.792 -19.546 1.00 94.06 353 ASN A N 1
ATOM 2919 C CA . ASN A 1 353 ? -11.500 15.873 -18.707 1.00 94.06 353 ASN A CA 1
ATOM 2920 C C . ASN A 1 353 ? -11.908 15.775 -17.238 1.00 94.06 353 ASN A C 1
ATOM 2922 O O . ASN A 1 353 ? -12.575 16.668 -16.711 1.00 94.06 353 ASN A O 1
ATOM 2926 N N . LEU A 1 354 ? -11.493 14.682 -16.600 1.00 96.19 354 LEU A N 1
ATOM 2927 C CA . LEU A 1 354 ? -11.664 14.443 -15.175 1.00 96.19 354 LEU A CA 1
ATOM 2928 C C . LEU A 1 354 ? -10.289 14.338 -14.524 1.00 96.19 354 LEU A C 1
ATOM 2930 O O . LEU A 1 354 ? -9.483 13.480 -14.887 1.00 96.19 354 LEU A O 1
ATOM 2934 N N . TYR A 1 355 ? -10.034 15.203 -13.554 1.00 96.06 355 TYR A N 1
ATOM 2935 C CA . TYR A 1 355 ? -8.811 15.201 -12.767 1.00 96.06 355 TYR A CA 1
ATOM 2936 C C . TYR A 1 355 ? -9.079 14.638 -11.374 1.00 96.06 355 TYR A C 1
ATOM 2938 O O . TYR A 1 355 ? -10.213 14.587 -10.903 1.00 96.06 355 TYR A O 1
ATOM 2946 N N . ALA A 1 356 ? -8.019 14.195 -10.717 1.00 95.44 356 ALA A N 1
ATOM 2947 C CA . ALA A 1 356 ? -8.032 13.836 -9.311 1.00 95.44 356 ALA A CA 1
ATOM 2948 C C . ALA A 1 356 ? -6.680 14.229 -8.725 1.00 95.44 356 ALA A C 1
ATOM 2950 O O . ALA A 1 356 ? -5.649 14.136 -9.400 1.00 95.44 356 ALA A O 1
ATOM 2951 N N . GLU A 1 357 ? -6.690 14.649 -7.471 1.00 91.31 357 GLU A N 1
ATOM 2952 C CA . GLU A 1 357 ? -5.485 14.969 -6.723 1.00 91.31 357 GLU A CA 1
ATOM 2953 C C . GLU A 1 357 ? -5.345 14.062 -5.501 1.00 91.31 357 GLU A C 1
ATOM 2955 O O . GLU A 1 357 ? -6.295 13.450 -5.021 1.00 91.31 357 GLU A O 1
ATOM 2960 N N . SER A 1 358 ? -4.106 13.889 -5.053 1.00 92.38 358 SER A N 1
ATOM 2961 C CA . SER A 1 358 ? -3.776 13.051 -3.907 1.00 92.38 358 SER A CA 1
ATOM 2962 C C . SER A 1 358 ? -2.439 13.495 -3.328 1.00 92.38 358 SER A C 1
ATOM 2964 O O . SER A 1 358 ? -1.553 13.963 -4.050 1.00 92.38 358 SER A O 1
ATOM 2966 N N . ASN A 1 359 ? -2.267 13.323 -2.017 1.00 91.94 359 ASN A N 1
ATOM 2967 C CA . ASN A 1 359 ? -0.966 13.473 -1.372 1.00 91.94 359 ASN A CA 1
ATOM 2968 C C . ASN A 1 359 ? 0.069 12.546 -2.039 1.00 91.94 359 ASN A C 1
ATOM 2970 O O . ASN A 1 359 ? -0.206 11.371 -2.284 1.00 91.94 359 ASN A O 1
ATOM 2974 N N . ILE A 1 360 ? 1.287 13.052 -2.268 1.00 87.31 360 ILE A N 1
ATOM 2975 C CA . ILE A 1 360 ? 2.381 12.328 -2.942 1.00 87.31 360 ILE A CA 1
ATOM 2976 C C . ILE A 1 360 ? 2.754 10.990 -2.275 1.00 87.31 360 ILE A C 1
ATOM 2978 O O . ILE A 1 360 ? 3.263 10.086 -2.935 1.00 87.31 360 ILE A O 1
ATOM 2982 N N . ASN A 1 361 ? 2.477 10.844 -0.980 1.00 88.00 361 ASN A N 1
ATOM 2983 C CA . ASN A 1 361 ? 2.757 9.648 -0.193 1.00 88.00 361 ASN A CA 1
ATOM 2984 C C . ASN A 1 361 ? 1.543 8.711 -0.067 1.00 88.00 361 ASN A C 1
ATOM 2986 O O . ASN A 1 361 ? 1.667 7.624 0.502 1.00 88.00 361 ASN A O 1
ATOM 2990 N N . ASN A 1 362 ? 0.371 9.077 -0.596 1.00 89.12 362 ASN A N 1
ATOM 2991 C CA . ASN A 1 362 ? -0.836 8.257 -0.517 1.00 89.12 362 ASN A CA 1
ATOM 2992 C C . ASN A 1 362 ? -0.872 7.204 -1.640 1.00 89.12 362 ASN A C 1
ATOM 2994 O O . ASN A 1 362 ? -1.675 7.243 -2.571 1.00 89.12 362 ASN A O 1
ATOM 2998 N N . ILE A 1 363 ? 0.013 6.210 -1.516 1.00 89.56 363 ILE A N 1
ATOM 2999 C CA . ILE A 1 363 ? 0.174 5.105 -2.477 1.00 89.56 363 ILE A CA 1
ATOM 3000 C C . ILE A 1 363 ? -1.149 4.352 -2.698 1.00 89.56 363 ILE A C 1
ATOM 3002 O O . ILE A 1 363 ? -1.444 3.923 -3.812 1.00 89.56 363 ILE A O 1
ATOM 3006 N N . SER A 1 364 ? -1.973 4.210 -1.654 1.00 87.81 364 SER A N 1
ATOM 3007 C CA . SER A 1 364 ? -3.272 3.541 -1.768 1.00 87.81 364 SER A CA 1
ATOM 3008 C C . SER A 1 364 ? -4.226 4.299 -2.691 1.00 87.81 364 SER A C 1
ATOM 3010 O O . SER A 1 364 ? -4.895 3.663 -3.506 1.00 87.81 364 SER A O 1
ATOM 3012 N N . ALA A 1 365 ? -4.294 5.629 -2.579 1.00 90.19 365 ALA A N 1
ATOM 3013 C CA . ALA A 1 365 ? -5.097 6.452 -3.476 1.00 90.19 365 ALA A CA 1
ATOM 3014 C C . ALA A 1 365 ? -4.538 6.424 -4.903 1.00 90.19 365 ALA A C 1
ATOM 3016 O O . ALA A 1 365 ? -5.306 6.259 -5.844 1.00 90.19 365 ALA A O 1
ATOM 3017 N N . HIS A 1 366 ? -3.212 6.467 -5.073 1.00 92.12 366 HIS A N 1
ATOM 3018 C CA . HIS A 1 366 ? -2.590 6.365 -6.397 1.00 92.12 366 HIS A CA 1
ATOM 3019 C C . HIS A 1 366 ? -2.942 5.048 -7.093 1.00 92.12 366 HIS A C 1
ATOM 3021 O O . HIS A 1 366 ? -3.425 5.061 -8.219 1.00 92.12 366 HIS A O 1
ATOM 3027 N N . ASN A 1 367 ? -2.798 3.911 -6.406 1.00 92.00 367 ASN A N 1
ATOM 3028 C CA . ASN A 1 367 ? -3.168 2.608 -6.963 1.00 92.00 367 ASN A CA 1
ATOM 3029 C C . ASN A 1 367 ? -4.662 2.534 -7.308 1.00 92.00 367 ASN A C 1
ATOM 3031 O O . ASN A 1 367 ? -5.040 1.946 -8.321 1.00 92.00 367 ASN A O 1
ATOM 3035 N N . PHE A 1 368 ? -5.515 3.125 -6.467 1.00 93.00 368 PHE A N 1
ATOM 3036 C CA . PHE A 1 368 ? -6.953 3.188 -6.704 1.00 93.00 368 PHE A CA 1
ATOM 3037 C C . PHE A 1 368 ? -7.294 4.026 -7.945 1.00 93.00 368 PHE A C 1
ATOM 3039 O O . PHE A 1 368 ? -8.056 3.558 -8.788 1.00 93.00 368 PHE A O 1
ATOM 3046 N N . LEU A 1 369 ? -6.704 5.212 -8.093 1.00 94.19 369 LEU A N 1
ATOM 3047 C CA . LEU A 1 369 ? -6.912 6.095 -9.243 1.00 94.19 369 LEU A CA 1
ATOM 3048 C C . LEU A 1 369 ? -6.357 5.473 -10.533 1.00 94.19 369 LEU A C 1
ATOM 3050 O O . LEU A 1 369 ? -7.080 5.386 -11.523 1.00 94.19 369 LEU A O 1
ATOM 3054 N N . THR A 1 370 ? -5.132 4.937 -10.518 1.00 93.56 370 THR A N 1
ATOM 3055 C CA . THR A 1 370 ? -4.530 4.269 -11.687 1.00 93.56 370 THR A CA 1
ATOM 3056 C C . THR A 1 370 ? -5.374 3.090 -12.165 1.00 93.56 370 THR A C 1
ATOM 3058 O O . THR A 1 370 ? -5.580 2.913 -13.363 1.00 93.56 370 THR A O 1
ATOM 3061 N N . LYS A 1 371 ? -5.939 2.305 -11.238 1.00 94.12 371 LYS A N 1
ATOM 3062 C CA . LYS A 1 371 ? -6.863 1.214 -11.578 1.00 94.12 371 LYS A CA 1
ATOM 3063 C C . LYS A 1 371 ? -8.117 1.703 -12.323 1.00 94.12 371 LYS A C 1
ATOM 3065 O O . LYS A 1 371 ? -8.682 0.936 -13.097 1.00 94.12 371 LYS A O 1
ATOM 3070 N N . HIS A 1 372 ? -8.540 2.946 -12.102 1.00 94.12 372 HIS A N 1
ATOM 3071 C CA . HIS A 1 372 ? -9.671 3.578 -12.788 1.00 94.12 372 HIS A CA 1
ATOM 3072 C C . HIS A 1 372 ? -9.246 4.412 -14.010 1.00 94.12 372 HIS A C 1
ATOM 3074 O O . HIS A 1 372 ? -10.030 5.215 -14.503 1.00 94.12 372 HIS A O 1
ATOM 3080 N N . GLY A 1 373 ? -8.023 4.223 -14.517 1.00 94.69 373 GLY A N 1
ATOM 3081 C CA . GLY A 1 373 ? -7.560 4.845 -15.761 1.00 94.69 373 GLY A CA 1
ATOM 3082 C C . GLY A 1 373 ? -6.988 6.256 -15.610 1.00 94.69 373 GLY A C 1
ATOM 3083 O O . GLY A 1 373 ? -6.629 6.867 -16.616 1.00 94.69 373 GLY A O 1
ATOM 3084 N N . PHE 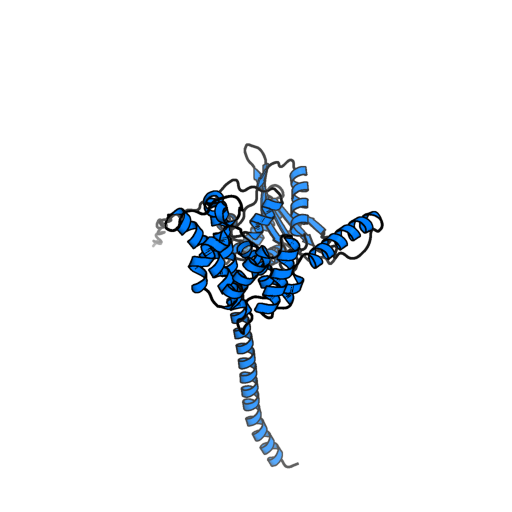A 1 374 ? -6.852 6.773 -14.385 1.00 95.31 374 PHE A N 1
ATOM 3085 C CA . PHE A 1 374 ? -6.127 8.022 -14.160 1.00 95.31 374 PHE A CA 1
ATOM 3086 C C . PHE A 1 374 ? -4.632 7.823 -14.412 1.00 95.31 374 PHE A C 1
ATOM 3088 O O . PHE A 1 374 ? -4.037 6.835 -13.984 1.00 95.31 374 PHE A O 1
ATOM 3095 N N . ASN A 1 375 ? -4.009 8.805 -15.058 1.00 94.44 375 ASN A N 1
ATOM 3096 C CA . ASN A 1 375 ? -2.569 8.837 -15.287 1.00 94.44 375 ASN A CA 1
ATOM 3097 C C . ASN A 1 375 ? -1.968 10.067 -14.609 1.00 94.44 375 ASN A C 1
ATOM 3099 O O . ASN A 1 375 ? -2.560 11.146 -14.620 1.00 94.4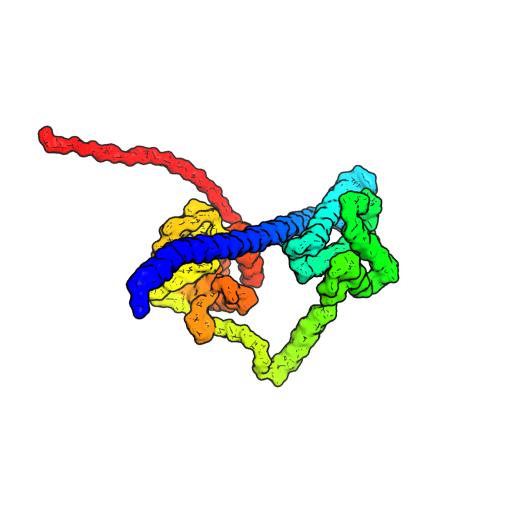4 375 ASN A O 1
ATOM 3103 N N . THR A 1 376 ? -0.770 9.929 -14.041 1.00 93.44 376 THR A N 1
ATOM 3104 C CA . THR A 1 376 ? -0.031 11.083 -13.520 1.00 93.44 376 THR A CA 1
ATOM 3105 C C . THR A 1 376 ? 0.484 11.924 -14.684 1.00 93.44 376 THR A C 1
ATOM 3107 O O . THR A 1 376 ? 1.385 11.500 -15.403 1.00 93.44 376 THR A O 1
ATOM 3110 N N . ILE A 1 377 ? -0.067 13.126 -14.848 1.00 92.50 377 ILE A N 1
ATOM 3111 C CA . ILE A 1 377 ? 0.303 14.049 -15.934 1.00 92.50 377 ILE A CA 1
ATOM 3112 C C . ILE A 1 377 ? 1.119 15.262 -15.463 1.00 92.50 377 ILE A C 1
ATOM 3114 O O . ILE A 1 377 ? 1.696 15.968 -16.285 1.00 92.50 377 ILE A O 1
ATOM 3118 N N . SER A 1 378 ? 1.182 15.527 -14.153 1.00 92.38 378 SER A N 1
ATOM 3119 C CA . SER A 1 378 ? 1.895 16.683 -13.597 1.00 92.38 378 SER A CA 1
ATOM 3120 C C . SER A 1 378 ? 2.324 16.467 -12.140 1.00 92.38 378 SER A C 1
ATOM 3122 O O . SER A 1 378 ? 1.911 15.513 -11.478 1.00 92.38 378 SER A O 1
ATOM 3124 N N . LYS A 1 379 ? 3.191 17.360 -11.644 1.00 90.06 379 LYS A N 1
ATOM 3125 C CA . LYS A 1 379 ? 3.552 17.489 -10.226 1.00 90.06 379 LYS A CA 1
ATOM 3126 C C . LYS A 1 379 ? 3.256 18.909 -9.767 1.00 90.06 379 LYS A C 1
ATOM 3128 O O . LYS A 1 379 ? 3.594 19.860 -10.469 1.00 90.06 379 LYS A O 1
ATOM 3133 N N . VAL A 1 380 ? 2.706 19.048 -8.566 1.00 89.81 380 VAL A N 1
ATOM 3134 C CA . VAL A 1 380 ? 2.483 20.353 -7.938 1.00 89.81 380 VAL A CA 1
ATOM 3135 C C . VAL A 1 380 ? 3.686 20.719 -7.079 1.00 89.81 380 VAL A C 1
ATOM 3137 O O . VAL A 1 380 ? 4.156 19.921 -6.270 1.00 89.81 380 VAL A O 1
ATOM 3140 N N . LEU A 1 381 ? 4.197 21.935 -7.269 1.00 90.00 381 LEU A N 1
ATOM 3141 C CA . LEU A 1 381 ? 5.344 22.472 -6.543 1.00 90.00 381 LEU A CA 1
ATOM 3142 C C . LEU A 1 381 ? 4.894 23.690 -5.734 1.00 90.00 381 LEU A C 1
ATOM 3144 O O . LEU A 1 381 ? 4.323 24.629 -6.284 1.00 90.00 381 LEU A O 1
ATOM 3148 N N . LYS A 1 382 ? 5.178 23.691 -4.430 1.00 88.19 382 LYS A N 1
ATOM 3149 C CA . LYS A 1 382 ? 4.869 24.799 -3.517 1.00 88.19 382 LYS A CA 1
ATOM 3150 C C . LYS A 1 382 ? 6.156 25.476 -3.054 1.00 88.19 382 LYS A C 1
ATOM 3152 O O . LYS A 1 382 ? 7.121 24.804 -2.698 1.00 88.19 382 LYS A O 1
ATOM 3157 N N . LYS A 1 383 ? 6.144 26.811 -2.995 1.00 90.56 383 LYS A N 1
ATOM 3158 C CA . LYS A 1 383 ? 7.192 27.628 -2.371 1.00 90.56 383 LYS A CA 1
ATOM 3159 C C . LYS A 1 383 ? 6.567 28.560 -1.342 1.00 90.56 383 LYS A C 1
ATOM 3161 O O . LYS A 1 383 ? 5.671 29.328 -1.675 1.00 90.56 383 LYS A O 1
ATOM 3166 N N . ASP A 1 384 ? 7.075 28.528 -0.115 1.00 87.69 384 ASP A N 1
ATOM 3167 C CA . ASP A 1 384 ? 6.673 29.479 0.918 1.00 87.69 384 ASP A CA 1
ATOM 3168 C C . ASP A 1 384 ? 7.317 30.846 0.675 1.00 87.69 384 ASP A C 1
ATOM 3170 O O . ASP A 1 384 ? 8.540 30.976 0.556 1.00 87.69 384 ASP A O 1
ATOM 3174 N N . LEU A 1 385 ? 6.481 31.880 0.588 1.00 88.56 385 LEU A N 1
ATOM 3175 C CA . LEU A 1 385 ? 6.918 33.263 0.442 1.00 88.56 385 LEU A CA 1
ATOM 3176 C C . LEU A 1 385 ? 6.892 33.946 1.812 1.00 88.56 385 LEU A C 1
ATOM 3178 O O . LEU A 1 385 ? 5.890 33.908 2.523 1.00 88.56 385 LEU A O 1
ATOM 3182 N N . LYS A 1 386 ? 7.994 34.604 2.189 1.00 86.94 386 LYS A N 1
ATOM 3183 C CA . LYS A 1 386 ? 8.030 35.439 3.395 1.00 86.94 386 LYS A CA 1
ATOM 3184 C C . LYS A 1 386 ? 7.251 36.722 3.119 1.00 86.94 386 LYS A C 1
ATOM 3186 O O . LYS A 1 386 ? 7.762 37.615 2.446 1.00 86.94 386 LYS A O 1
ATOM 3191 N N . VAL A 1 387 ? 6.042 36.834 3.655 1.00 78.38 387 VAL A N 1
ATOM 3192 C CA . VAL A 1 387 ? 5.321 38.110 3.657 1.00 78.38 387 VAL A CA 1
ATOM 3193 C C . VAL A 1 387 ? 6.026 39.033 4.654 1.00 78.38 387 VAL A C 1
ATOM 3195 O O . VAL A 1 387 ? 6.012 38.782 5.860 1.00 78.38 387 VAL A O 1
ATOM 3198 N N . LYS A 1 388 ? 6.686 40.094 4.169 1.00 60.97 388 LYS A N 1
ATOM 3199 C CA . LYS A 1 388 ? 7.098 41.196 5.049 1.00 60.97 388 LYS A CA 1
ATOM 3200 C C . LYS A 1 388 ? 5.811 41.833 5.561 1.00 60.97 388 LYS A C 1
ATOM 3202 O O . LYS A 1 388 ? 5.053 42.363 4.758 1.00 60.97 388 LYS A O 1
ATOM 3207 N N . LYS A 1 389 ? 5.560 41.782 6.873 1.00 53.72 389 LYS A N 1
ATOM 3208 C CA . LYS A 1 389 ? 4.520 42.608 7.495 1.00 53.72 389 LYS A CA 1
ATOM 3209 C C . LYS A 1 389 ? 4.877 44.072 7.232 1.00 53.72 389 LYS A C 1
ATOM 3211 O O . LYS A 1 389 ? 5.743 44.625 7.904 1.00 53.72 389 LYS A O 1
ATOM 3216 N N . THR A 1 390 ? 4.270 44.680 6.222 1.00 50.81 390 THR A N 1
ATOM 3217 C CA . THR A 1 390 ? 4.188 46.134 6.125 1.00 50.81 390 THR A CA 1
ATOM 3218 C C . THR A 1 390 ? 3.396 46.610 7.333 1.00 50.81 390 THR A C 1
ATOM 3220 O O . THR A 1 390 ? 2.311 46.101 7.599 1.00 50.81 390 THR A O 1
ATOM 3223 N N . ALA A 1 391 ? 3.994 47.510 8.111 1.00 45.28 391 ALA A N 1
ATOM 3224 C CA . ALA A 1 391 ? 3.369 48.123 9.268 1.00 45.28 391 ALA A CA 1
ATOM 3225 C C . ALA A 1 391 ? 2.060 48.801 8.837 1.00 45.28 391 ALA A C 1
ATOM 3227 O O . ALA A 1 391 ? 2.083 49.796 8.117 1.00 45.28 391 ALA A O 1
ATOM 3228 N N . GLU A 1 392 ? 0.929 48.240 9.253 1.00 45.81 392 GLU A N 1
ATOM 3229 C CA . GLU A 1 392 ? -0.363 48.902 9.155 1.00 45.81 392 GLU A CA 1
ATOM 3230 C C . GLU A 1 392 ? -0.387 50.079 10.134 1.00 45.81 392 GLU A C 1
ATOM 3232 O O . GLU A 1 392 ? -0.187 49.920 11.337 1.00 45.81 392 GLU A O 1
ATOM 3237 N N . ASN A 1 393 ? -0.586 51.268 9.566 1.00 40.34 393 ASN A N 1
ATOM 3238 C CA . ASN A 1 393 ? -1.419 52.349 10.081 1.00 40.34 393 ASN A CA 1
ATOM 3239 C C . ASN A 1 393 ? -1.470 52.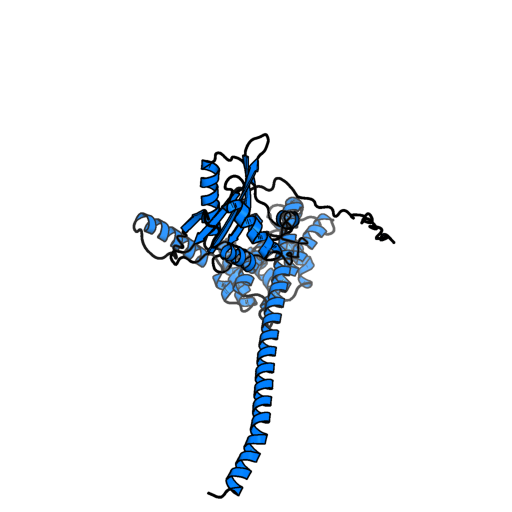490 11.611 1.00 40.34 393 ASN A C 1
ATOM 3241 O O . ASN A 1 393 ? -2.389 52.010 12.276 1.00 40.34 393 ASN A O 1
ATOM 3245 N N . ARG A 1 394 ? -0.548 53.302 12.148 1.00 36.78 394 ARG A N 1
ATOM 3246 C CA . ARG A 1 394 ? -0.875 54.157 13.295 1.00 36.78 394 ARG A CA 1
ATOM 3247 C C . ARG A 1 394 ? -2.031 55.061 12.865 1.00 36.78 394 ARG A C 1
ATOM 3249 O O . ARG A 1 394 ? -1.815 56.067 12.198 1.00 36.78 394 ARG A O 1
ATOM 3256 N N . VAL A 1 395 ? -3.253 54.674 13.214 1.00 42.16 395 VAL A N 1
ATOM 3257 C CA . VAL A 1 395 ? -4.348 55.631 13.351 1.00 42.16 395 VAL A CA 1
ATOM 3258 C C . VAL A 1 395 ? -3.974 56.491 14.549 1.00 42.16 395 VAL A C 1
ATOM 3260 O O . VAL A 1 395 ? -3.998 56.031 15.690 1.00 42.16 395 VAL A O 1
ATOM 3263 N N . ASP A 1 396 ? -3.522 57.704 14.255 1.00 39.12 396 ASP A N 1
ATOM 3264 C CA . ASP A 1 396 ? -3.246 58.733 15.241 1.00 39.12 396 ASP A CA 1
ATOM 3265 C C . ASP A 1 396 ? -4.585 59.148 15.857 1.00 39.12 396 ASP A C 1
ATOM 3267 O O . ASP A 1 396 ? -5.385 59.878 15.270 1.00 39.12 396 ASP A O 1
ATOM 3271 N N . GLY A 1 397 ? -4.877 58.588 17.026 1.00 43.59 397 GLY A N 1
ATOM 3272 C CA . GLY A 1 397 ? -5.943 59.050 17.896 1.00 43.59 397 GLY A CA 1
ATOM 3273 C C . GLY A 1 397 ? -5.479 60.284 18.659 1.00 43.59 397 GLY A C 1
ATOM 3274 O O . GLY A 1 397 ? -5.315 60.213 19.873 1.00 43.59 397 GLY A O 1
ATOM 3275 N N . SER A 1 398 ? -5.272 61.411 17.975 1.00 37.94 398 SER A N 1
ATOM 3276 C CA . SER A 1 398 ? -5.239 62.718 18.633 1.00 37.94 398 SER A CA 1
ATOM 3277 C C . SER A 1 398 ? -6.640 63.312 18.577 1.00 37.94 398 SER A C 1
ATOM 3279 O O . SER A 1 398 ? -7.075 63.885 17.576 1.00 37.94 398 SER A O 1
ATOM 3281 N N . ALA A 1 399 ? -7.362 63.091 19.670 1.00 42.28 399 ALA A N 1
ATOM 3282 C CA . ALA A 1 399 ? -8.641 63.697 19.951 1.00 42.28 399 ALA A CA 1
ATOM 3283 C C . ALA A 1 399 ? -8.545 65.227 19.954 1.00 42.28 399 ALA A C 1
ATOM 3285 O O . ALA A 1 399 ? -7.598 65.822 20.463 1.00 42.28 399 ALA A O 1
ATOM 3286 N N . ILE A 1 400 ? -9.609 65.821 19.430 1.00 42.16 400 ILE A N 1
ATOM 3287 C CA . ILE A 1 400 ? -10.085 67.167 19.712 1.00 42.16 400 ILE A CA 1
ATOM 3288 C C . ILE A 1 400 ? -10.063 67.406 21.231 1.00 42.16 400 ILE A C 1
ATOM 3290 O O . ILE A 1 400 ? -10.831 66.774 21.962 1.00 42.16 400 ILE A O 1
ATOM 3294 N N . LYS A 1 401 ? -9.217 68.335 21.681 1.00 36.41 401 LYS A N 1
ATOM 3295 C CA . LYS A 1 401 ? -9.548 69.390 22.648 1.00 36.41 401 LYS A CA 1
ATOM 3296 C C . LYS A 1 401 ? -8.476 70.467 22.668 1.00 36.41 401 LYS A C 1
ATOM 3298 O O . LYS A 1 401 ? -7.286 70.097 22.749 1.00 36.41 401 LYS A O 1
#